Protein AF-0000000071882538 (afdb_homodimer)

Foldseek 3Di:
DWFWFWFDDPATEIDTDDDDDDDAAQQKWKWFWFKFWDDPQNLRRYPDHPVGPHTWAGATQQTWGFTCDGHNNYDPDDGGFTKTFLFWQDAPLPDPCLVVQNRLPGPPTDGERDTRDDFHHNRDGMGMRDSVCCVSRVVRMDTQDPPQDRHLRSPVQLLLQLCCLDVPFFPDAAPFAEEEEDQFSNRLSVQLNCVVRHHPAYEYEDAPLCVPQRVVLSVVSHHPYYHHPHPDDPLVVVCVVRPQARYQEYEYAAQDLVSVVSSLNNHAACHEYEDNHHYDDDRPDDNCSCVVRVYYYTYGDTHGPVSSVVSSVCVSVVSDDDVSQAQEEEESVVVVVSSVCVVSVVHRMYMYGHDDDD/DWFWFWFDDPATEIDTDDDDDDDAAQQKWKWFWFKFWDDPQNLRRYPDHPVGPHTWAGATQQTWGFTCDGHNNYDPDDGGFTKTFLFWQDAPLPDPCLVVQNRLPGPPTDGERDTRDDFHHNRDGMGMRDSVCCVSRVVRMDTQDPPQDGHLRSHVQLLLQLCCLDVPFFPDAAPFAEEEEDQFSNRLSVQLNCVVRHHPAYEYEDAPLCVPQRVVLSVVSHHPYYHHPHPDDPLVVVCVVRPQARYQEYEYAAQDLVSVVSSLNNHAACHEYEDNHHYDDDRPDDNCSCVVRVYYYTYGDTHGPVSSVVSSVCVSVVSDDDVSQAQEEEESVVVSVSSVCVVSVVHRMYMYGHDDDD

Nearest PDB structures (foldseek):
  5kia-assembly1_A-2  TM=8.851E-01  e=3.152E-30  Burkholderia thailandensis E264
  1e3j-assembly1_A  TM=8.874E-01  e=1.219E-28  Bemisia argentifolii
  4eez-assembly1_B  TM=8.722E-01  e=3.738E-26  Lactococcus lactis subsp. lactis KF147
  1p0c-assembly1_A  TM=7.952E-01  e=7.668E-22  Pelophylax perezi
  5h83-assembly1_B  TM=8.182E-01  e=3.349E-20  Catharanthus roseus

InterPro domains:
  IPR002328 Alcohol dehydrogenase, zinc-type, conserved site [PS00059] (60-74)
  IPR011032 GroES-like superfamily [SSF50129] (4-184)
  IPR013149 Alcohol dehydrogenase-like, C-terminal [PF00107] (185-316)
  IPR013154 Alcohol dehydrogenase-like, N-terminal [PF08240] (25-132)
  IPR036291 NAD(P)-binding domain superfamily [SSF51735] (147-321)
  IPR050129 Zinc-containing alcohol dehydrogenase [PTHR43401] (1-353)

Radius of gyration: 29.24 Å; Cα contacts (8 Å, |Δi|>4): 1899; chains: 2; bounding box: 49×92×68 Å

pLDDT: mean 94.95, std 4.76, range [67.62, 98.88]

Sequence (716 aa):
MKALARFGKAFGGYKMIHVPQPICGPEDVVTEIKAAAICGADMKHYNVDSGSDEFNSIRGHEFAGCIAQVGEKVKDWKVGQRVVSDNSGHVCGVCPACEQGDFLCCTEKVNLGLDNNTWGGGFSKYCLVPGEILKIHRHALWEIPDGVDYEDAAVLDPICNAYKSIAQQSKFLPGQDVVVIGTGPLGLFSVQMARIMGAVNIVVVGLQEDVAVRFPVAKELGATAVVNGSTEDVVARCQQICGKDNLGLVIECSGANIALKQAIEMLRPNGEVVRVGMGFKPLDFSINDITAWNKSIIGHMAYDSTSWRNAIRLLASGAIKVKPMITHRIGLSQWREGFDAMVDKTAIKVIMTYDFDEMKALARFGKAFGGYKMIHVPQPICGPEDVVTEIKAAAICGADMKHYNVDSGSDEFNSIRGHEFAGCIAQVGEKVKDWKVGQRVVSDNSGHVCGVCPACEQGDFLCCTEKVNLGLDNNTWGGGFSKYCLVPGEILKIHRHALWEIPDGVDYEDAAVLDPICNAYKSIAQQSKFLPGQDVVVIGTGPLGLFSVQMARIMGAVNIVVVGLQEDVAVRFPVAKELGATAVVNGSTEDVVARCQQICGKDNLGLVIECSGANIALKQAIEMLRPNGEVVRVGMGFKPLDFSINDITAWNKSIIGHMAYDSTSWRNAIRLLASGAIKVKPMITHRIGLSQWREGFDAMVDKTAIKVIMTYDFDE

Solvent-accessible surface area (backbone atoms only — not comparable to full-atom values): 35730 Å² total; per-residue (Å²): 79,60,30,38,26,37,20,29,87,90,57,17,24,73,45,81,41,80,44,80,74,80,79,69,44,52,50,16,37,27,29,34,42,58,16,14,32,67,49,78,80,59,53,76,27,58,92,30,83,52,86,45,83,44,81,38,21,32,27,29,48,25,23,10,24,30,28,67,42,58,13,84,69,43,78,91,63,54,65,67,44,44,33,27,48,76,24,63,40,38,58,77,69,72,47,66,35,34,72,68,46,29,42,80,43,28,93,63,44,29,33,33,9,36,73,73,21,90,46,27,17,26,39,20,51,54,27,45,48,49,30,70,27,45,71,73,37,67,68,35,52,39,77,55,55,84,92,52,50,45,67,57,47,9,48,42,62,48,43,14,27,19,42,27,48,47,75,66,64,44,88,78,53,63,71,36,29,38,36,29,34,26,67,47,61,51,22,46,37,31,37,32,45,40,47,76,52,37,39,66,39,32,35,36,32,35,40,68,79,32,52,83,58,43,48,59,45,36,43,73,51,48,30,71,43,77,44,46,54,72,83,44,62,55,42,63,52,50,29,67,73,52,32,53,77,42,25,42,38,28,42,34,39,57,26,46,65,68,55,53,54,41,48,61,67,40,38,26,57,66,11,39,34,36,34,58,23,70,33,79,61,52,35,85,48,52,66,36,57,25,17,73,28,25,17,26,45,36,31,31,54,62,44,37,64,67,28,45,60,51,40,54,51,36,42,60,71,56,76,47,81,51,67,88,45,52,63,43,78,46,41,50,89,46,46,64,60,51,53,49,32,47,73,71,55,75,36,68,28,36,39,31,28,68,66,75,84,132,79,59,30,39,26,37,20,30,86,89,58,17,25,72,44,82,40,78,42,80,74,80,80,70,46,52,50,15,36,28,29,33,41,58,17,14,31,66,50,77,80,59,54,75,26,57,92,31,82,51,85,44,83,45,81,39,21,33,27,30,46,24,21,9,26,30,27,68,42,60,13,85,69,43,80,91,64,54,66,67,42,46,32,28,47,76,25,64,41,36,58,77,69,72,48,67,34,34,72,68,46,30,44,80,44,28,93,64,43,30,32,34,10,36,72,72,21,91,45,28,16,28,39,23,50,53,28,44,46,50,29,70,27,45,71,72,37,66,69,35,52,39,75,56,56,83,92,52,49,46,67,57,49,10,50,42,62,48,43,15,28,18,42,28,47,47,75,65,64,45,90,78,52,62,71,34,30,38,38,30,34,26,67,46,63,49,23,47,37,31,36,32,45,40,46,75,52,37,38,68,40,30,33,37,34,37,39,70,81,33,54,83,58,41,46,59,45,37,43,74,52,50,32,70,42,77,44,46,54,74,81,43,62,56,43,62,52,51,29,66,72,53,33,53,76,42,24,41,37,28,43,36,39,59,25,45,65,67,56,53,53,40,47,63,67,39,38,25,58,66,10,38,33,34,34,58,23,70,34,77,61,55,34,83,48,51,66,36,56,25,19,72,27,24,18,27,44,36,30,31,54,63,47,37,64,67,29,44,60,51,42,54,50,36,44,61,72,56,76,46,80,52,66,86,45,53,64,43,78,46,41,50,88,46,46,63,58,52,54,48,32,48,73,71,55,75,37,67,27,36,40,31,27,69,66,75,84,133

Secondary structure (DSSP, 8-state):
-EEEEEESSSS-EEEEEE-PPPP--TT-EEEEEEEEE--HHHHTTTT-------EEEE---EEEEEEEEE-TT--S--TT-EEEE--EEE--SSSHHHHTT-GGG-TT-EETTSTT-SS--SSSSEEEE-HHHHHH-GGGEEEPPTT--HHHHHTHHHHHHHHIIIIITS---TT-EEEEE--SHHHHHHHHHHHHTT-S-EEEEE-GGGTTTHHHHHHHHT-SEEEETTTS-HHHHHHHHH-TTTEEEEEE-S--HHHHHHHHHHPPTT-EEEE-S---SPP-S--THHHHTT-EEEE--S--HHHHHHHHHHHHHTSS--GGGEEEEEEGGGHHHHHHHHHTT--SEEEEE-----/-EEEEEESSSS-EEEEEE-PPPP--TT-EEEEEEEEE--HHHHTTTT-------EEEE---EEEEEEEEE-TT--S--TT-EEEE--EEE--SSSHHHHTT-GGG-TT-EETTSTT-SS--SSSSEEEE-HHHHHH-GGGEEEPPTT--HHHHHTHHHHHHHHIIIIITS---TT-EEEEE--SHHHHHHHHHHHHTT-S-EEEEE-GGGTTTHHHHHHHHT-SEEEETTTS-HHHHHHHHH-TTTEEEEEE-S--HHHHHHHHHHPPTT-EEEE-S---SPP-S--THHHHTT-EEEE--S--HHHHHHHHHHHHHTSS--GGGEEEEEEGGGHHHHHHHHHTT--SEEEEE-----

Structure (mmCIF, N/CA/C/O backbone):
data_AF-0000000071882538-model_v1
#
loop_
_entity.id
_entity.type
_entity.pdbx_description
1 polymer Oxidoreductase
#
loop_
_atom_site.group_PDB
_atom_site.id
_atom_site.type_symbol
_atom_site.label_atom_id
_atom_site.label_alt_id
_atom_site.label_comp_id
_atom_site.label_asym_id
_atom_site.label_entity_id
_atom_site.label_seq_id
_atom_site.pdbx_PDB_ins_code
_atom_site.Cartn_x
_atom_site.Cartn_y
_atom_site.Cartn_z
_atom_site.occupancy
_atom_site.B_iso_or_equiv
_atom_site.auth_seq_id
_atom_site.auth_comp_id
_atom_site.auth_asym_id
_atom_site.auth_atom_id
_atom_site.pdbx_PDB_model_num
ATOM 1 N N . MET A 1 1 ? 11.531 37.625 23.969 1 95.19 1 MET A N 1
ATOM 2 C CA . MET A 1 1 ? 10.117 37.406 23.688 1 95.19 1 MET A CA 1
ATOM 3 C C . MET A 1 1 ? 9.633 36.125 24.391 1 95.19 1 MET A C 1
ATOM 5 O O . MET A 1 1 ? 10.43 35.25 24.734 1 95.19 1 MET A O 1
ATOM 9 N N . LYS A 1 2 ? 8.359 36.062 24.625 1 97.12 2 LYS A N 1
ATOM 10 C CA . LYS A 1 2 ? 7.773 34.844 25.219 1 97.12 2 LYS A CA 1
ATOM 11 C C . LYS A 1 2 ? 7.578 33.75 24.172 1 97.12 2 LYS A C 1
ATOM 13 O O . LYS A 1 2 ? 7.246 34.062 23.016 1 97.12 2 LYS A O 1
ATOM 18 N N . ALA A 1 3 ? 7.812 32.531 24.547 1 97.94 3 ALA A N 1
ATOM 19 C CA . ALA A 1 3 ? 7.621 31.375 23.672 1 97.94 3 ALA A CA 1
ATOM 20 C C . ALA A 1 3 ? 7.211 30.141 24.453 1 97.94 3 ALA A C 1
ATOM 22 O O . ALA A 1 3 ? 7.629 29.953 25.594 1 97.94 3 ALA A O 1
ATOM 23 N N . LEU A 1 4 ? 6.363 29.328 23.875 1 97.38 4 LEU A N 1
ATOM 24 C CA . LEU A 1 4 ? 6.043 28.016 24.438 1 97.38 4 LEU A CA 1
ATOM 25 C C . LEU A 1 4 ? 7.066 26.969 24 1 97.38 4 LEU A C 1
ATOM 27 O O . LEU A 1 4 ? 7.188 26.672 22.812 1 97.38 4 LEU A O 1
ATOM 31 N N . ALA A 1 5 ? 7.781 26.469 24.969 1 95 5 ALA A N 1
ATOM 32 C CA . ALA A 1 5 ? 8.891 25.562 24.672 1 95 5 ALA A CA 1
ATOM 33 C C . ALA A 1 5 ? 8.641 24.172 25.25 1 95 5 ALA A C 1
ATOM 35 O O . ALA A 1 5 ? 7.988 24.031 26.297 1 95 5 ALA A O 1
ATOM 36 N N . ARG A 1 6 ? 9.156 23.219 24.516 1 93.69 6 ARG A N 1
ATOM 37 C CA . ARG A 1 6 ? 9.18 21.828 24.969 1 93.69 6 ARG A CA 1
ATOM 38 C C . ARG A 1 6 ? 10.492 21.516 25.688 1 93.69 6 ARG A C 1
ATOM 40 O O . ARG A 1 6 ? 11.562 21.922 25.234 1 93.69 6 ARG A O 1
ATOM 47 N N . PHE A 1 7 ? 10.305 20.797 26.781 1 90.5 7 PHE A N 1
ATOM 48 C CA . PHE A 1 7 ? 11.469 20.359 27.547 1 90.5 7 PHE A CA 1
ATOM 49 C C . PHE A 1 7 ? 11.5 18.844 27.656 1 90.5 7 PHE A C 1
ATOM 51 O O . PHE A 1 7 ? 10.453 18.203 27.719 1 90.5 7 PHE A O 1
ATOM 58 N N . GLY A 1 8 ? 12.648 18.234 27.609 1 84.81 8 GLY A N 1
ATOM 59 C CA . GLY A 1 8 ? 12.844 16.781 27.688 1 84.81 8 GLY A CA 1
ATOM 60 C C . GLY A 1 8 ? 13.086 16.141 26.344 1 84.81 8 GLY A C 1
ATOM 61 O O . GLY A 1 8 ? 12.688 16.688 25.312 1 84.81 8 GLY A O 1
ATOM 62 N N . LYS A 1 9 ? 13.734 14.93 26.266 1 72.25 9 LYS A N 1
ATOM 63 C CA . LYS A 1 9 ? 14.141 14.281 25.031 1 72.25 9 LYS A CA 1
ATOM 64 C C . LYS A 1 9 ? 13.016 13.398 24.484 1 72.25 9 LYS A C 1
ATOM 66 O O . LYS A 1 9 ? 12.594 13.562 23.344 1 72.25 9 LYS A O 1
ATOM 71 N N . ALA A 1 10 ? 12.531 12.344 25.203 1 67.62 10 ALA A N 1
ATOM 72 C CA . ALA A 1 10 ? 11.562 11.406 24.641 1 67.62 10 ALA A CA 1
ATOM 73 C C . ALA A 1 10 ? 10.133 11.898 24.844 1 67.62 10 ALA A C 1
ATOM 75 O O . ALA A 1 10 ? 9.359 12.008 23.891 1 67.62 10 ALA A O 1
ATOM 76 N N . PHE A 1 11 ? 9.664 11.984 25.984 1 69.31 11 PHE A N 1
ATOM 77 C CA . PHE A 1 11 ? 8.383 12.57 26.359 1 69.31 11 PHE A CA 1
ATOM 78 C C . PHE A 1 11 ? 8.57 13.742 27.312 1 69.31 11 PHE A C 1
ATOM 80 O O . PHE A 1 11 ? 9.477 13.719 28.156 1 69.31 11 PHE A O 1
ATOM 87 N N . GLY A 1 12 ? 8.062 14.93 26.812 1 71.56 12 GLY A N 1
ATOM 88 C CA . GLY A 1 12 ? 8.359 16.047 27.688 1 71.56 12 GLY A CA 1
ATOM 89 C C . GLY A 1 12 ? 7.168 16.969 27.891 1 71.56 12 GLY A C 1
ATOM 90 O O . GLY A 1 12 ? 6.07 16.703 27.406 1 71.56 12 GLY A O 1
ATOM 91 N N . GLY A 1 13 ? 7.453 18.016 28.75 1 85.38 13 GLY A N 1
ATOM 92 C CA . GLY A 1 13 ? 6.434 18.969 29.141 1 85.38 13 GLY A CA 1
ATOM 93 C C . GLY A 1 13 ? 6.633 20.344 28.531 1 85.38 13 GLY A C 1
ATOM 94 O O . GLY A 1 13 ? 7.637 20.594 27.859 1 85.38 13 GLY A O 1
ATOM 95 N N . TYR A 1 14 ? 5.648 21.188 28.594 1 92.81 14 TYR A N 1
ATOM 96 C CA . TYR A 1 14 ? 5.652 22.531 28.031 1 92.81 14 TYR A CA 1
ATOM 97 C C . TYR A 1 14 ? 5.887 23.578 29.125 1 92.81 14 TYR A C 1
ATOM 99 O O . TYR A 1 14 ? 5.371 23.438 30.234 1 92.81 14 TYR A O 1
ATOM 107 N N . LYS A 1 15 ? 6.695 24.531 28.781 1 92.69 15 LYS A N 1
ATOM 108 C CA . LYS A 1 15 ? 6.883 25.719 29.625 1 92.69 15 LYS A CA 1
ATOM 109 C C . LYS A 1 15 ? 6.879 27 28.781 1 92.69 15 LYS A C 1
ATOM 111 O O . LYS A 1 15 ? 7.426 27.016 27.672 1 92.69 15 LYS A O 1
ATOM 116 N N . MET A 1 16 ? 6.16 28.016 29.297 1 95.12 16 MET A N 1
ATOM 117 C CA . MET A 1 16 ? 6.316 29.359 28.734 1 95.12 16 MET A CA 1
ATOM 118 C C . MET A 1 16 ? 7.621 30 29.188 1 95.12 16 MET A C 1
ATOM 120 O O . MET A 1 16 ? 7.855 30.141 30.391 1 95.12 16 MET A O 1
ATOM 124 N N . ILE A 1 17 ? 8.453 30.328 28.281 1 95.5 17 ILE A N 1
ATOM 125 C CA . ILE A 1 17 ? 9.758 30.859 28.672 1 95.5 17 ILE A CA 1
ATOM 126 C C . ILE A 1 17 ? 10.039 32.156 27.891 1 95.5 17 ILE A C 1
ATOM 128 O O . ILE A 1 17 ? 9.328 32.469 26.938 1 95.5 17 ILE A O 1
ATOM 132 N N . HIS A 1 18 ? 11.047 32.875 28.438 1 95.94 18 HIS A N 1
ATOM 133 C CA . HIS A 1 18 ? 11.594 34 27.688 1 95.94 18 HIS A CA 1
ATOM 134 C C . HIS A 1 18 ? 12.797 33.594 26.859 1 95.94 18 HIS A C 1
ATOM 136 O O . HIS A 1 18 ? 13.711 32.938 27.359 1 95.94 18 HIS A O 1
ATOM 142 N N . VAL A 1 19 ? 12.719 33.906 25.594 1 95.12 19 VAL A N 1
ATOM 143 C CA . VAL A 1 19 ? 13.82 33.562 24.688 1 95.12 19 VAL A CA 1
ATOM 144 C C . VAL A 1 19 ? 14.227 34.812 23.906 1 95.12 19 VAL A C 1
ATOM 146 O O . VAL A 1 19 ? 13.43 35.75 23.75 1 95.12 19 VAL A O 1
ATOM 149 N N . PRO A 1 20 ? 15.531 34.875 23.469 1 94.88 20 PRO A N 1
ATOM 150 C CA . PRO A 1 20 ? 15.922 36 22.609 1 94.88 20 PRO A CA 1
ATOM 151 C C . PRO A 1 20 ? 15.211 35.969 21.25 1 94.88 20 PRO A C 1
ATOM 153 O O . PRO A 1 20 ? 14.836 34.906 20.766 1 94.88 20 PRO A O 1
ATOM 156 N N . GLN A 1 21 ? 14.992 37.156 20.75 1 95.94 21 GLN A N 1
ATOM 157 C CA . GLN A 1 21 ? 14.539 37.219 19.359 1 95.94 21 GLN A CA 1
ATOM 158 C C . GLN A 1 21 ? 15.547 36.562 18.422 1 95.94 21 GLN A C 1
ATOM 160 O O . GLN A 1 21 ? 16.766 36.719 18.609 1 95.94 21 GLN A O 1
ATOM 165 N N . PRO A 1 22 ? 15.07 35.844 17.422 1 96.81 22 PRO A N 1
ATOM 166 C CA . PRO A 1 22 ? 16.016 35.25 16.484 1 96.81 22 PRO A CA 1
ATOM 167 C C . PRO A 1 22 ? 16.859 36.281 15.734 1 96.81 22 PRO A C 1
ATOM 169 O O . PRO A 1 22 ? 16.344 37.344 15.391 1 96.81 22 PRO A O 1
ATOM 172 N N . ILE A 1 23 ? 18.062 35.906 15.492 1 96.94 23 ILE A N 1
ATOM 173 C CA . ILE A 1 23 ? 18.969 36.75 14.711 1 96.94 23 ILE A CA 1
ATOM 174 C C . ILE A 1 23 ? 18.859 36.375 13.227 1 96.94 23 ILE A C 1
ATOM 176 O O . ILE A 1 23 ? 19.062 35.219 12.852 1 96.94 23 ILE A O 1
ATOM 180 N N . CYS A 1 24 ? 18.578 37.375 12.477 1 98.12 24 CYS A N 1
ATOM 181 C CA . CYS A 1 24 ? 18.422 37.188 11.039 1 98.12 24 CYS A CA 1
ATOM 182 C C . CYS A 1 24 ? 19.766 37.188 10.336 1 98.12 24 CYS A C 1
ATOM 184 O O . CYS A 1 24 ? 20.391 38.25 10.18 1 98.12 24 CYS A O 1
ATOM 186 N N . GLY A 1 25 ? 20.297 36 9.914 1 97.62 25 GLY A N 1
ATOM 187 C CA . GLY A 1 25 ? 21.531 35.938 9.148 1 97.62 25 GLY A CA 1
ATOM 188 C C . GLY A 1 25 ? 21.375 36.438 7.723 1 97.62 25 GLY A C 1
ATOM 189 O O . GLY A 1 25 ? 20.266 36.781 7.289 1 97.62 25 GLY A O 1
ATOM 190 N N . PRO A 1 26 ? 22.438 36.469 6.93 1 97.88 26 PRO A N 1
ATOM 191 C CA . PRO A 1 26 ? 22.453 37.094 5.602 1 97.88 26 PRO A CA 1
ATOM 192 C C . PRO A 1 26 ? 21.484 36.406 4.629 1 97.88 26 PRO A C 1
ATOM 194 O O . PRO A 1 26 ? 21.016 37.031 3.68 1 97.88 26 PRO A O 1
ATOM 197 N N . GLU A 1 27 ? 21.203 35.156 4.855 1 97.31 27 GLU A N 1
ATOM 198 C CA . GLU A 1 27 ? 20.359 34.406 3.916 1 97.31 27 GLU A CA 1
ATOM 199 C C . GLU A 1 27 ? 19.031 34.031 4.555 1 97.31 27 GLU A C 1
ATOM 201 O O . GLU A 1 27 ? 18.203 33.375 3.918 1 97.31 27 GLU A O 1
ATOM 206 N N . ASP A 1 28 ? 18.766 34.438 5.754 1 97.81 28 ASP A N 1
ATOM 207 C CA . ASP A 1 28 ? 17.625 34 6.547 1 97.81 28 ASP A CA 1
ATOM 208 C C . ASP A 1 28 ? 16.422 34.938 6.348 1 97.81 28 ASP A C 1
ATOM 210 O O . ASP A 1 28 ? 16.562 36.031 5.789 1 97.81 28 ASP A O 1
ATOM 214 N N . VAL A 1 29 ? 15.312 34.469 6.734 1 97.88 29 VAL A N 1
ATOM 215 C CA . VAL A 1 29 ? 14.07 35.25 6.793 1 97.88 29 VAL A CA 1
ATOM 216 C C . VAL A 1 29 ? 13.43 35.094 8.172 1 97.88 29 VAL A C 1
ATOM 218 O O . VAL A 1 29 ? 13.359 34 8.711 1 97.88 29 VAL A O 1
ATOM 221 N N . VAL A 1 30 ? 13.086 36.188 8.82 1 98.5 30 VAL A N 1
ATOM 222 C CA . VAL A 1 30 ? 12.367 36.156 10.086 1 98.5 30 VAL A CA 1
ATOM 223 C C . VAL A 1 30 ? 10.906 36.531 9.867 1 98.5 30 VAL A C 1
ATOM 225 O O . VAL A 1 30 ? 10.633 37.594 9.266 1 98.5 30 VAL A O 1
ATOM 228 N N . THR A 1 31 ? 10.062 35.719 10.297 1 98.12 31 THR A N 1
ATOM 229 C CA . THR A 1 31 ? 8.625 35.938 10.156 1 98.12 31 THR A CA 1
ATOM 230 C C . THR A 1 31 ? 8 36.312 11.508 1 98.12 31 THR A C 1
ATOM 232 O O . THR A 1 31 ? 8.305 35.688 12.523 1 98.12 31 THR A O 1
ATOM 235 N N . GLU A 1 32 ? 7.266 37.406 11.508 1 98.62 32 GLU A N 1
ATOM 236 C CA . GLU A 1 32 ? 6.414 37.688 12.656 1 98.62 32 GLU A CA 1
ATOM 237 C C . GLU A 1 32 ? 5.133 36.844 12.609 1 98.62 32 GLU A C 1
ATOM 239 O O . GLU A 1 32 ? 4.34 36.969 11.672 1 98.62 32 GLU A O 1
ATOM 244 N N . ILE A 1 33 ? 4.895 36.094 13.648 1 98.44 33 ILE A N 1
ATOM 245 C CA . ILE A 1 33 ? 3.768 35.156 13.664 1 98.44 33 ILE A CA 1
ATOM 246 C C . ILE A 1 33 ? 2.471 35.938 13.898 1 98.44 33 ILE A C 1
ATOM 248 O O . ILE A 1 33 ? 2.371 36.719 14.836 1 98.44 33 ILE A O 1
ATOM 252 N N . LYS A 1 34 ? 1.56 35.688 13.016 1 98.62 34 LYS A N 1
ATOM 253 C CA . LYS A 1 34 ? 0.256 36.344 13.141 1 98.62 34 LYS A CA 1
ATOM 254 C C . LYS A 1 34 ? -0.809 35.344 13.586 1 98.62 34 LYS A C 1
ATOM 256 O O . LYS A 1 34 ? -1.792 35.719 14.227 1 98.62 34 LYS A O 1
ATOM 261 N N . ALA A 1 35 ? -0.665 34.125 13.273 1 98.62 35 ALA A N 1
ATOM 262 C CA . ALA A 1 35 ? -1.55 33.031 13.695 1 98.62 35 ALA A CA 1
ATOM 263 C C . ALA A 1 35 ? -0.796 31.703 13.773 1 98.62 35 ALA A C 1
ATOM 265 O O . ALA A 1 35 ? 0.037 31.406 12.914 1 98.62 35 ALA A O 1
ATOM 266 N N . ALA A 1 36 ? -1.007 30.953 14.773 1 98.5 36 ALA A N 1
ATOM 267 C CA . ALA A 1 36 ? -0.514 29.594 14.938 1 98.5 36 ALA A CA 1
ATOM 268 C C . ALA A 1 36 ? -1.617 28.672 15.438 1 98.5 36 ALA A C 1
ATOM 270 O O . ALA A 1 36 ? -2.539 29.109 16.125 1 98.5 36 ALA A O 1
ATOM 271 N N . ALA A 1 37 ? -1.556 27.438 15.07 1 98.31 37 ALA A N 1
ATOM 272 C CA . ALA A 1 37 ? -2.594 26.5 15.469 1 98.31 37 ALA A CA 1
ATOM 273 C C . ALA A 1 37 ? -1.996 25.312 16.219 1 98.31 37 ALA A C 1
ATOM 275 O O . ALA A 1 37 ? -0.837 24.953 16 1 98.31 37 ALA A O 1
ATOM 276 N N . ILE A 1 38 ? -2.748 24.75 17.141 1 97.56 38 ILE A N 1
ATOM 277 C CA . ILE A 1 38 ? -2.355 23.531 17.828 1 97.56 38 ILE A CA 1
ATOM 278 C C . ILE A 1 38 ? -2.623 22.328 16.953 1 97.56 38 ILE A C 1
ATOM 280 O O . ILE A 1 38 ? -3.697 22.203 16.344 1 97.56 38 ILE A O 1
ATOM 284 N N . CYS A 1 39 ? -1.632 21.5 16.75 1 95.12 39 CYS A N 1
ATOM 285 C CA . CYS A 1 39 ? -1.741 20.25 16 1 95.12 39 CYS A CA 1
ATOM 286 C C . CYS A 1 39 ? -1.768 19.047 16.938 1 95.12 39 CYS A C 1
ATOM 288 O O . CYS A 1 39 ? -1.349 19.156 18.094 1 95.12 39 CYS A O 1
ATOM 290 N N . GLY A 1 40 ? -2.334 17.906 16.438 1 91.19 40 GLY A N 1
ATOM 291 C CA . GLY A 1 40 ? -2.281 16.672 17.203 1 91.19 40 GLY A CA 1
ATOM 292 C C . GLY A 1 40 ? -0.881 16.312 17.672 1 91.19 40 GLY A C 1
ATOM 293 O O . GLY A 1 40 ? -0.703 15.742 18.75 1 91.19 40 GLY A O 1
ATOM 294 N N . ALA A 1 41 ? 0.096 16.594 16.922 1 89.44 41 ALA A N 1
ATOM 295 C CA . ALA A 1 41 ? 1.487 16.297 17.266 1 89.44 41 ALA A CA 1
ATOM 296 C C . ALA A 1 41 ? 1.934 17.094 18.484 1 89.44 41 ALA A C 1
ATOM 298 O O . ALA A 1 41 ? 2.85 16.672 19.203 1 89.44 41 ALA A O 1
ATOM 299 N N . ASP A 1 42 ? 1.362 18.188 18.75 1 93 42 ASP A N 1
ATOM 300 C CA . ASP A 1 42 ? 1.678 18.984 19.938 1 93 42 ASP A CA 1
ATOM 301 C C . ASP A 1 42 ? 1.108 18.344 21.203 1 93 42 ASP A C 1
ATOM 303 O O . ASP A 1 42 ? 1.646 18.531 22.297 1 93 42 ASP A O 1
ATOM 307 N N . MET A 1 43 ? 0.096 17.609 21.016 1 91.25 43 MET A N 1
ATOM 308 C CA . MET A 1 43 ? -0.665 17.094 22.156 1 91.25 43 MET A CA 1
ATOM 309 C C . MET A 1 43 ? 0.091 15.953 22.844 1 91.25 43 MET A C 1
ATOM 311 O O . MET A 1 43 ? -0.145 15.672 24.016 1 91.25 43 MET A O 1
ATOM 315 N N . LYS A 1 44 ? 0.997 15.336 22.109 1 86.62 44 LYS A N 1
ATOM 316 C CA . LYS A 1 44 ? 1.721 14.18 22.641 1 86.62 44 LYS A CA 1
ATOM 317 C C . LYS A 1 44 ? 2.559 14.562 23.859 1 86.62 44 LYS A C 1
ATOM 319 O O . LYS A 1 44 ? 2.875 13.711 24.688 1 86.62 44 LYS A O 1
ATOM 324 N N . HIS A 1 45 ? 2.854 15.812 23.969 1 88.69 45 HIS A N 1
ATOM 325 C CA . HIS A 1 45 ? 3.754 16.281 25.016 1 88.69 45 HIS A CA 1
ATOM 326 C C . HIS A 1 45 ? 3.002 17.078 26.078 1 88.69 45 HIS A C 1
ATOM 328 O O . HIS A 1 45 ? 3.586 17.5 27.078 1 88.69 45 HIS A O 1
ATOM 334 N N . TYR A 1 46 ? 1.787 17.281 25.891 1 91.62 46 TYR A N 1
ATOM 335 C CA . TYR A 1 46 ? 1.005 18.094 26.812 1 91.62 46 TYR A CA 1
ATOM 336 C C . TYR A 1 46 ? 0.7 17.328 28.094 1 91.62 46 TYR A C 1
ATOM 338 O O . TYR A 1 46 ? 0.268 16.172 28.047 1 91.62 46 TYR A O 1
ATOM 346 N N . ASN A 1 47 ? 0.949 17.859 29.234 1 86.44 47 ASN A N 1
ATOM 347 C CA . ASN A 1 47 ? 0.72 17.328 30.578 1 86.44 47 ASN A CA 1
ATOM 348 C C . ASN A 1 47 ? 1.612 16.125 30.875 1 86.44 47 ASN A C 1
ATOM 350 O O . ASN A 1 47 ? 1.195 15.195 31.562 1 86.44 47 ASN A O 1
ATOM 354 N N . VAL A 1 48 ? 2.611 16.047 30.125 1 84.19 48 VAL A N 1
ATOM 355 C CA . VAL A 1 48 ? 3.633 15.039 30.406 1 84.19 48 VAL A CA 1
ATOM 356 C C . VAL A 1 48 ? 4.758 15.656 31.234 1 84.19 48 VAL A C 1
ATOM 358 O O . VAL A 1 48 ? 5.277 16.719 30.875 1 84.19 48 VAL A O 1
ATOM 361 N N . ASP A 1 49 ? 4.906 15.133 32.406 1 77.5 49 ASP A N 1
ATOM 362 C CA . ASP A 1 49 ? 6.012 15.602 33.25 1 77.5 49 ASP A CA 1
ATOM 363 C C . ASP A 1 49 ? 7.23 14.688 33.094 1 77.5 49 ASP A C 1
ATOM 365 O O . ASP A 1 49 ? 7.242 13.57 33.625 1 77.5 49 ASP A O 1
ATOM 369 N N . SER A 1 50 ? 8.117 15.109 32.312 1 72 50 SER A N 1
ATOM 370 C CA . SER A 1 50 ? 9.328 14.305 32.125 1 72 50 SER A CA 1
ATOM 371 C C . SER A 1 50 ? 10.344 14.578 33.219 1 72 50 SER A C 1
ATOM 373 O O . SER A 1 50 ? 11.297 13.812 33.406 1 72 50 SER A O 1
ATOM 375 N N . GLY A 1 51 ? 10.078 15.594 34 1 75.69 51 GLY A N 1
ATOM 376 C CA . GLY A 1 51 ? 11.039 15.984 35.031 1 75.69 51 GLY A CA 1
ATOM 377 C C . GLY A 1 51 ? 12.32 16.547 34.438 1 75.69 51 GLY A C 1
ATOM 378 O O . GLY A 1 51 ? 13.297 16.766 35.156 1 75.69 51 GLY A O 1
ATOM 379 N N . SER A 1 52 ? 12.328 16.656 33.188 1 81.81 52 SER A N 1
ATOM 380 C CA . SER A 1 52 ? 13.555 17.109 32.531 1 81.81 52 SER A CA 1
ATOM 381 C C . SER A 1 52 ? 13.57 18.625 32.375 1 81.81 52 SER A C 1
ATOM 383 O O . SER A 1 52 ? 12.547 19.234 32.062 1 81.81 52 SER A O 1
ATOM 385 N N . ASP A 1 53 ? 14.734 19.25 32.594 1 83.62 53 ASP A N 1
ATOM 386 C CA . ASP A 1 53 ? 14.914 20.688 32.375 1 83.62 53 ASP A CA 1
ATOM 387 C C . ASP A 1 53 ? 15.719 20.953 31.109 1 83.62 53 ASP A C 1
ATOM 389 O O . ASP A 1 53 ? 16.141 22.078 30.859 1 83.62 53 ASP A O 1
ATOM 393 N N . GLU A 1 54 ? 15.867 19.922 30.438 1 88.31 54 GLU A N 1
ATOM 394 C CA . GLU A 1 54 ? 16.609 20.094 29.188 1 88.31 54 GLU A CA 1
ATOM 395 C C . GLU A 1 54 ? 15.734 20.703 28.094 1 88.31 54 GLU A C 1
ATOM 397 O O . GLU A 1 54 ? 14.711 20.141 27.719 1 88.31 54 GLU A O 1
ATOM 402 N N . PHE A 1 55 ? 16.219 21.953 27.672 1 90.81 55 PHE A N 1
ATOM 403 C CA . PHE A 1 55 ? 15.508 22.641 26.594 1 90.81 55 PHE A CA 1
ATOM 404 C C . PHE A 1 55 ? 15.539 21.812 25.312 1 90.81 55 PHE A C 1
ATOM 406 O O . PHE A 1 55 ? 16.609 21.328 24.906 1 90.81 55 PHE A O 1
ATOM 413 N N . ASN A 1 56 ? 14.367 21.609 24.656 1 92.94 56 ASN A N 1
ATOM 414 C CA . ASN A 1 56 ? 14.312 20.906 23.375 1 92.94 56 ASN A CA 1
ATOM 415 C C . ASN A 1 56 ? 14.094 21.875 22.219 1 92.94 56 ASN A C 1
ATOM 417 O O . ASN A 1 56 ? 14.961 22.031 21.359 1 92.94 56 ASN A O 1
ATOM 421 N N . SER A 1 57 ? 12.953 22.578 22.266 1 94.69 57 SER A N 1
ATOM 422 C CA . SER A 1 57 ? 12.641 23.453 21.141 1 94.69 57 SER A CA 1
ATOM 423 C C . SER A 1 57 ? 11.438 24.328 21.438 1 94.69 57 SER A C 1
ATOM 425 O O . SER A 1 57 ? 10.656 24.047 22.344 1 94.69 57 SER A O 1
ATOM 427 N N . ILE A 1 58 ? 11.312 25.438 20.625 1 96.44 58 ILE A N 1
ATOM 428 C CA . ILE A 1 58 ? 10.078 26.203 20.594 1 96.44 58 ILE A CA 1
ATOM 429 C C . ILE A 1 58 ? 9.055 25.484 19.703 1 96.44 58 ILE A C 1
ATOM 431 O O . ILE A 1 58 ? 9.383 25.031 18.609 1 96.44 58 ILE A O 1
ATOM 435 N N . ARG A 1 59 ? 7.75 25.438 20.141 1 96.44 59 ARG A N 1
ATOM 436 C CA . ARG A 1 59 ? 6.746 24.609 19.484 1 96.44 59 ARG A CA 1
ATOM 437 C C . ARG A 1 59 ? 5.828 25.453 18.609 1 96.44 59 ARG A C 1
ATOM 439 O O . ARG A 1 59 ? 5.945 26.688 18.578 1 96.44 59 ARG A O 1
ATOM 446 N N . GLY A 1 60 ? 4.973 24.734 17.859 1 97.31 60 GLY A N 1
ATOM 447 C CA . GLY A 1 60 ? 4.039 25.359 16.938 1 97.31 60 GLY A CA 1
ATOM 448 C C . GLY A 1 60 ? 4.477 25.266 15.492 1 97.31 60 GLY A C 1
ATOM 449 O O . GLY A 1 60 ? 5.109 26.188 14.969 1 97.31 60 GLY A O 1
ATOM 450 N N . HIS A 1 61 ? 4.094 24.172 14.852 1 97.38 61 HIS A N 1
ATOM 451 C CA . HIS A 1 61 ? 4.559 24 13.477 1 97.38 61 HIS A CA 1
ATOM 452 C C . HIS A 1 61 ? 3.49 24.422 12.477 1 97.38 61 HIS A C 1
ATOM 454 O O . HIS A 1 61 ? 3.768 24.562 11.281 1 97.38 61 HIS A O 1
ATOM 460 N N . GLU A 1 62 ? 2.301 24.672 12.938 1 97.88 62 GLU A N 1
ATOM 461 C CA . GLU A 1 62 ? 1.256 25.281 12.117 1 97.88 62 GLU A CA 1
ATOM 462 C C . GLU A 1 62 ? 1.168 26.781 12.344 1 97.88 62 GLU A C 1
ATOM 464 O O . GLU A 1 62 ? 0.562 27.234 13.312 1 97.88 62 GLU A O 1
ATOM 469 N N . PHE A 1 63 ? 1.745 27.562 11.359 1 98 63 PHE A N 1
ATOM 470 C CA . PHE A 1 63 ? 1.72 29 11.602 1 98 63 PHE A CA 1
ATOM 471 C C . PHE A 1 63 ? 1.808 29.766 10.289 1 98 63 PHE A C 1
ATOM 473 O O . PHE A 1 63 ? 2.244 29.219 9.266 1 98 63 PHE A O 1
ATOM 480 N N . ALA A 1 64 ? 1.347 30.984 10.305 1 98.5 64 ALA A N 1
ATOM 481 C CA . ALA A 1 64 ? 1.438 31.969 9.234 1 98.5 64 ALA A CA 1
ATOM 482 C C . ALA A 1 64 ? 1.741 33.344 9.789 1 98.5 64 ALA A C 1
ATOM 484 O O . ALA A 1 64 ? 1.452 33.656 10.953 1 98.5 64 ALA A O 1
ATOM 485 N N . GLY A 1 65 ? 2.33 34.125 8.984 1 98.38 65 GLY A N 1
ATOM 486 C CA . GLY A 1 65 ? 2.67 35.469 9.453 1 98.38 65 GLY A CA 1
ATOM 487 C C . GLY A 1 65 ? 3.17 36.375 8.352 1 98.38 65 GLY A C 1
ATOM 488 O O . GLY A 1 65 ? 2.869 36.156 7.18 1 98.38 65 GLY A O 1
ATOM 489 N N . CYS A 1 66 ? 3.781 37.406 8.852 1 98.25 66 CYS A N 1
ATOM 490 C CA . CYS A 1 66 ? 4.34 38.438 7.973 1 98.25 66 CYS A CA 1
ATOM 491 C C . CYS A 1 66 ? 5.855 38.531 8.133 1 98.25 66 CYS A C 1
ATOM 493 O O . CYS A 1 66 ? 6.371 38.469 9.25 1 98.25 66 CYS A O 1
ATOM 495 N N . ILE A 1 67 ? 6.555 38.625 6.93 1 98.5 67 ILE A N 1
ATOM 496 C CA . ILE A 1 67 ? 8.008 38.719 7.004 1 98.5 67 ILE A CA 1
ATOM 497 C C . ILE A 1 67 ? 8.398 40 7.734 1 98.5 67 ILE A C 1
ATOM 499 O O . ILE A 1 67 ? 8 41.125 7.34 1 98.5 67 ILE A O 1
ATOM 503 N N . ALA A 1 68 ? 9.172 39.875 8.781 1 98.56 68 ALA A N 1
ATOM 504 C CA . ALA A 1 68 ? 9.617 41 9.602 1 98.56 68 ALA A CA 1
ATOM 505 C C . ALA A 1 68 ? 11.016 41.469 9.203 1 98.56 68 ALA A C 1
ATOM 507 O O . ALA A 1 68 ? 11.344 42.656 9.297 1 98.56 68 ALA A O 1
ATOM 508 N N . GLN A 1 69 ? 11.875 40.531 8.836 1 98.5 69 GLN A N 1
ATOM 509 C CA . GLN A 1 69 ? 13.25 40.781 8.438 1 98.5 69 GLN A CA 1
ATOM 510 C C . GLN A 1 69 ? 13.711 39.844 7.34 1 98.5 69 GLN A C 1
ATOM 512 O O . GLN A 1 69 ? 13.305 38.656 7.316 1 98.5 69 GLN A O 1
ATOM 517 N N . VAL A 1 70 ? 14.508 40.375 6.43 1 98.06 70 VAL A N 1
ATOM 518 C CA . VAL A 1 70 ? 15.148 39.562 5.406 1 98.06 70 VAL A CA 1
ATOM 519 C C . VAL A 1 70 ? 16.656 39.812 5.41 1 98.06 70 VAL A C 1
ATOM 521 O O . VAL A 1 70 ? 17.094 40.938 5.578 1 98.06 70 VAL A O 1
ATOM 524 N N . GLY A 1 71 ? 17.406 38.719 5.332 1 97.75 71 GLY A N 1
ATOM 525 C CA . GLY A 1 71 ? 18.844 38.875 5.211 1 97.75 71 GLY A CA 1
ATOM 526 C C . GLY A 1 71 ? 19.266 39.656 3.982 1 97.75 71 GLY A C 1
ATOM 527 O O . GLY A 1 71 ? 18.531 39.688 2.988 1 97.75 71 GLY A O 1
ATOM 528 N N . GLU A 1 72 ? 20.453 40.156 4.012 1 97.62 72 GLU A N 1
ATOM 529 C CA . GLU A 1 72 ? 20.938 41.031 2.965 1 97.62 72 GLU A CA 1
ATOM 530 C C . GLU A 1 72 ? 21.094 40.312 1.636 1 97.62 72 GLU A C 1
ATOM 532 O O . GLU A 1 72 ? 21.047 40.938 0.569 1 97.62 72 GLU A O 1
ATOM 537 N N . LYS A 1 73 ? 21.203 39 1.696 1 97.06 73 LYS A N 1
ATOM 538 C CA . LYS A 1 73 ? 21.438 38.219 0.475 1 97.06 73 LYS A CA 1
ATOM 539 C C . LYS A 1 73 ? 20.141 37.625 -0.053 1 97.06 73 LYS A C 1
ATOM 541 O O . LYS A 1 73 ? 20.125 36.969 -1.103 1 97.06 73 LYS A O 1
ATOM 546 N N . VAL A 1 74 ? 19.109 37.844 0.677 1 95.81 74 VAL A N 1
ATOM 547 C CA . VAL A 1 74 ? 17.812 37.312 0.265 1 95.81 74 VAL A CA 1
ATOM 548 C C . VAL A 1 74 ? 17.219 38.188 -0.843 1 95.81 74 VAL A C 1
ATOM 550 O O . VAL A 1 74 ? 17.156 39.406 -0.707 1 95.81 74 VAL A O 1
ATOM 553 N N . LYS A 1 75 ? 16.75 37.531 -1.966 1 93.06 75 LYS A N 1
ATOM 554 C CA . LYS A 1 75 ? 16.25 38.312 -3.105 1 93.06 75 LYS A CA 1
ATOM 555 C C . LYS A 1 75 ? 14.781 38 -3.363 1 93.06 75 LYS A C 1
ATOM 557 O O . LYS A 1 75 ? 14.055 38.844 -3.898 1 93.06 75 LYS A O 1
ATOM 562 N N . ASP A 1 76 ? 14.312 36.906 -3.002 1 93.44 76 ASP A N 1
ATOM 563 C CA . ASP A 1 76 ? 13.008 36.438 -3.439 1 93.44 76 ASP A CA 1
ATOM 564 C C . ASP A 1 76 ? 11.906 36.812 -2.457 1 93.44 76 ASP A C 1
ATOM 566 O O . ASP A 1 76 ? 10.727 36.625 -2.736 1 93.44 76 ASP A O 1
ATOM 570 N N . TRP A 1 77 ? 12.25 37.344 -1.264 1 96.12 77 TRP A N 1
ATOM 571 C CA . TRP A 1 77 ? 11.32 37.656 -0.191 1 96.12 77 TRP A CA 1
ATOM 572 C C . TRP A 1 77 ? 11.539 39.094 0.308 1 96.12 77 TRP A C 1
ATOM 574 O O . TRP A 1 77 ? 12.656 39.625 0.236 1 96.12 77 TRP A O 1
ATOM 584 N N . LYS A 1 78 ? 10.477 39.719 0.795 1 97.25 78 LYS A N 1
ATOM 585 C CA . LYS A 1 78 ? 10.578 41.094 1.274 1 97.25 78 LYS A CA 1
ATOM 586 C C . LYS A 1 78 ? 9.805 41.281 2.574 1 97.25 78 LYS A C 1
ATOM 588 O O . LYS A 1 78 ? 8.812 40.594 2.816 1 97.25 78 LYS A O 1
ATOM 593 N N . VAL A 1 79 ? 10.234 42.281 3.27 1 98.25 79 VAL A N 1
ATOM 594 C CA . VAL A 1 79 ? 9.57 42.656 4.512 1 98.25 79 VAL A CA 1
ATOM 595 C C . VAL A 1 79 ? 8.125 43.031 4.227 1 98.25 79 VAL A C 1
ATOM 597 O O . VAL A 1 79 ? 7.848 43.75 3.258 1 98.25 79 VAL A O 1
ATOM 600 N N . GLY A 1 80 ? 7.219 42.562 4.996 1 98.19 80 GLY A N 1
ATOM 601 C CA . GLY A 1 80 ? 5.812 42.875 4.844 1 98.19 80 GLY A CA 1
ATOM 602 C C . GLY A 1 80 ? 5.027 41.812 4.094 1 98.19 80 GLY A C 1
ATOM 603 O O . GLY A 1 80 ? 3.795 41.812 4.141 1 98.19 80 GLY A O 1
ATOM 604 N N . GLN A 1 81 ? 5.684 40.969 3.41 1 97.69 81 GLN A N 1
ATOM 605 C CA . GLN A 1 81 ? 5.023 39.906 2.662 1 97.69 81 GLN A CA 1
ATOM 606 C C . GLN A 1 81 ? 4.359 38.906 3.602 1 97.69 81 GLN A C 1
ATOM 608 O O . GLN A 1 81 ? 4.934 38.531 4.625 1 97.69 81 GLN A O 1
ATOM 613 N N . ARG A 1 82 ? 3.09 38.531 3.311 1 98.56 82 ARG A N 1
ATOM 614 C CA . ARG A 1 82 ? 2.369 37.531 4.078 1 98.56 82 ARG A CA 1
ATOM 615 C C . ARG A 1 82 ? 2.773 36.125 3.648 1 98.56 82 ARG A C 1
ATOM 617 O O . ARG A 1 82 ? 2.688 35.781 2.467 1 98.56 82 ARG A O 1
ATOM 624 N N . VAL A 1 83 ? 3.221 35.281 4.621 1 98.19 83 VAL A N 1
ATOM 625 C CA . VAL A 1 83 ? 3.801 34 4.219 1 98.19 83 VAL A CA 1
ATOM 626 C C . VAL A 1 83 ? 3.328 32.906 5.164 1 98.19 83 VAL A C 1
ATOM 628 O O . VAL A 1 83 ? 2.877 33.188 6.277 1 98.19 83 VAL A O 1
ATOM 631 N N . VAL A 1 84 ? 3.346 31.734 4.695 1 97.88 84 VAL A N 1
ATOM 632 C CA . VAL A 1 84 ? 3.172 30.5 5.449 1 97.88 84 VAL A CA 1
ATOM 633 C C . VAL A 1 84 ? 4.285 29.516 5.098 1 97.88 84 VAL A C 1
ATOM 635 O O . VAL A 1 84 ? 4.695 29.422 3.938 1 97.88 84 VAL A O 1
ATOM 638 N N . SER A 1 85 ? 4.867 28.875 6.078 1 93.12 85 SER A N 1
ATOM 639 C CA . SER A 1 85 ? 5.965 27.922 5.871 1 93.12 85 SER A CA 1
ATOM 640 C C . SER A 1 85 ? 5.461 26.484 5.855 1 93.12 85 SER A C 1
ATOM 642 O O . SER A 1 85 ? 4.543 26.141 6.602 1 93.12 85 SER A O 1
ATOM 644 N N . ASP A 1 86 ? 6.035 25.562 5.039 1 92.62 86 ASP A N 1
ATOM 645 C CA . ASP A 1 86 ? 5.746 24.125 5.102 1 92.62 86 ASP A CA 1
ATOM 646 C C . ASP A 1 86 ? 6.449 23.484 6.293 1 92.62 86 ASP A C 1
ATOM 648 O O . ASP A 1 86 ? 6.383 22.266 6.469 1 92.62 86 ASP A O 1
ATOM 652 N N . ASN A 1 87 ? 7.262 24.188 7.086 1 90.94 87 ASN A N 1
ATOM 653 C CA . ASN A 1 87 ? 7.852 23.875 8.383 1 90.94 87 ASN A CA 1
ATOM 654 C C . ASN A 1 87 ? 9.172 23.125 8.227 1 90.94 87 ASN A C 1
ATOM 656 O O . ASN A 1 87 ? 9.742 22.656 9.203 1 90.94 87 ASN A O 1
ATOM 660 N N . SER A 1 88 ? 9.625 22.938 6.941 1 94.69 88 SER A N 1
ATOM 661 C CA . SER A 1 88 ? 10.969 22.406 6.781 1 94.69 88 SER A CA 1
ATOM 662 C C . SER A 1 88 ? 12.023 23.391 7.281 1 94.69 88 SER A C 1
ATOM 664 O O . SER A 1 88 ? 12.008 24.562 6.91 1 94.69 88 SER A O 1
ATOM 666 N N . GLY A 1 89 ? 12.852 22.891 8.164 1 96.12 89 GLY A N 1
ATOM 667 C CA . GLY A 1 89 ? 13.961 23.703 8.648 1 96.12 89 GLY A CA 1
ATOM 668 C C . GLY A 1 89 ? 15.312 23.219 8.148 1 96.12 89 GLY A C 1
ATOM 669 O O . GLY A 1 89 ? 16.188 24.031 7.84 1 96.12 89 GLY A O 1
ATOM 670 N N . HIS A 1 90 ? 15.414 21.875 8.094 1 96.62 90 HIS A N 1
ATOM 671 C CA . HIS A 1 90 ? 16.625 21.234 7.598 1 96.62 90 HIS A CA 1
ATOM 672 C C . HIS A 1 90 ? 16.312 19.938 6.859 1 96.62 90 HIS A C 1
ATOM 674 O O . HIS A 1 90 ? 15.445 19.188 7.281 1 96.62 90 HIS A O 1
ATOM 680 N N . VAL A 1 91 ? 17.016 19.719 5.754 1 96.56 91 VAL A N 1
ATOM 681 C CA . VAL A 1 91 ? 17.031 18.469 5.027 1 96.56 91 VAL A CA 1
ATOM 682 C C . VAL A 1 91 ? 18.422 18.219 4.434 1 96.56 91 VAL A C 1
ATOM 684 O O . VAL A 1 91 ? 19.219 19.156 4.344 1 96.56 91 VAL A O 1
ATOM 687 N N . CYS A 1 92 ? 18.734 16.969 4 1 95.62 92 CYS A N 1
ATOM 688 C CA . CYS A 1 92 ? 20.078 16.672 3.518 1 95.62 92 CYS A CA 1
ATOM 689 C C . CYS A 1 92 ? 20.281 17.172 2.092 1 95.62 92 CYS A C 1
ATOM 691 O O . CYS A 1 92 ? 21.406 17.469 1.679 1 95.62 92 CYS A O 1
ATOM 693 N N . GLY A 1 93 ? 19.281 17.203 1.279 1 93.38 93 GLY A N 1
ATOM 694 C CA . GLY A 1 93 ? 19.312 17.734 -0.068 1 93.38 93 GLY A CA 1
ATOM 695 C C . GLY A 1 93 ? 19.797 16.75 -1.103 1 93.38 93 GLY A C 1
ATOM 696 O O . GLY A 1 93 ? 19.812 17.047 -2.299 1 93.38 93 GLY A O 1
ATOM 697 N N . VAL A 1 94 ? 20.156 15.477 -0.608 1 92.56 94 VAL A N 1
ATOM 698 C CA . VAL A 1 94 ? 20.812 14.594 -1.571 1 92.56 94 VAL A CA 1
ATOM 699 C C . VAL A 1 94 ? 20.156 13.219 -1.548 1 92.56 94 VAL A C 1
ATOM 701 O O . VAL A 1 94 ? 20.391 12.398 -2.436 1 92.56 94 VAL A O 1
ATOM 704 N N . CYS A 1 95 ? 19.344 12.93 -0.585 1 93 95 CYS A N 1
ATOM 705 C CA . CYS A 1 95 ? 18.719 11.609 -0.509 1 93 95 CYS A CA 1
ATOM 706 C C . CYS A 1 95 ? 17.594 11.477 -1.533 1 93 95 CYS A C 1
ATOM 708 O O . CYS A 1 95 ? 17.156 12.469 -2.107 1 93 95 CYS A O 1
ATOM 710 N N . PRO A 1 96 ? 17.062 10.234 -1.745 1 91.94 96 PRO A N 1
ATOM 711 C CA . PRO A 1 96 ? 16 10.039 -2.74 1 91.94 96 PRO A CA 1
ATOM 712 C C . PRO A 1 96 ? 14.742 10.828 -2.42 1 91.94 96 PRO A C 1
ATOM 714 O O . PRO A 1 96 ? 14.07 11.328 -3.328 1 91.94 96 PRO A O 1
ATOM 717 N N . ALA A 1 97 ? 14.383 10.969 -1.192 1 93.62 97 ALA A N 1
ATOM 718 C CA . ALA A 1 97 ? 13.219 11.766 -0.812 1 93.62 97 ALA A CA 1
ATOM 719 C C . ALA A 1 97 ? 13.398 13.227 -1.22 1 93.62 97 ALA A C 1
ATOM 721 O O . ALA A 1 97 ? 12.492 13.828 -1.792 1 93.62 97 ALA A O 1
ATOM 722 N N . CYS A 1 98 ? 14.562 13.805 -0.951 1 92.38 98 CYS A N 1
ATOM 723 C CA . CYS A 1 98 ? 14.852 15.188 -1.312 1 92.38 98 CYS A CA 1
ATOM 724 C C . CYS A 1 98 ? 14.844 15.367 -2.824 1 92.38 98 CYS A C 1
ATOM 726 O O . CYS A 1 98 ? 14.359 16.391 -3.33 1 92.38 98 CYS A O 1
ATOM 728 N N . GLU A 1 99 ? 15.367 14.336 -3.488 1 90 99 GLU A N 1
ATOM 729 C CA . GLU A 1 99 ? 15.406 14.398 -4.945 1 90 99 GLU A CA 1
ATOM 730 C C . GLU A 1 99 ? 14 14.492 -5.535 1 90 99 GLU A C 1
ATOM 732 O O . GLU A 1 99 ? 13.812 15.062 -6.613 1 90 99 GLU A O 1
ATOM 737 N N . GLN A 1 100 ? 13.062 14.023 -4.781 1 88.81 100 GLN A N 1
ATOM 738 C CA . GLN A 1 100 ? 11.695 13.977 -5.289 1 88.81 100 GLN A CA 1
ATOM 739 C C . GLN A 1 100 ? 10.859 15.117 -4.719 1 88.81 100 GLN A C 1
ATOM 741 O O . GLN A 1 100 ? 9.648 15.188 -4.961 1 88.81 100 GLN A O 1
ATOM 746 N N . GLY A 1 101 ? 11.461 15.961 -3.949 1 88.31 101 GLY A N 1
ATOM 747 C CA . GLY A 1 101 ? 10.727 17.062 -3.348 1 88.31 101 GLY A CA 1
ATOM 748 C C . GLY A 1 101 ? 9.93 16.656 -2.125 1 88.31 101 GLY A C 1
ATOM 749 O O . GLY A 1 101 ? 9.086 17.422 -1.647 1 88.31 101 GLY A O 1
ATOM 750 N N . ASP A 1 102 ? 10.086 15.406 -1.728 1 91.38 102 ASP A N 1
ATOM 751 C CA . ASP A 1 102 ? 9.445 14.914 -0.511 1 91.38 102 ASP A CA 1
ATOM 752 C C . ASP A 1 102 ? 10.32 15.18 0.713 1 91.38 102 ASP A C 1
ATOM 754 O O . ASP A 1 102 ? 10.688 14.242 1.432 1 91.38 102 ASP A O 1
ATOM 758 N N . PHE A 1 103 ? 10.523 16.391 1.015 1 93.94 103 PHE A N 1
ATOM 759 C CA . PHE A 1 103 ? 11.531 16.812 1.981 1 93.94 103 PHE A CA 1
ATOM 760 C C . PHE A 1 103 ? 11.188 16.312 3.379 1 93.94 103 PHE A C 1
ATOM 762 O O . PHE A 1 103 ? 12.078 16.016 4.176 1 93.94 103 PHE A O 1
ATOM 769 N N . LEU A 1 104 ? 9.938 16.203 3.674 1 94.19 104 LEU A N 1
ATOM 770 C CA . LEU A 1 104 ? 9.516 15.805 5.016 1 94.19 104 LEU A CA 1
ATOM 771 C C . LEU A 1 104 ? 9.688 14.305 5.227 1 94.19 104 LEU A C 1
ATOM 773 O O . LEU A 1 104 ? 9.469 13.797 6.328 1 94.19 104 LEU A O 1
ATOM 777 N N . CYS A 1 105 ? 10.18 13.609 4.203 1 94.12 105 CYS A N 1
ATOM 778 C CA . CYS A 1 105 ? 10.547 12.203 4.32 1 94.12 105 CYS A CA 1
ATOM 779 C C . CYS A 1 105 ? 12.062 12.039 4.348 1 94.12 105 CYS A C 1
ATOM 781 O O . CYS A 1 105 ? 12.57 10.914 4.301 1 94.12 105 CYS A O 1
ATOM 783 N N . CYS A 1 106 ? 12.812 13.141 4.406 1 95.25 106 CYS A N 1
ATOM 784 C CA . CYS A 1 106 ? 14.25 13.094 4.609 1 95.25 106 CYS A CA 1
ATOM 785 C C . CYS A 1 106 ? 14.586 12.625 6.023 1 95.25 106 CYS A C 1
ATOM 787 O O . CYS A 1 106 ? 14.055 13.156 7 1 95.25 106 CYS A O 1
ATOM 789 N N . THR A 1 107 ? 15.477 11.625 6.188 1 94.62 107 THR A N 1
ATOM 790 C CA . THR A 1 107 ? 15.812 11.078 7.496 1 94.62 107 THR A CA 1
ATOM 791 C C . THR A 1 107 ? 16.609 12.086 8.32 1 94.62 107 THR A C 1
ATOM 793 O O . THR A 1 107 ? 16.766 11.914 9.531 1 94.62 107 THR A O 1
ATOM 796 N N . GLU A 1 108 ? 17.078 13.164 7.734 1 95.5 108 GLU A N 1
ATOM 797 C CA . GLU A 1 108 ? 17.828 14.203 8.43 1 95.5 108 GLU A CA 1
ATOM 798 C C . GLU A 1 108 ? 16.969 15.438 8.664 1 95.5 108 GLU A C 1
ATOM 800 O O . GLU A 1 108 ? 17.453 16.469 9.117 1 95.5 108 GLU A O 1
ATOM 805 N N . LYS A 1 109 ? 15.727 15.344 8.359 1 95.94 109 LYS A N 1
ATOM 806 C CA . LYS A 1 109 ? 14.875 16.531 8.422 1 95.94 109 LYS A CA 1
ATOM 807 C C . LYS A 1 109 ? 14.781 17.062 9.844 1 95.94 109 LYS A C 1
ATOM 809 O O . LYS A 1 109 ? 14.805 16.297 10.805 1 95.94 109 LYS A O 1
ATOM 814 N N . VAL A 1 110 ? 14.75 18.344 10.047 1 96.56 110 VAL A N 1
ATOM 815 C CA . VAL A 1 110 ? 14.336 19.062 11.25 1 96.56 110 VAL A CA 1
ATOM 816 C C . VAL A 1 110 ? 13.234 20.062 10.898 1 96.56 110 VAL A C 1
ATOM 818 O O . VAL A 1 110 ? 13.367 20.828 9.938 1 96.56 110 VAL A O 1
ATOM 821 N N . ASN A 1 111 ? 12.172 20.016 11.602 1 96.81 111 ASN A N 1
ATOM 822 C CA . ASN A 1 111 ? 11.008 20.844 11.297 1 96.81 111 ASN A CA 1
ATOM 823 C C . ASN A 1 111 ? 10.93 22.062 12.211 1 96.81 111 ASN A C 1
ATOM 825 O O . ASN A 1 111 ? 11.234 21.969 13.406 1 96.81 111 ASN A O 1
ATOM 829 N N . LEU A 1 112 ? 10.57 23.156 11.617 1 97 112 LEU A N 1
ATOM 830 C CA . LEU A 1 112 ? 10.227 24.312 12.438 1 97 112 LEU A CA 1
ATOM 831 C C . LEU A 1 112 ? 9.062 24 13.367 1 97 112 LEU A C 1
ATOM 833 O O . LEU A 1 112 ? 8.094 23.359 12.953 1 97 112 LEU A O 1
ATOM 837 N N . GLY A 1 113 ? 9.219 24.406 14.594 1 96.81 113 GLY A N 1
ATOM 838 C CA . GLY A 1 113 ? 8.125 24.281 15.539 1 96.81 113 GLY A CA 1
ATOM 839 C C . GLY A 1 113 ? 7.922 22.875 16.047 1 96.81 113 GLY A C 1
ATOM 840 O O . GLY A 1 113 ? 6.945 22.594 16.75 1 96.81 113 GLY A O 1
ATOM 841 N N . LEU A 1 114 ? 8.805 21.953 15.703 1 95.62 114 LEU A N 1
ATOM 842 C CA . LEU A 1 114 ? 8.781 20.594 16.219 1 95.62 114 LEU A CA 1
ATOM 843 C C . LEU A 1 114 ? 10.086 20.25 16.938 1 95.62 114 LEU A C 1
ATOM 845 O O . LEU A 1 114 ? 10.805 21.156 17.375 1 95.62 114 LEU A O 1
ATOM 849 N N . ASP A 1 115 ? 10.352 18.984 17.109 1 92.56 115 ASP A N 1
ATOM 850 C CA . ASP A 1 115 ? 11.445 18.562 17.984 1 92.56 115 ASP A CA 1
ATOM 851 C C . ASP A 1 115 ? 12.797 18.953 17.391 1 92.56 115 ASP A C 1
ATOM 853 O O . ASP A 1 115 ? 12.992 18.875 16.172 1 92.56 115 ASP A O 1
ATOM 857 N N . ASN A 1 116 ? 13.688 19.312 18.281 1 92.81 116 ASN A N 1
ATOM 858 C CA . ASN A 1 116 ? 15.109 19.5 18.016 1 92.81 116 ASN A CA 1
ATOM 859 C C . ASN A 1 116 ? 15.352 20.656 17.047 1 92.81 116 ASN A C 1
ATOM 861 O O . ASN A 1 116 ? 16.359 20.688 16.344 1 92.81 116 ASN A O 1
ATOM 865 N N . ASN A 1 117 ? 14.414 21.531 16.969 1 93.25 117 ASN A N 1
ATOM 866 C CA . ASN A 1 117 ? 14.609 22.672 16.094 1 93.25 117 ASN A CA 1
ATOM 867 C C . ASN A 1 117 ? 15.289 23.828 16.828 1 93.25 117 ASN A C 1
ATOM 869 O O . ASN A 1 117 ? 15.047 24.047 18.016 1 93.25 117 ASN A O 1
ATOM 873 N N . THR A 1 118 ? 16.094 24.625 16.109 1 93.62 118 THR A N 1
ATOM 874 C CA . THR A 1 118 ? 16.828 25.719 16.719 1 93.62 118 THR A CA 1
ATOM 875 C C . THR A 1 118 ? 16.375 27.062 16.156 1 93.62 118 THR A C 1
ATOM 877 O O . THR A 1 118 ? 16.984 28.094 16.438 1 93.62 118 THR A O 1
ATOM 880 N N . TRP A 1 119 ? 15.359 27.078 15.398 1 95.88 119 TRP A N 1
ATOM 881 C CA . TRP A 1 119 ? 15 28.281 14.656 1 95.88 119 TRP A CA 1
ATOM 882 C C . TRP A 1 119 ? 13.68 28.859 15.172 1 95.88 119 TRP A C 1
ATOM 884 O O . TRP A 1 119 ? 13.344 30 14.867 1 95.88 119 TRP A O 1
ATOM 894 N N . GLY A 1 120 ? 12.961 28.078 15.93 1 96.38 120 GLY A N 1
ATOM 895 C CA . GLY A 1 120 ? 11.719 28.578 16.5 1 96.38 120 GLY A CA 1
ATOM 896 C C . GLY A 1 120 ? 10.492 27.875 15.961 1 96.38 120 GLY A C 1
ATOM 897 O O . GLY A 1 120 ? 10.586 26.797 15.383 1 96.38 120 GLY A O 1
ATOM 898 N N . GLY A 1 121 ? 9.312 28.484 16.281 1 97.25 121 GLY A N 1
ATOM 899 C CA . GLY A 1 121 ? 8 28 15.883 1 97.25 121 GLY A CA 1
ATOM 900 C C . GLY A 1 121 ? 6.898 29.016 16.062 1 97.25 121 GLY A C 1
ATOM 901 O O . GLY A 1 121 ? 7.164 30.172 16.406 1 97.25 121 GLY A O 1
ATOM 902 N N . GLY A 1 122 ? 5.77 28.547 15.789 1 97.75 122 GLY A N 1
ATOM 903 C CA . GLY A 1 122 ? 4.621 29.438 15.773 1 97.75 122 GLY A CA 1
ATOM 904 C C . GLY A 1 122 ? 4.164 29.844 17.156 1 97.75 122 GLY A C 1
ATOM 905 O O . GLY A 1 122 ? 3.41 30.812 17.312 1 97.75 122 GLY A O 1
ATOM 906 N N . PHE A 1 123 ? 4.52 29.109 18.203 1 98.25 123 PHE A N 1
ATOM 907 C CA . PHE A 1 123 ? 4.133 29.469 19.562 1 98.25 123 PHE A CA 1
ATOM 908 C C . PHE A 1 123 ? 5.133 30.453 20.156 1 98.25 123 PHE A C 1
ATOM 910 O O . PHE A 1 123 ? 5.715 30.172 21.219 1 98.25 123 PHE A O 1
ATOM 917 N N . SER A 1 124 ? 5.371 31.5 19.484 1 98.12 124 SER A N 1
ATOM 918 C CA . SER A 1 124 ? 6.25 32.625 19.812 1 98.12 124 SER A CA 1
ATOM 919 C C . SER A 1 124 ? 5.898 33.844 18.984 1 98.12 124 SER A C 1
ATOM 921 O O . SER A 1 124 ? 4.875 33.875 18.312 1 98.12 124 SER A O 1
ATOM 923 N N . LYS A 1 125 ? 6.711 34.906 19.141 1 98.19 125 LYS A N 1
ATOM 924 C CA . LYS A 1 125 ? 6.445 36.125 18.375 1 98.19 125 LYS A CA 1
ATOM 925 C C . LYS A 1 125 ? 7.066 36.062 16.984 1 98.19 125 LYS A C 1
ATOM 927 O O . LYS A 1 125 ? 6.473 36.531 16.016 1 98.19 125 LYS A O 1
ATOM 932 N N . TYR A 1 126 ? 8.266 35.5 16.906 1 98.12 126 TYR A N 1
ATOM 933 C CA . TYR A 1 126 ? 9.008 35.438 15.656 1 98.12 126 TYR A CA 1
ATOM 934 C C . TYR A 1 126 ? 9.523 34.031 15.414 1 98.12 126 TYR A C 1
ATOM 936 O O . TYR A 1 126 ? 9.828 33.281 16.359 1 98.12 126 TYR A O 1
ATOM 944 N N . CYS A 1 127 ? 9.625 33.625 14.203 1 98.06 127 CYS A N 1
ATOM 945 C CA . CYS A 1 127 ? 10.227 32.375 13.773 1 98.06 127 CYS A CA 1
ATOM 946 C C . CYS A 1 127 ? 11.219 32.594 12.641 1 98.06 127 CYS A C 1
ATOM 948 O O . CYS A 1 127 ? 10.938 33.344 11.703 1 98.06 127 CYS A O 1
ATOM 950 N N . LEU A 1 128 ? 12.367 32.031 12.781 1 98.06 128 LEU A N 1
ATOM 951 C CA . LEU A 1 128 ? 13.414 32.125 11.773 1 98.06 128 LEU A CA 1
ATOM 952 C C . LEU A 1 128 ? 13.305 31 10.75 1 98.06 128 LEU A C 1
ATOM 954 O O . LEU A 1 128 ? 13.219 29.828 11.117 1 98.06 128 LEU A O 1
ATOM 958 N N . VAL A 1 129 ? 13.203 31.297 9.484 1 97.06 129 VAL A N 1
ATOM 959 C CA . VAL A 1 129 ? 13.344 30.344 8.383 1 97.06 129 VAL A CA 1
ATOM 960 C C . VAL A 1 129 ? 14.773 30.391 7.848 1 97.06 129 VAL A C 1
ATOM 962 O O . VAL A 1 129 ? 15.188 31.375 7.234 1 97.06 129 VAL A O 1
ATOM 965 N N . PRO A 1 130 ? 15.477 29.328 8.078 1 96.94 130 PRO A N 1
ATOM 966 C CA . PRO A 1 130 ? 16.891 29.359 7.73 1 96.94 130 PRO A CA 1
ATOM 967 C C . PRO A 1 130 ? 17.125 29.422 6.223 1 96.94 130 PRO A C 1
ATOM 969 O O . PRO A 1 130 ? 16.453 28.734 5.461 1 96.94 130 PRO A O 1
ATOM 972 N N . GLY A 1 131 ? 18.125 30.203 5.828 1 96.31 131 GLY A N 1
ATOM 973 C CA . GLY A 1 131 ? 18.484 30.312 4.426 1 96.31 131 GLY A CA 1
ATOM 974 C C . GLY A 1 131 ? 18.922 29 3.812 1 96.31 131 GLY A C 1
ATOM 975 O O . GLY A 1 131 ? 18.688 28.766 2.623 1 96.31 131 GLY A O 1
ATOM 976 N N . GLU A 1 132 ? 19.453 28.156 4.59 1 94.62 132 GLU A N 1
ATOM 977 C CA . GLU A 1 132 ? 19.938 26.875 4.086 1 94.62 132 GLU A CA 1
ATOM 978 C C . GLU A 1 132 ? 18.797 26.062 3.473 1 94.62 132 GLU A C 1
ATOM 980 O O . GLU A 1 132 ? 18.984 25.422 2.426 1 94.62 132 GLU A O 1
ATOM 985 N N . ILE A 1 133 ? 17.656 26.109 4.148 1 95.75 133 ILE A N 1
ATOM 986 C CA . ILE A 1 133 ? 16.547 25.344 3.623 1 95.75 133 ILE A CA 1
ATOM 987 C C . ILE A 1 133 ? 16 26.016 2.367 1 95.75 133 ILE A C 1
ATOM 989 O O . ILE A 1 133 ? 15.609 25.328 1.413 1 95.75 133 ILE A O 1
ATOM 993 N N . LEU A 1 134 ? 15.977 27.328 2.346 1 93.88 134 LEU A N 1
ATOM 994 C CA . LEU A 1 134 ? 15.453 28.078 1.205 1 93.88 134 LEU A CA 1
ATOM 995 C C . LEU A 1 134 ? 16.312 27.844 -0.032 1 93.88 134 LEU A C 1
ATOM 997 O O . LEU A 1 134 ? 15.828 27.938 -1.16 1 93.88 134 LEU A O 1
ATOM 1001 N N . LYS A 1 135 ? 17.547 27.469 0.179 1 92.31 135 LYS A N 1
ATOM 1002 C CA . LYS A 1 135 ? 18.438 27.188 -0.934 1 92.31 135 LYS A CA 1
ATOM 1003 C C . LYS A 1 135 ? 18.156 25.812 -1.53 1 92.31 135 LYS A C 1
ATOM 1005 O O . LYS A 1 135 ? 18.312 25.609 -2.734 1 92.31 135 LYS A O 1
ATOM 1010 N N . ILE A 1 136 ? 17.781 24.953 -0.692 1 92.25 136 ILE A N 1
ATOM 1011 C CA . ILE A 1 136 ? 17.531 23.578 -1.12 1 92.25 136 ILE A CA 1
ATOM 1012 C C . ILE A 1 136 ? 16.078 23.422 -1.565 1 92.25 136 ILE A C 1
ATOM 1014 O O . ILE A 1 136 ? 15.805 22.766 -2.57 1 92.25 136 ILE A O 1
ATOM 1018 N N . HIS A 1 137 ? 15.18 24.031 -0.791 1 91.19 137 HIS A N 1
ATOM 1019 C CA . HIS A 1 137 ? 13.734 23.969 -0.955 1 91.19 137 HIS A CA 1
ATOM 1020 C C . HIS A 1 137 ? 13.125 25.359 -1.036 1 91.19 137 HIS A C 1
ATOM 1022 O O . HIS A 1 137 ? 12.617 25.875 -0.042 1 91.19 137 HIS A O 1
ATOM 1028 N N . ARG A 1 138 ? 13.055 25.875 -2.182 1 83.56 138 ARG A N 1
ATOM 1029 C CA . ARG A 1 138 ? 12.617 27.25 -2.373 1 83.56 138 ARG A CA 1
ATOM 1030 C C . ARG A 1 138 ? 11.188 27.438 -1.879 1 83.56 138 ARG A C 1
ATOM 1032 O O . ARG A 1 138 ? 10.812 28.547 -1.469 1 83.56 138 ARG A O 1
ATOM 1039 N N . HIS A 1 139 ? 10.469 26.359 -1.84 1 86.75 139 HIS A N 1
ATOM 1040 C CA . HIS A 1 139 ? 9.07 26.422 -1.433 1 86.75 139 HIS A CA 1
ATOM 1041 C C . HIS A 1 139 ? 8.914 26.062 0.042 1 86.75 139 HIS A C 1
ATOM 1043 O O . HIS A 1 139 ? 7.828 25.672 0.479 1 86.75 139 HIS A O 1
ATOM 1049 N N . ALA A 1 140 ? 10.008 26.172 0.724 1 92 140 ALA A N 1
ATOM 1050 C CA . ALA A 1 140 ? 9.875 26.047 2.172 1 92 140 ALA A CA 1
ATOM 1051 C C . ALA A 1 140 ? 9.031 27.172 2.754 1 92 140 ALA A C 1
ATOM 1053 O O . ALA A 1 140 ? 8.547 27.078 3.883 1 92 140 ALA A O 1
ATOM 1054 N N . LEU A 1 141 ? 8.836 28.234 1.989 1 94.44 141 LEU A N 1
ATOM 1055 C CA . LEU A 1 141 ? 7.988 29.375 2.297 1 94.44 141 LEU A CA 1
ATOM 1056 C C . LEU A 1 141 ? 7.043 29.688 1.138 1 94.44 141 LEU A C 1
ATOM 1058 O O . LEU A 1 141 ? 7.445 29.625 -0.027 1 94.44 141 LEU A O 1
ATOM 1062 N N . TRP A 1 142 ? 5.777 29.969 1.481 1 96.25 142 TRP A N 1
ATOM 1063 C CA . TRP A 1 142 ? 4.777 30.297 0.47 1 96.25 142 TRP A CA 1
ATOM 1064 C C . TRP A 1 142 ? 4.117 31.625 0.77 1 96.25 142 TRP A C 1
ATOM 1066 O O . TRP A 1 142 ? 3.824 31.938 1.927 1 96.25 142 TRP A O 1
ATOM 1076 N N . GLU A 1 143 ? 3.908 32.344 -0.29 1 96.56 143 GLU A N 1
ATOM 1077 C CA . GLU A 1 143 ? 3.123 33.562 -0.141 1 96.56 143 GLU A CA 1
ATOM 1078 C C . GLU A 1 143 ? 1.646 33.25 0.074 1 96.56 143 GLU A C 1
ATOM 1080 O O . GLU A 1 143 ? 1.094 32.375 -0.581 1 96.56 143 GLU A O 1
ATOM 1085 N N . ILE A 1 144 ? 1.021 33.938 1.013 1 97.75 144 ILE A N 1
ATOM 1086 C CA . ILE A 1 144 ? -0.411 33.781 1.257 1 97.75 144 ILE A CA 1
ATOM 1087 C C . ILE A 1 144 ? -1.192 34.625 0.239 1 97.75 144 ILE A C 1
ATOM 1089 O O . ILE A 1 144 ? -0.989 35.812 0.128 1 97.75 144 ILE A O 1
ATOM 1093 N N . PRO A 1 145 ? -2.057 34 -0.483 1 95.69 145 PRO A N 1
ATOM 1094 C CA . PRO A 1 145 ? -2.83 34.75 -1.477 1 95.69 145 PRO A CA 1
ATOM 1095 C C . PRO A 1 145 ? -3.697 35.844 -0.851 1 95.69 145 PRO A C 1
ATOM 1097 O O . PRO A 1 145 ? -4.07 35.75 0.321 1 95.69 145 PRO A O 1
ATOM 1100 N N . ASP A 1 146 ? -4.07 36.75 -1.752 1 94.06 146 ASP A N 1
ATOM 1101 C CA . ASP A 1 146 ? -5.008 37.781 -1.323 1 94.06 146 ASP A CA 1
ATOM 1102 C C . ASP A 1 146 ? -6.344 37.156 -0.91 1 94.06 146 ASP A C 1
ATOM 1104 O O . ASP A 1 146 ? -6.832 36.219 -1.548 1 94.06 146 ASP A O 1
ATOM 1108 N N . GLY A 1 147 ? -6.875 37.625 0.114 1 94.25 147 GLY A N 1
ATOM 1109 C CA . GLY A 1 147 ? -8.188 37.156 0.543 1 94.25 147 GLY A CA 1
ATOM 1110 C C . GLY A 1 147 ? -8.125 36.031 1.538 1 94.25 147 GLY A C 1
ATOM 1111 O O . GLY A 1 147 ? -9.133 35.656 2.154 1 94.25 147 GLY A O 1
ATOM 1112 N N . VAL A 1 148 ? -6.973 35.375 1.649 1 97.12 148 VAL A N 1
ATOM 1113 C CA . VAL A 1 148 ? -6.793 34.312 2.633 1 97.12 148 VAL A CA 1
ATOM 1114 C C . VAL A 1 148 ? -6.254 34.906 3.934 1 97.12 148 VAL A C 1
ATOM 1116 O O . VAL A 1 148 ? -5.195 35.531 3.945 1 97.12 148 VAL A O 1
ATOM 1119 N N . ASP A 1 149 ? -6.969 34.719 4.961 1 97.81 149 ASP A N 1
ATOM 1120 C CA . ASP A 1 149 ? -6.523 35.281 6.234 1 97.81 149 ASP A CA 1
ATOM 1121 C C . ASP A 1 149 ? -5.434 34.438 6.863 1 97.81 149 ASP A C 1
ATOM 1123 O O . ASP A 1 149 ? -5.219 33.281 6.445 1 97.81 149 ASP A O 1
ATOM 1127 N N . TYR A 1 150 ? -4.734 34.969 7.832 1 98.38 150 TYR A N 1
ATOM 1128 C CA . TYR A 1 150 ? -3.635 34.281 8.492 1 98.38 150 TYR A CA 1
ATOM 1129 C C . TYR A 1 150 ? -4.125 33 9.18 1 98.38 150 TYR A C 1
ATOM 1131 O O . TYR A 1 150 ? -3.43 31.984 9.18 1 98.38 150 TYR A O 1
ATOM 1139 N N . GLU A 1 151 ? -5.316 33.031 9.742 1 98.12 151 GLU A N 1
ATOM 1140 C CA . GLU A 1 151 ? -5.863 31.844 10.422 1 98.12 151 GLU A CA 1
ATOM 1141 C C . GLU A 1 151 ? -6.039 30.672 9.453 1 98.12 151 GLU A C 1
ATOM 1143 O O . GLU A 1 151 ? -5.676 29.547 9.773 1 98.12 151 GLU A O 1
ATOM 1148 N N . ASP A 1 152 ? -6.59 31 8.266 1 98.12 152 ASP A N 1
ATOM 1149 C CA . ASP A 1 152 ? -6.785 29.969 7.25 1 98.12 152 ASP A CA 1
ATOM 1150 C C . ASP A 1 152 ? -5.449 29.422 6.75 1 98.12 152 ASP A C 1
ATOM 1152 O O . ASP A 1 152 ? -5.281 28.219 6.598 1 98.12 152 ASP A O 1
ATOM 1156 N N . ALA A 1 153 ? -4.531 30.312 6.539 1 98.12 153 ALA A N 1
ATOM 1157 C CA . ALA A 1 153 ? -3.223 29.938 6.012 1 98.12 153 ALA A CA 1
ATOM 1158 C C . ALA A 1 153 ? -2.443 29.094 7.02 1 98.12 153 ALA A C 1
ATOM 1160 O O . ALA A 1 153 ? -1.705 28.188 6.641 1 98.12 153 ALA A O 1
ATOM 1161 N N . ALA A 1 154 ? -2.607 29.375 8.336 1 98 154 ALA A N 1
ATOM 1162 C CA . ALA A 1 154 ? -1.849 28.703 9.391 1 98 154 ALA A CA 1
ATOM 1163 C C . ALA A 1 154 ? -2.123 27.203 9.414 1 98 154 ALA A C 1
ATOM 1165 O O . ALA A 1 154 ? -1.327 26.438 9.945 1 98 154 ALA A O 1
ATOM 1166 N N . VAL A 1 155 ? -3.234 26.797 8.836 1 97.81 155 VAL A N 1
ATOM 1167 C CA . VAL A 1 155 ? -3.588 25.391 8.938 1 97.81 155 VAL A CA 1
ATOM 1168 C C . VAL A 1 155 ? -3.424 24.719 7.57 1 97.81 155 VAL A C 1
ATOM 1170 O O . VAL A 1 155 ? -4.051 23.703 7.293 1 97.81 155 VAL A O 1
ATOM 1173 N N . LEU A 1 156 ? -2.576 25.297 6.746 1 97.75 156 LEU A N 1
ATOM 1174 C CA . LEU A 1 156 ? -2.299 24.703 5.445 1 97.75 156 LEU A CA 1
ATOM 1175 C C . LEU A 1 156 ? -1.561 23.375 5.602 1 97.75 156 LEU A C 1
ATOM 1177 O O . LEU A 1 156 ? -1.655 22.5 4.738 1 97.75 156 LEU A O 1
ATOM 1181 N N . ASP A 1 157 ? -0.843 23.188 6.68 1 97.06 157 ASP A N 1
ATOM 1182 C CA . ASP A 1 157 ? -0.15 21.922 6.922 1 97.06 157 ASP A CA 1
ATOM 1183 C C . ASP A 1 157 ? -1.121 20.75 6.867 1 97.06 157 ASP A C 1
ATOM 1185 O O . ASP A 1 157 ? -1.042 19.906 5.961 1 97.06 157 ASP A O 1
ATOM 1189 N N . PRO A 1 158 ? -2.162 20.688 7.668 1 97.75 158 PRO A N 1
ATOM 1190 C CA . PRO A 1 158 ? -3.1 19.562 7.605 1 97.75 158 PRO A CA 1
ATOM 1191 C C . PRO A 1 158 ? -3.914 19.547 6.316 1 97.75 158 PRO A C 1
ATOM 1193 O O . PRO A 1 158 ? -4.32 18.484 5.855 1 97.75 158 PRO A O 1
ATOM 1196 N N . ILE A 1 159 ? -4.172 20.734 5.68 1 98.12 159 ILE A N 1
ATOM 1197 C CA . ILE A 1 159 ? -4.848 20.766 4.391 1 98.12 159 ILE A CA 1
ATOM 1198 C C . ILE A 1 159 ? -4.008 20.031 3.35 1 98.12 159 ILE A C 1
ATOM 1200 O O . ILE A 1 159 ? -4.523 19.203 2.6 1 98.12 159 ILE A O 1
ATOM 1204 N N . CYS A 1 160 ? -2.686 20.359 3.359 1 97.88 160 CYS A N 1
ATOM 1205 C CA . CYS A 1 160 ? -1.781 19.734 2.4 1 97.88 160 CYS A CA 1
ATOM 1206 C C . CYS A 1 160 ? -1.672 18.234 2.652 1 97.88 160 CYS A C 1
ATOM 1208 O O . CYS A 1 160 ? -1.562 17.453 1.708 1 97.88 160 CYS A O 1
ATOM 1210 N N . ASN A 1 161 ? -1.663 17.812 3.918 1 97.62 161 ASN A N 1
ATOM 1211 C CA . ASN A 1 161 ? -1.678 16.391 4.246 1 97.62 161 ASN A CA 1
ATOM 1212 C C . ASN A 1 161 ? -2.912 15.703 3.676 1 97.62 161 ASN A C 1
ATOM 1214 O O . ASN A 1 161 ? -2.805 14.633 3.072 1 97.62 161 ASN A O 1
ATOM 1218 N N . ALA A 1 162 ? -4.086 16.266 3.861 1 98.06 162 ALA A N 1
ATOM 1219 C CA . ALA A 1 162 ? -5.324 15.703 3.34 1 98.06 162 ALA A CA 1
ATOM 1220 C C . ALA A 1 162 ? -5.293 15.625 1.815 1 98.06 162 ALA A C 1
ATOM 1222 O O . ALA A 1 162 ? -5.699 14.617 1.233 1 98.06 162 ALA A O 1
ATOM 1223 N N . TYR A 1 163 ? -4.82 16.75 1.165 1 97.62 163 TYR A N 1
ATOM 1224 C CA . TYR A 1 163 ? -4.684 16.766 -0.287 1 97.62 163 TYR A CA 1
ATOM 1225 C C . TYR A 1 163 ? -3.844 15.586 -0.766 1 97.62 163 TYR A C 1
ATOM 1227 O O . TYR A 1 163 ? -4.277 14.812 -1.623 1 97.62 163 TYR A O 1
ATOM 1235 N N . LYS A 1 164 ? -2.672 15.406 -0.183 1 97.56 164 LYS A N 1
ATOM 1236 C CA . LYS A 1 164 ? -1.76 14.352 -0.62 1 97.56 164 LYS A CA 1
ATOM 1237 C C . LYS A 1 164 ? -2.361 12.969 -0.379 1 97.56 164 LYS A C 1
ATOM 1239 O O . LYS A 1 164 ? -2.225 12.078 -1.215 1 97.56 164 LYS A O 1
ATOM 1244 N N . SER A 1 165 ? -3.012 12.789 0.749 1 97.38 165 SER A N 1
ATOM 1245 C CA . SER A 1 165 ? -3.523 11.477 1.137 1 97.38 165 SER A CA 1
ATOM 1246 C C . SER A 1 165 ? -4.488 10.93 0.091 1 97.38 165 SER A C 1
ATOM 1248 O O . SER A 1 165 ? -4.438 9.75 -0.249 1 97.38 165 SER A O 1
ATOM 1250 N N . ILE A 1 166 ? -5.34 11.758 -0.455 1 96 166 ILE A N 1
ATOM 1251 C CA . ILE A 1 166 ? -6.34 11.266 -1.393 1 96 166 ILE A CA 1
ATOM 1252 C C . ILE A 1 166 ? -5.863 11.492 -2.826 1 96 166 ILE A C 1
ATOM 1254 O O . ILE A 1 166 ? -5.785 10.547 -3.617 1 96 166 ILE A O 1
ATOM 1258 N N . ALA A 1 167 ? -5.445 12.688 -3.174 1 93.69 167 ALA A N 1
ATOM 1259 C CA . ALA A 1 167 ? -5.207 13.078 -4.559 1 93.69 167 ALA A CA 1
ATOM 1260 C C . ALA A 1 167 ? -3.906 12.484 -5.086 1 93.69 167 ALA A C 1
ATOM 1262 O O . ALA A 1 167 ? -3.768 12.242 -6.285 1 93.69 167 ALA A O 1
ATOM 1263 N N . GLN A 1 168 ? -2.92 12.281 -4.16 1 93.38 168 GLN A N 1
ATOM 1264 C CA . GLN A 1 168 ? -1.614 11.852 -4.652 1 93.38 168 GLN A CA 1
ATOM 1265 C C . GLN A 1 168 ? -1.324 10.414 -4.25 1 93.38 168 GLN A C 1
ATOM 1267 O O . GLN A 1 168 ? -0.68 9.672 -4.996 1 93.38 168 GLN A O 1
ATOM 1272 N N . GLN A 1 169 ? -1.811 9.977 -3.1 1 95.38 169 GLN A N 1
ATOM 1273 C CA . GLN A 1 169 ? -1.442 8.664 -2.59 1 95.38 169 GLN A CA 1
ATOM 1274 C C . GLN A 1 169 ? -2.404 7.59 -3.094 1 95.38 169 GLN A C 1
ATOM 1276 O O . GLN A 1 169 ? -2.006 6.445 -3.314 1 95.38 169 GLN A O 1
ATOM 1281 N N . SER A 1 170 ? -3.689 7.965 -3.232 1 94.62 170 SER A N 1
ATOM 1282 C CA . SER A 1 170 ? -4.68 6.957 -3.596 1 94.62 170 SER A CA 1
ATOM 1283 C C . SER A 1 170 ? -4.941 6.953 -5.098 1 94.62 170 SER A C 1
ATOM 1285 O O . SER A 1 170 ? -4.418 7.801 -5.824 1 94.62 170 SER A O 1
ATOM 1287 N N . LYS A 1 171 ? -5.734 5.965 -5.605 1 90.94 171 LYS A N 1
ATOM 1288 C CA . LYS A 1 171 ? -6.18 5.875 -6.992 1 90.94 171 LYS A CA 1
ATOM 1289 C C . LYS A 1 171 ? -7.652 6.25 -7.125 1 90.94 171 LYS A C 1
ATOM 1291 O O . LYS A 1 171 ? -8.359 5.727 -7.988 1 90.94 171 LYS A O 1
ATOM 1296 N N . PHE A 1 172 ? -8.102 7.129 -6.27 1 93.69 172 PHE A N 1
ATOM 1297 C CA . PHE A 1 172 ? -9.508 7.512 -6.184 1 93.69 172 PHE A CA 1
ATOM 1298 C C . PHE A 1 172 ? -9.961 8.188 -7.473 1 93.69 172 PHE A C 1
ATOM 1300 O O . PHE A 1 172 ? -9.234 9.016 -8.039 1 93.69 172 PHE A O 1
ATOM 1307 N N . LEU A 1 173 ? -11.164 7.824 -7.969 1 86.88 173 LEU A N 1
ATOM 1308 C CA . LEU A 1 173 ? -11.781 8.422 -9.148 1 86.88 173 LEU A CA 1
ATOM 1309 C C . LEU A 1 173 ? -13.133 9.039 -8.789 1 86.88 173 LEU A C 1
ATOM 1311 O O . LEU A 1 173 ? -13.852 8.523 -7.93 1 86.88 173 LEU A O 1
ATOM 1315 N N . PRO A 1 174 ? -13.414 10.188 -9.469 1 89.12 174 PRO A N 1
ATOM 1316 C CA . PRO A 1 174 ? -14.766 10.719 -9.281 1 89.12 174 PRO A CA 1
ATOM 1317 C C . PRO A 1 174 ? -15.852 9.664 -9.508 1 89.12 174 PRO A C 1
ATOM 1319 O O . PRO A 1 174 ? -15.727 8.82 -10.391 1 89.12 174 PRO A O 1
ATOM 1322 N N . GLY A 1 175 ? -16.922 9.758 -8.734 1 90.25 175 GLY A N 1
ATOM 1323 C CA . GLY A 1 175 ? -18 8.797 -8.836 1 90.25 175 GLY A CA 1
ATOM 1324 C C . GLY A 1 175 ? -17.891 7.648 -7.855 1 90.25 175 GLY A C 1
ATOM 1325 O O . GLY A 1 175 ? -18.828 6.867 -7.684 1 90.25 175 GLY A O 1
ATOM 1326 N N . GLN A 1 176 ? -16.719 7.473 -7.172 1 93 176 GLN A N 1
ATOM 1327 C CA . GLN A 1 176 ? -16.5 6.426 -6.184 1 93 176 GLN A CA 1
ATOM 1328 C C . GLN A 1 176 ? -16.875 6.906 -4.781 1 93 176 GLN A C 1
ATOM 1330 O O . GLN A 1 176 ? -17.266 8.055 -4.602 1 93 176 GLN A O 1
ATOM 1335 N N . ASP A 1 177 ? -16.875 5.98 -3.824 1 96.5 177 ASP A N 1
ATOM 1336 C CA . ASP A 1 177 ? -17.172 6.266 -2.426 1 96.5 177 ASP A CA 1
ATOM 1337 C C . ASP A 1 177 ? -15.906 6.223 -1.572 1 96.5 177 ASP A C 1
ATOM 1339 O O . ASP A 1 177 ? -14.922 5.59 -1.951 1 96.5 177 ASP A O 1
ATOM 1343 N N . VAL A 1 178 ? -15.961 6.93 -0.458 1 98.25 178 VAL A N 1
ATOM 1344 C CA . VAL A 1 178 ? -14.82 6.938 0.448 1 98.25 178 VAL A CA 1
ATOM 1345 C C . VAL A 1 178 ? -15.305 6.93 1.896 1 98.25 178 VAL A C 1
ATOM 1347 O O . VAL A 1 178 ? -16.328 7.531 2.213 1 98.25 178 VAL A O 1
ATOM 1350 N N . VAL A 1 179 ? -14.625 6.172 2.736 1 98.81 179 VAL A N 1
ATOM 1351 C CA . VAL A 1 179 ? -14.805 6.242 4.184 1 98.81 179 VAL A CA 1
ATOM 1352 C C . VAL A 1 179 ? -13.602 6.941 4.816 1 98.81 179 VAL A C 1
ATOM 1354 O O . VAL A 1 179 ? -12.453 6.637 4.488 1 98.81 179 VAL A O 1
ATOM 1357 N N . VAL A 1 180 ? -13.852 7.91 5.613 1 98.88 180 VAL A N 1
ATOM 1358 C CA . VAL A 1 180 ? -12.844 8.594 6.41 1 98.88 180 VAL A CA 1
ATOM 1359 C C . VAL A 1 180 ? -13 8.219 7.883 1 98.88 180 VAL A C 1
ATOM 1361 O O . VAL A 1 180 ? -14.039 8.5 8.492 1 98.88 180 VAL A O 1
ATOM 1364 N N . ILE A 1 181 ? -11.914 7.598 8.453 1 98.75 181 ILE A N 1
ATOM 1365 C CA . ILE A 1 181 ? -11.984 7.242 9.867 1 98.75 181 ILE A CA 1
ATOM 1366 C C . ILE A 1 181 ? -11.172 8.242 10.688 1 98.75 181 ILE A C 1
ATOM 1368 O O . ILE A 1 181 ? -9.953 8.328 10.539 1 98.75 181 ILE A O 1
ATOM 1372 N N . GLY A 1 182 ? -11.859 8.883 11.625 1 97.94 182 GLY A N 1
ATOM 1373 C CA . GLY A 1 182 ? -11.281 9.969 12.406 1 97.94 182 GLY A CA 1
ATOM 1374 C C . GLY A 1 182 ? -11.906 11.32 12.102 1 97.94 182 GLY A C 1
ATOM 1375 O O . GLY A 1 182 ? -12.078 11.68 10.938 1 97.94 182 GLY A O 1
ATOM 1376 N N . THR A 1 183 ? -12.211 12.047 13.164 1 96.94 183 THR A N 1
ATOM 1377 C CA . THR A 1 183 ? -12.938 13.305 13 1 96.94 183 THR A CA 1
ATOM 1378 C C . THR A 1 183 ? -12.07 14.484 13.414 1 96.94 183 THR A C 1
ATOM 1380 O O . THR A 1 183 ? -12.586 15.555 13.75 1 96.94 183 THR A O 1
ATOM 1383 N N . GLY A 1 184 ? -10.812 14.297 13.461 1 96.38 184 GLY A N 1
ATOM 1384 C CA . GLY A 1 184 ? -9.883 15.398 13.648 1 96.38 184 GLY A CA 1
ATOM 1385 C C . GLY A 1 184 ? -9.648 16.203 12.383 1 96.38 184 GLY A C 1
ATOM 1386 O O . GLY A 1 184 ? -10.289 15.961 11.359 1 96.38 184 GLY A O 1
ATOM 1387 N N . PRO A 1 185 ? -8.734 17.141 12.469 1 97.12 185 PRO A N 1
ATOM 1388 C CA . PRO A 1 185 ? -8.484 18.016 11.312 1 97.12 185 PRO A CA 1
ATOM 1389 C C . PRO A 1 185 ? -8.086 17.234 10.062 1 97.12 185 PRO A C 1
ATOM 1391 O O . PRO A 1 185 ? -8.578 17.516 8.969 1 97.12 185 PRO A O 1
ATOM 1394 N N . LEU A 1 186 ? -7.254 16.25 10.203 1 97.75 186 LEU A N 1
ATOM 1395 C CA . LEU A 1 186 ? -6.859 15.453 9.047 1 97.75 186 LEU A CA 1
ATOM 1396 C C . LEU A 1 186 ? -8.07 14.789 8.398 1 97.75 186 LEU A C 1
ATOM 1398 O O . LEU A 1 186 ? -8.203 14.805 7.176 1 97.75 186 LEU A O 1
ATOM 1402 N N . GLY A 1 187 ? -8.914 14.25 9.219 1 98.5 187 GLY A N 1
ATOM 1403 C CA . GLY A 1 187 ? -10.125 13.633 8.695 1 98.5 187 GLY A CA 1
ATOM 1404 C C . GLY A 1 187 ? -11.07 14.625 8.047 1 98.5 187 GLY A C 1
ATOM 1405 O O . GLY A 1 187 ? -11.562 14.391 6.941 1 98.5 187 GLY A O 1
ATOM 1406 N N . LEU A 1 188 ? -11.289 15.711 8.672 1 98.62 188 LEU A N 1
ATOM 1407 C CA . LEU A 1 188 ? -12.266 16.688 8.203 1 98.62 188 LEU A CA 1
ATOM 1408 C C . LEU A 1 188 ? -11.781 17.359 6.922 1 98.62 188 LEU A C 1
ATOM 1410 O O . LEU A 1 188 ? -12.586 17.672 6.039 1 98.62 188 LEU A O 1
ATOM 1414 N N . PHE A 1 189 ? -10.5 17.609 6.805 1 98.69 189 PHE A N 1
ATOM 1415 C CA . PHE A 1 189 ? -9.992 18.109 5.539 1 98.69 189 PHE A CA 1
ATOM 1416 C C . PHE A 1 189 ? -10.039 17.047 4.461 1 98.69 189 PHE A C 1
ATOM 1418 O O . PHE A 1 189 ? -10.25 17.344 3.285 1 98.69 189 PHE A O 1
ATOM 1425 N N . SER A 1 190 ? -9.875 15.781 4.828 1 98.69 190 SER A N 1
ATOM 1426 C CA . SER A 1 190 ? -10.023 14.688 3.865 1 98.69 190 SER A CA 1
ATOM 1427 C C . SER A 1 190 ? -11.453 14.609 3.336 1 98.69 190 SER A C 1
ATOM 1429 O O . SER A 1 190 ? -11.664 14.297 2.162 1 98.69 190 SER A O 1
ATOM 1431 N N . VAL A 1 191 ? -12.422 14.883 4.199 1 98.62 191 VAL A N 1
ATOM 1432 C CA . VAL A 1 191 ? -13.82 14.969 3.771 1 98.62 191 VAL A CA 1
ATOM 1433 C C . VAL A 1 191 ? -13.961 16 2.654 1 98.62 191 VAL A C 1
ATOM 1435 O O . VAL A 1 191 ? -14.562 15.719 1.615 1 98.62 191 VAL A O 1
ATOM 1438 N N . GLN A 1 192 ? -13.383 17.094 2.834 1 98.56 192 GLN A N 1
ATOM 1439 C CA . GLN A 1 192 ? -13.484 18.172 1.846 1 98.56 192 GLN A CA 1
ATOM 1440 C C . GLN A 1 192 ? -12.766 17.797 0.553 1 98.56 192 GLN A C 1
ATOM 1442 O O . GLN A 1 192 ? -13.266 18.062 -0.542 1 98.56 192 GLN A O 1
ATOM 1447 N N . MET A 1 193 ? -11.578 17.188 0.67 1 98.19 193 MET A N 1
ATOM 1448 C CA . MET A 1 193 ? -10.852 16.75 -0.521 1 98.19 193 MET A CA 1
ATOM 1449 C C . MET A 1 193 ? -11.648 15.711 -1.3 1 98.19 193 MET A C 1
ATOM 1451 O O . MET A 1 193 ? -11.688 15.742 -2.531 1 98.19 193 MET A O 1
ATOM 1455 N N . ALA A 1 194 ? -12.266 14.789 -0.562 1 97.81 194 ALA A N 1
ATOM 1456 C CA . ALA A 1 194 ? -13.102 13.781 -1.208 1 97.81 194 ALA A CA 1
ATOM 1457 C C . ALA A 1 194 ? -14.25 14.43 -1.979 1 97.81 194 ALA A C 1
ATOM 1459 O O . ALA A 1 194 ? -14.547 14.039 -3.109 1 97.81 194 ALA A O 1
ATOM 1460 N N . ARG A 1 195 ? -14.891 15.414 -1.392 1 96.88 195 ARG A N 1
ATOM 1461 C CA . ARG A 1 195 ? -15.961 16.156 -2.051 1 96.88 195 ARG A CA 1
ATOM 1462 C C . ARG A 1 195 ? -15.461 16.828 -3.32 1 96.88 195 ARG A C 1
ATOM 1464 O O . ARG A 1 195 ? -16.078 16.719 -4.379 1 96.88 195 ARG A O 1
ATOM 1471 N N . ILE A 1 196 ? -14.398 17.5 -3.229 1 94.88 196 ILE A N 1
ATOM 1472 C CA . ILE A 1 196 ? -13.805 18.234 -4.348 1 94.88 196 ILE A CA 1
ATOM 1473 C C . ILE A 1 196 ? -13.492 17.266 -5.484 1 94.88 196 ILE A C 1
ATOM 1475 O O . ILE A 1 196 ? -13.641 17.609 -6.656 1 94.88 196 ILE A O 1
ATOM 1479 N N . MET A 1 197 ? -13.125 16 -5.109 1 95.19 197 MET A N 1
ATOM 1480 C CA . MET A 1 197 ? -12.688 15.039 -6.113 1 95.19 197 MET A CA 1
ATOM 1481 C C . MET A 1 197 ? -13.875 14.242 -6.645 1 95.19 197 MET A C 1
ATOM 1483 O O . MET A 1 197 ? -13.695 13.32 -7.449 1 95.19 197 MET A O 1
ATOM 1487 N N . GLY A 1 198 ? -15.086 14.523 -6.172 1 93.06 198 GLY A N 1
ATOM 1488 C CA . GLY A 1 198 ? -16.266 13.977 -6.824 1 93.06 198 GLY A CA 1
ATOM 1489 C C . GLY A 1 198 ? -16.766 12.695 -6.184 1 93.06 198 GLY A C 1
ATOM 1490 O O . GLY A 1 198 ? -17.422 11.883 -6.84 1 93.06 198 GLY A O 1
ATOM 1491 N N . ALA A 1 199 ? -16.438 12.477 -4.883 1 94.94 199 ALA A N 1
ATOM 1492 C CA . ALA A 1 199 ? -16.984 11.32 -4.176 1 94.94 199 ALA A CA 1
ATOM 1493 C C . ALA A 1 199 ? -18.516 11.391 -4.098 1 94.94 199 ALA A C 1
ATOM 1495 O O . ALA A 1 199 ? -19.078 12.461 -3.871 1 94.94 199 ALA A O 1
ATOM 1496 N N . VAL A 1 200 ? -19.172 10.25 -4.293 1 94.5 200 VAL A N 1
ATOM 1497 C CA . VAL A 1 200 ? -20.625 10.203 -4.172 1 94.5 200 VAL A CA 1
ATOM 1498 C C . VAL A 1 200 ? -21.016 10.078 -2.703 1 94.5 200 VAL A C 1
ATOM 1500 O O . VAL A 1 200 ? -21.75 10.914 -2.178 1 94.5 200 VAL A O 1
ATOM 1503 N N . ASN A 1 201 ? -20.5 8.992 -2.064 1 97.31 201 ASN A N 1
ATOM 1504 C CA . ASN A 1 201 ? -20.641 8.883 -0.616 1 97.31 201 ASN A CA 1
ATOM 1505 C C . ASN A 1 201 ? -19.328 9.195 0.103 1 97.31 201 ASN A C 1
ATOM 1507 O O . ASN A 1 201 ? -18.266 8.719 -0.302 1 97.31 201 ASN A O 1
ATOM 1511 N N . ILE A 1 202 ? -19.453 10.047 1.059 1 98.69 202 ILE A N 1
ATOM 1512 C CA . ILE A 1 202 ? -18.375 10.359 1.993 1 98.69 202 ILE A CA 1
ATOM 1513 C C . ILE A 1 202 ? -18.812 10.031 3.418 1 98.69 202 ILE A C 1
ATOM 1515 O O . ILE A 1 202 ? -19.516 10.82 4.051 1 98.69 202 ILE A O 1
ATOM 1519 N N . VAL A 1 203 ? -18.406 8.875 3.922 1 98.88 203 VAL A N 1
ATOM 1520 C CA . VAL A 1 203 ? -18.828 8.422 5.246 1 98.88 203 VAL A CA 1
ATOM 1521 C C . VAL A 1 203 ? -17.734 8.727 6.266 1 98.88 203 VAL A C 1
ATOM 1523 O O . VAL A 1 203 ? -16.578 8.336 6.082 1 98.88 203 VAL A O 1
ATOM 1526 N N . VAL A 1 204 ? -18.109 9.438 7.312 1 98.88 204 VAL A N 1
ATOM 1527 C CA . VAL A 1 204 ? -17.156 9.758 8.375 1 98.88 204 VAL A CA 1
ATOM 1528 C C . VAL A 1 204 ? -17.438 8.898 9.602 1 98.88 204 VAL A C 1
ATOM 1530 O O . VAL A 1 204 ? -18.578 8.82 10.062 1 98.88 204 VAL A O 1
ATOM 1533 N N . VAL A 1 205 ? -16.406 8.227 10.078 1 98.81 205 VAL A N 1
ATOM 1534 C CA . VAL A 1 205 ? -16.531 7.383 11.266 1 98.81 205 VAL A CA 1
ATOM 1535 C C . VAL A 1 205 ? -15.883 8.086 12.461 1 98.81 205 VAL A C 1
ATOM 1537 O O . VAL A 1 205 ? -14.734 8.523 12.391 1 98.81 205 VAL A O 1
ATOM 1540 N N . GLY A 1 206 ? -16.578 8.297 13.516 1 98.06 206 GLY A N 1
ATOM 1541 C CA . GLY A 1 206 ? -16.109 8.812 14.797 1 98.06 206 GLY A CA 1
ATOM 1542 C C . GLY A 1 206 ? -16.641 8.031 15.984 1 98.06 206 GLY A C 1
ATOM 1543 O O . GLY A 1 206 ? -17.062 6.887 15.844 1 98.06 206 GLY A O 1
ATOM 1544 N N . LEU A 1 207 ? -16.438 8.531 17.125 1 97.38 207 LEU A N 1
ATOM 1545 C CA . LEU A 1 207 ? -16.891 7.918 18.375 1 97.38 207 LEU A CA 1
ATOM 1546 C C . LEU A 1 207 ? -17.953 8.781 19.047 1 97.38 207 LEU A C 1
ATOM 1548 O O . LEU A 1 207 ? -18.344 9.828 18.516 1 97.38 207 LEU A O 1
ATOM 1552 N N . GLN A 1 208 ? -18.422 8.266 20.172 1 96.69 208 GLN A N 1
ATOM 1553 C CA . GLN A 1 208 ? -19.516 8.93 20.844 1 96.69 208 GLN A CA 1
ATOM 1554 C C . GLN A 1 208 ? -19.172 10.367 21.203 1 96.69 208 GLN A C 1
ATOM 1556 O O . GLN A 1 208 ? -20 11.266 21.078 1 96.69 208 GLN A O 1
ATOM 1561 N N . GLU A 1 209 ? -18 10.633 21.609 1 94.5 209 GLU A N 1
ATOM 1562 C CA . GLU A 1 209 ? -17.562 11.961 22.031 1 94.5 209 GLU A CA 1
ATOM 1563 C C . GLU A 1 209 ? -17.516 12.93 20.844 1 94.5 209 GLU A C 1
ATOM 1565 O O . GLU A 1 209 ? -17.438 14.141 21.031 1 94.5 209 GLU A O 1
ATOM 1570 N N . ASP A 1 210 ? -17.547 12.391 19.625 1 95.12 210 ASP A N 1
ATOM 1571 C CA . ASP A 1 210 ? -17.453 13.219 18.438 1 95.12 210 ASP A CA 1
ATOM 1572 C C . ASP A 1 210 ? -18.844 13.688 17.984 1 95.12 210 ASP A C 1
ATOM 1574 O O . ASP A 1 210 ? -18.953 14.602 17.172 1 95.12 210 ASP A O 1
ATOM 1578 N N . VAL A 1 211 ? -19.844 13.125 18.484 1 95.56 211 VAL A N 1
ATOM 1579 C CA . VAL A 1 211 ? -21.203 13.289 17.969 1 95.56 211 VAL A CA 1
ATOM 1580 C C . VAL A 1 211 ? -21.656 14.734 18.172 1 95.56 211 VAL A C 1
ATOM 1582 O O . VAL A 1 211 ? -22.266 15.328 17.266 1 95.56 211 VAL A O 1
ATOM 1585 N N . ALA A 1 212 ? -21.297 15.328 19.266 1 93.75 212 ALA A N 1
ATOM 1586 C CA . ALA A 1 212 ? -21.859 16.625 19.641 1 93.75 212 ALA A CA 1
ATOM 1587 C C . ALA A 1 212 ? -21.25 17.75 18.797 1 93.75 212 ALA A C 1
ATOM 1589 O O . ALA A 1 212 ? -21.953 18.672 18.406 1 93.75 212 ALA A O 1
ATOM 1590 N N . VAL A 1 213 ? -20.047 17.641 18.484 1 92.62 213 VAL A N 1
ATOM 1591 C CA . VAL A 1 213 ? -19.359 18.781 17.875 1 92.62 213 VAL A CA 1
ATOM 1592 C C . VAL A 1 213 ? -18.844 18.391 16.5 1 92.62 213 VAL A C 1
ATOM 1594 O O . VAL A 1 213 ? -19.188 19.016 15.492 1 92.62 213 VAL A O 1
ATOM 1597 N N . ARG A 1 214 ? -18.219 17.297 16.312 1 95.69 214 ARG A N 1
ATOM 1598 C CA . ARG A 1 214 ? -17.422 17.016 15.133 1 95.69 214 ARG A CA 1
ATOM 1599 C C . ARG A 1 214 ? -18.297 16.438 14.016 1 95.69 214 ARG A C 1
ATOM 1601 O O . ARG A 1 214 ? -18.047 16.688 12.836 1 95.69 214 ARG A O 1
ATOM 1608 N N . PHE A 1 215 ? -19.328 15.703 14.367 1 97.38 215 PHE A N 1
ATOM 1609 C CA . PHE A 1 215 ? -20.203 15.141 13.344 1 97.38 215 PHE A CA 1
ATOM 1610 C C . PHE A 1 215 ? -20.922 16.25 12.586 1 97.38 215 PHE A C 1
ATOM 1612 O O . PHE A 1 215 ? -20.953 16.25 11.352 1 97.38 215 PHE A O 1
ATOM 1619 N N . PRO A 1 216 ? -21.531 17.234 13.328 1 97.81 216 PRO A N 1
ATOM 1620 C CA . PRO A 1 216 ? -22.172 18.328 12.602 1 97.81 216 PRO A CA 1
ATOM 1621 C C . PRO A 1 216 ? -21.188 19.094 11.703 1 97.81 216 PRO A C 1
ATOM 1623 O O . PRO A 1 216 ? -21.547 19.453 10.57 1 97.81 216 PRO A O 1
ATOM 1626 N N . VAL A 1 217 ? -19.984 19.266 12.156 1 97.88 217 VAL A N 1
ATOM 1627 C CA . VAL A 1 217 ? -18.984 19.969 11.352 1 97.88 217 VAL A CA 1
ATOM 1628 C C . VAL A 1 217 ? -18.641 19.141 10.125 1 97.88 217 VAL A C 1
ATOM 1630 O O . VAL A 1 217 ? -18.5 19.672 9.023 1 97.88 217 VAL A O 1
ATOM 1633 N N . ALA A 1 218 ? -18.5 17.828 10.297 1 98.44 218 ALA A N 1
ATOM 1634 C CA . ALA A 1 218 ? -18.219 16.938 9.172 1 98.44 218 ALA A CA 1
ATOM 1635 C C . ALA A 1 218 ? -19.297 17.062 8.102 1 98.44 218 ALA A C 1
ATOM 1637 O O . ALA A 1 218 ? -19 17.156 6.91 1 98.44 218 ALA A O 1
ATOM 1638 N N . LYS A 1 219 ? -20.531 17.078 8.508 1 98.31 219 LYS A N 1
ATOM 1639 C CA . LYS A 1 219 ? -21.641 17.203 7.578 1 98.31 219 LYS A CA 1
ATOM 1640 C C . LYS A 1 219 ? -21.609 18.547 6.859 1 98.31 219 LYS A C 1
ATOM 1642 O O . LYS A 1 219 ? -21.812 18.609 5.645 1 98.31 219 LYS A O 1
ATOM 1647 N N . GLU A 1 220 ? -21.328 19.531 7.605 1 98.12 220 GLU A N 1
ATOM 1648 C CA . GLU A 1 220 ? -21.219 20.859 7.02 1 98.12 220 GLU A CA 1
ATOM 1649 C C . GLU A 1 220 ? -20.125 20.906 5.949 1 98.12 220 GLU A C 1
ATOM 1651 O O . GLU A 1 220 ? -20.281 21.594 4.941 1 98.12 220 GLU A O 1
ATOM 1656 N N . LEU A 1 221 ? -19.141 20.109 6.156 1 98.25 221 LEU A N 1
ATOM 1657 C CA . LEU A 1 221 ? -17.969 20.188 5.293 1 98.25 221 LEU A CA 1
ATOM 1658 C C . LEU A 1 221 ? -18.094 19.234 4.113 1 98.25 221 LEU A C 1
ATOM 1660 O O . LEU A 1 221 ? -17.25 19.219 3.221 1 98.25 221 LEU A O 1
ATOM 1664 N N . GLY A 1 222 ? -19.125 18.344 4.117 1 97.81 222 GLY A N 1
ATOM 1665 C CA . GLY A 1 222 ? -19.359 17.578 2.902 1 97.81 222 GLY A CA 1
ATOM 1666 C C . GLY A 1 222 ? -19.594 16.109 3.166 1 97.81 222 GLY A C 1
ATOM 1667 O O . GLY A 1 222 ? -19.906 15.344 2.244 1 97.81 222 GLY A O 1
ATOM 1668 N N . ALA A 1 223 ? -19.5 15.68 4.43 1 98.69 223 ALA A N 1
ATOM 1669 C CA . ALA A 1 223 ? -19.828 14.289 4.727 1 98.69 223 ALA A CA 1
ATOM 1670 C C . ALA A 1 223 ? -21.281 13.977 4.379 1 98.69 223 ALA A C 1
ATOM 1672 O O . ALA A 1 223 ? -22.188 14.727 4.734 1 98.69 223 ALA A O 1
ATOM 1673 N N . THR A 1 224 ? -21.516 12.875 3.662 1 98.56 224 THR A N 1
ATOM 1674 C CA . THR A 1 224 ? -22.875 12.492 3.287 1 98.56 224 THR A CA 1
ATOM 1675 C C . THR A 1 224 ? -23.5 11.617 4.363 1 98.56 224 THR A C 1
ATOM 1677 O O . THR A 1 224 ? -24.734 11.477 4.422 1 98.56 224 THR A O 1
ATOM 1680 N N . ALA A 1 225 ? -22.656 10.984 5.168 1 98.62 225 ALA A N 1
ATOM 1681 C CA . ALA A 1 225 ? -23.109 10.156 6.281 1 98.62 225 ALA A CA 1
ATOM 1682 C C . ALA A 1 225 ? -22.078 10.117 7.398 1 98.62 225 ALA A C 1
ATOM 1684 O O . ALA A 1 225 ? -20.891 10.367 7.16 1 98.62 225 ALA A O 1
ATOM 1685 N N . VAL A 1 226 ? -22.562 9.891 8.633 1 98.62 226 VAL A N 1
ATOM 1686 C CA . VAL A 1 226 ? -21.703 9.688 9.781 1 98.62 226 VAL A CA 1
ATOM 1687 C C . VAL A 1 226 ? -22.031 8.359 10.453 1 98.62 226 VAL A C 1
ATOM 1689 O O . VAL A 1 226 ? -23.188 7.93 10.461 1 98.62 226 VAL A O 1
ATOM 1692 N N . VAL A 1 227 ? -21 7.66 10.93 1 98.69 227 VAL A N 1
ATOM 1693 C CA . VAL A 1 227 ? -21.141 6.402 11.656 1 98.69 227 VAL A CA 1
ATOM 1694 C C . VAL A 1 227 ? -20.469 6.52 13.023 1 98.69 227 VAL A C 1
ATOM 1696 O O . VAL A 1 227 ? -19.312 6.934 13.125 1 98.69 227 VAL A O 1
ATOM 1699 N N . ASN A 1 228 ? -21.219 6.246 14.094 1 98.62 228 ASN A N 1
ATOM 1700 C CA . ASN A 1 228 ? -20.688 6.227 15.453 1 98.62 228 ASN A CA 1
ATOM 1701 C C . ASN A 1 228 ? -20.125 4.855 15.82 1 98.62 228 ASN A C 1
ATOM 1703 O O . ASN A 1 228 ? -20.891 3.939 16.156 1 98.62 228 ASN A O 1
ATOM 1707 N N . GLY A 1 229 ? -18.812 4.77 15.852 1 97.88 229 GLY A N 1
ATOM 1708 C CA . GLY A 1 229 ? -18.141 3.498 16.078 1 97.88 229 GLY A CA 1
ATOM 1709 C C . GLY A 1 229 ? -18.297 2.992 17.5 1 97.88 229 GLY A C 1
ATOM 1710 O O . GLY A 1 229 ? -17.953 1.844 17.797 1 97.88 229 GLY A O 1
ATOM 1711 N N . SER A 1 230 ? -18.812 3.805 18.391 1 97.62 230 SER A N 1
ATOM 1712 C CA . SER A 1 230 ? -19.062 3.383 19.766 1 97.62 230 SER A CA 1
ATOM 1713 C C . SER A 1 230 ? -20.344 2.566 19.875 1 97.62 230 SER A C 1
ATOM 1715 O O . SER A 1 230 ? -20.531 1.798 20.828 1 97.62 230 SER A O 1
ATOM 1717 N N . THR A 1 231 ? -21.25 2.713 18.922 1 97.56 231 THR A N 1
ATOM 1718 C CA . THR A 1 231 ? -22.578 2.113 19.094 1 97.56 231 THR A CA 1
ATOM 1719 C C . THR A 1 231 ? -22.953 1.294 17.859 1 97.56 231 THR A C 1
ATOM 1721 O O . THR A 1 231 ? -23.906 0.521 17.891 1 97.56 231 THR A O 1
ATOM 1724 N N . GLU A 1 232 ? -22.219 1.462 16.75 1 97.5 232 GLU A N 1
ATOM 1725 C CA . GLU A 1 232 ? -22.578 0.799 15.5 1 97.5 232 GLU A CA 1
ATOM 1726 C C . GLU A 1 232 ? -21.469 -0.139 15.039 1 97.5 232 GLU A C 1
ATOM 1728 O O . GLU A 1 232 ? -20.312 0.026 15.43 1 97.5 232 GLU A O 1
ATOM 1733 N N . ASP A 1 233 ? -21.875 -1.179 14.289 1 98.31 233 ASP A N 1
ATOM 1734 C CA . ASP A 1 233 ? -20.891 -1.972 13.547 1 98.31 233 ASP A CA 1
ATOM 1735 C C . ASP A 1 233 ? -20.344 -1.194 12.352 1 98.31 233 ASP A C 1
ATOM 1737 O O . ASP A 1 233 ? -21 -1.129 11.297 1 98.31 233 ASP A O 1
ATOM 1741 N N . VAL A 1 234 ? -19.203 -0.656 12.516 1 98.56 234 VAL A N 1
ATOM 1742 C CA . VAL A 1 234 ? -18.625 0.289 11.57 1 98.56 234 VAL A CA 1
ATOM 1743 C C . VAL A 1 234 ? -18.547 -0.353 10.188 1 98.56 234 VAL A C 1
ATOM 1745 O O . VAL A 1 234 ? -18.953 0.248 9.188 1 98.56 234 VAL A O 1
ATOM 1748 N N . VAL A 1 235 ? -18.016 -1.585 10.07 1 98.69 235 VAL A N 1
ATOM 1749 C CA . VAL A 1 235 ? -17.828 -2.271 8.797 1 98.69 235 VAL A CA 1
ATOM 1750 C C . VAL A 1 235 ? -19.188 -2.471 8.117 1 98.69 235 VAL A C 1
ATOM 1752 O O . VAL A 1 235 ? -19.375 -2.072 6.961 1 98.69 235 VAL A O 1
ATOM 1755 N N . ALA A 1 236 ? -20.109 -3.068 8.781 1 98.38 236 ALA A N 1
ATOM 1756 C CA . ALA A 1 236 ? -21.438 -3.354 8.234 1 98.38 236 ALA A CA 1
ATOM 1757 C C . ALA A 1 236 ? -22.141 -2.068 7.801 1 98.38 236 ALA A C 1
ATOM 1759 O O . ALA A 1 236 ? -22.734 -2.008 6.723 1 98.38 236 ALA A O 1
ATOM 1760 N N . ARG A 1 237 ? -22.109 -1.007 8.641 1 98.44 237 ARG A N 1
ATOM 1761 C CA . ARG A 1 237 ? -22.781 0.25 8.352 1 98.44 237 ARG A CA 1
ATOM 1762 C C . ARG A 1 237 ? -22.188 0.936 7.133 1 98.44 237 ARG A C 1
ATOM 1764 O O . ARG A 1 237 ? -22.906 1.429 6.266 1 98.44 237 ARG A O 1
ATOM 1771 N N . CYS A 1 238 ? -20.891 1.011 7.039 1 98.56 238 CYS A N 1
ATOM 1772 C CA . CYS A 1 238 ? -20.234 1.638 5.895 1 98.56 238 CYS A CA 1
ATOM 1773 C C . CYS A 1 238 ? -20.547 0.886 4.609 1 98.56 238 CYS A C 1
ATOM 1775 O O . CYS A 1 238 ? -20.797 1.501 3.572 1 98.56 238 CYS A O 1
ATOM 1777 N N . GLN A 1 239 ? -20.5 -0.428 4.652 1 97.81 239 GLN A N 1
ATOM 1778 C CA . GLN A 1 239 ? -20.828 -1.223 3.473 1 97.81 239 GLN A CA 1
ATOM 1779 C C . GLN A 1 239 ? -22.281 -1.043 3.074 1 97.81 239 GLN A C 1
ATOM 1781 O O . GLN A 1 239 ? -22.625 -1.053 1.887 1 97.81 239 GLN A O 1
ATOM 1786 N N . GLN A 1 240 ? -23.156 -0.951 4.074 1 97.69 240 GLN A N 1
ATOM 1787 C CA . GLN A 1 240 ? -24.578 -0.708 3.803 1 97.69 240 GLN A CA 1
ATOM 1788 C C . GLN A 1 240 ? -24.781 0.622 3.08 1 97.69 240 GLN A C 1
ATOM 1790 O O . GLN A 1 240 ? -25.562 0.708 2.131 1 97.69 240 GLN A O 1
ATOM 1795 N N . ILE A 1 241 ? -24.078 1.644 3.449 1 97.5 241 ILE A N 1
ATOM 1796 C CA . ILE A 1 241 ? -24.234 2.984 2.898 1 97.5 241 ILE A CA 1
ATOM 1797 C C . ILE A 1 241 ? -23.609 3.051 1.508 1 97.5 241 ILE A C 1
ATOM 1799 O O . ILE A 1 241 ? -24.219 3.555 0.565 1 97.5 241 ILE A O 1
ATOM 1803 N N . CYS A 1 242 ? -22.422 2.572 1.312 1 96.44 242 CYS A N 1
ATOM 1804 C CA . CYS A 1 242 ? -21.641 2.744 0.088 1 96.44 242 CYS A CA 1
ATOM 1805 C C . CYS A 1 242 ? -21.922 1.619 -0.9 1 96.44 242 CYS A C 1
ATOM 1807 O O . CYS A 1 242 ? -21.781 1.799 -2.111 1 96.44 242 CY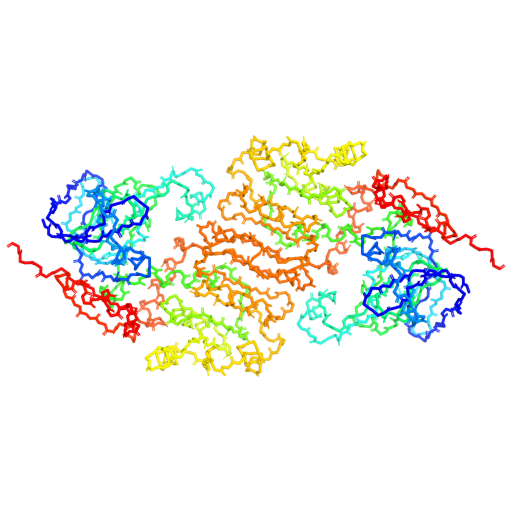S A O 1
ATOM 1809 N N . GLY A 1 243 ? -22.328 0.472 -0.403 1 93 243 GLY A N 1
ATOM 1810 C CA . GLY A 1 243 ? -22.312 -0.748 -1.194 1 93 243 GLY A CA 1
ATOM 1811 C C . GLY A 1 243 ? -20.969 -1.453 -1.173 1 93 243 GLY A C 1
ATOM 1812 O O . GLY A 1 243 ? -19.922 -0.812 -1.281 1 93 243 GLY A O 1
ATOM 1813 N N . LYS A 1 244 ? -20.984 -2.717 -1.073 1 90.38 244 LYS A N 1
ATOM 1814 C CA . LYS A 1 244 ? -19.781 -3.521 -0.922 1 90.38 244 LYS A CA 1
ATOM 1815 C C . LYS A 1 244 ? -18.859 -3.35 -2.121 1 90.38 244 LYS A C 1
ATOM 1817 O O . LYS A 1 244 ? -17.641 -3.262 -1.961 1 90.38 244 LYS A O 1
ATOM 1822 N N . ASP A 1 245 ? -19.391 -3.182 -3.287 1 90 245 ASP A N 1
ATOM 1823 C CA . ASP A 1 245 ? -18.609 -3.119 -4.508 1 90 245 ASP A CA 1
ATOM 1824 C C . ASP A 1 245 ? -18.062 -1.71 -4.746 1 90 245 ASP A C 1
ATOM 1826 O O . ASP A 1 245 ? -17.078 -1.526 -5.469 1 90 245 ASP A O 1
ATOM 1830 N N . ASN A 1 246 ? -18.641 -0.763 -4.094 1 89.12 246 ASN A N 1
ATOM 1831 C CA . ASN A 1 246 ? -18.281 0.625 -4.379 1 89.12 246 ASN A CA 1
ATOM 1832 C C . ASN A 1 246 ? -17.188 1.13 -3.438 1 89.12 246 ASN A C 1
ATOM 1834 O O . ASN A 1 246 ? -16.594 2.176 -3.684 1 89.12 246 ASN A O 1
ATOM 1838 N N . LEU A 1 247 ? -16.969 0.372 -2.371 1 94.56 247 LEU A N 1
ATOM 1839 C CA . LEU A 1 247 ? -16.062 0.872 -1.342 1 94.56 247 LEU A CA 1
ATOM 1840 C C . LEU A 1 247 ? -14.625 0.443 -1.628 1 94.56 247 LEU A C 1
ATOM 1842 O O . LEU A 1 247 ? -14.172 -0.587 -1.126 1 94.56 247 LEU A O 1
ATOM 1846 N N . GLY A 1 248 ? -13.914 1.369 -2.322 1 95.69 248 GLY A N 1
ATOM 1847 C CA . GLY A 1 248 ? -12.562 1.05 -2.756 1 95.69 248 GLY A CA 1
ATOM 1848 C C . GLY A 1 248 ? -11.5 1.846 -2.025 1 95.69 248 GLY A C 1
ATOM 1849 O O . GLY A 1 248 ? -10.305 1.629 -2.232 1 95.69 248 GLY A O 1
ATOM 1850 N N . LEU A 1 249 ? -11.938 2.779 -1.114 1 98.31 249 LEU A N 1
ATOM 1851 C CA . LEU A 1 249 ? -10.945 3.623 -0.459 1 98.31 249 LEU A CA 1
ATOM 1852 C C . LEU A 1 249 ? -11.375 3.961 0.965 1 98.31 249 LEU A C 1
ATOM 1854 O O . LEU A 1 249 ? -12.531 4.32 1.202 1 98.31 249 LEU A O 1
ATOM 1858 N N . VAL A 1 250 ? -10.484 3.723 1.896 1 98.75 250 VAL A N 1
ATOM 1859 C CA . VAL A 1 250 ? -10.609 4.23 3.258 1 98.75 250 VAL A CA 1
ATOM 1860 C C . VAL A 1 250 ? -9.422 5.133 3.582 1 98.75 250 VAL A C 1
ATOM 1862 O O . VAL A 1 250 ? -8.266 4.758 3.344 1 98.75 250 VAL A O 1
ATOM 1865 N N . ILE A 1 251 ? -9.664 6.336 3.986 1 98.75 251 ILE A N 1
ATOM 1866 C CA . ILE A 1 251 ? -8.648 7.207 4.574 1 98.75 251 ILE A CA 1
ATOM 1867 C C . ILE A 1 251 ? -8.656 7.047 6.094 1 98.75 251 ILE A C 1
ATOM 1869 O O . ILE A 1 251 ? -9.586 7.484 6.766 1 98.75 251 ILE A O 1
ATOM 1873 N N . GLU A 1 252 ? -7.629 6.434 6.629 1 98.56 252 GLU A N 1
ATOM 1874 C CA . GLU A 1 252 ? -7.57 6.152 8.062 1 98.56 252 GLU A CA 1
ATOM 1875 C C . GLU A 1 252 ? -6.77 7.223 8.805 1 98.56 252 GLU A C 1
ATOM 1877 O O . GLU A 1 252 ? -5.543 7.254 8.719 1 98.56 252 GLU A O 1
ATOM 1882 N N . CYS A 1 253 ? -7.449 8.07 9.531 1 97.75 253 CYS A N 1
ATOM 1883 C CA . CYS A 1 253 ? -6.82 9.234 10.141 1 97.75 253 CYS A CA 1
ATOM 1884 C C . CYS A 1 253 ? -6.73 9.078 11.656 1 97.75 253 CYS A C 1
ATOM 1886 O O . CYS A 1 253 ? -6.211 9.961 12.344 1 97.75 253 CYS A O 1
ATOM 1888 N N . SER A 1 254 ? -7.227 8.078 12.234 1 95.5 254 SER A N 1
ATOM 1889 C CA . SER A 1 254 ? -7.27 7.953 13.688 1 95.5 254 SER A CA 1
ATOM 1890 C C . SER A 1 254 ? -5.977 7.348 14.227 1 95.5 254 SER A C 1
ATOM 1892 O O . SER A 1 254 ? -5.562 7.652 15.344 1 95.5 254 SER A O 1
ATOM 1894 N N . GLY A 1 255 ? -5.398 6.406 13.492 1 94.06 255 GLY A N 1
ATOM 1895 C CA . GLY A 1 255 ? -4.215 5.695 13.945 1 94.06 255 GLY A CA 1
ATOM 1896 C C . GLY A 1 255 ? -4.531 4.504 14.836 1 94.06 255 GLY A C 1
ATOM 1897 O O . GLY A 1 255 ? -3.631 3.771 15.242 1 94.06 255 GLY A O 1
ATOM 1898 N N . ALA A 1 256 ? -5.766 4.273 15.125 1 94.69 256 ALA A N 1
ATOM 1899 C CA . ALA A 1 256 ? -6.152 3.164 15.992 1 94.69 256 ALA A CA 1
ATOM 1900 C C . ALA A 1 256 ? -6.074 1.833 15.25 1 94.69 256 ALA A C 1
ATOM 1902 O O . ALA A 1 256 ? -6.441 1.749 14.078 1 94.69 256 ALA A O 1
ATOM 1903 N N . ASN A 1 257 ? -5.648 0.799 16 1 95.25 257 ASN A N 1
ATOM 1904 C CA . ASN A 1 257 ? -5.547 -0.523 15.391 1 95.25 257 ASN A CA 1
ATOM 1905 C C . ASN A 1 257 ? -6.906 -1.028 14.914 1 95.25 257 ASN A C 1
ATOM 1907 O O . ASN A 1 257 ? -7.02 -1.583 13.82 1 95.25 257 ASN A O 1
ATOM 1911 N N . ILE A 1 258 ? -7.906 -0.815 15.719 1 96.25 258 ILE A N 1
ATOM 1912 C CA . ILE A 1 258 ? -9.242 -1.296 15.375 1 96.25 258 ILE A CA 1
ATOM 1913 C C . ILE A 1 258 ? -9.719 -0.617 14.094 1 96.25 258 ILE A C 1
ATOM 1915 O O . ILE A 1 258 ? -10.406 -1.233 13.273 1 96.25 258 ILE A O 1
ATOM 1919 N N . ALA A 1 259 ? -9.383 0.61 13.93 1 96.88 259 ALA A N 1
ATOM 1920 C CA . ALA A 1 259 ? -9.766 1.348 12.727 1 96.88 259 ALA A CA 1
ATOM 1921 C C . ALA A 1 259 ? -9.109 0.758 11.484 1 96.88 259 ALA A C 1
ATOM 1923 O O . ALA A 1 259 ? -9.742 0.632 10.438 1 96.88 259 ALA A O 1
ATOM 1924 N N . LEU A 1 260 ? -7.832 0.443 11.602 1 96.81 260 LEU A N 1
ATOM 1925 C CA . LEU A 1 260 ? -7.145 -0.184 10.477 1 96.81 260 LEU A CA 1
ATOM 1926 C C . LEU A 1 260 ? -7.762 -1.538 10.148 1 96.81 260 LEU A C 1
ATOM 1928 O O . LEU A 1 260 ? -7.969 -1.861 8.977 1 96.81 260 LEU A O 1
ATOM 1932 N N . LYS A 1 261 ? -7.992 -2.322 11.141 1 97.19 261 LYS A N 1
ATOM 1933 C CA . LYS A 1 261 ? -8.641 -3.615 10.945 1 97.19 261 LYS A CA 1
ATOM 1934 C C . LYS A 1 261 ? -9.969 -3.457 10.211 1 97.19 261 LYS A C 1
ATOM 1936 O O . LYS A 1 261 ? -10.219 -4.145 9.219 1 97.19 261 LYS A O 1
ATOM 1941 N N . GLN A 1 262 ? -10.836 -2.561 10.672 1 98 262 GLN A N 1
ATOM 1942 C CA . GLN A 1 262 ? -12.133 -2.295 10.078 1 98 262 GLN A CA 1
ATOM 1943 C C . GLN A 1 262 ? -11.992 -1.805 8.641 1 98 262 GLN A C 1
ATOM 1945 O O . GLN A 1 262 ? -12.773 -2.188 7.766 1 98 262 GLN A O 1
ATOM 1950 N N . ALA A 1 263 ? -10.992 -0.926 8.43 1 98.25 263 ALA A N 1
ATOM 1951 C CA . ALA A 1 263 ? -10.742 -0.402 7.09 1 98.25 263 ALA A CA 1
ATOM 1952 C C . ALA A 1 263 ? -10.469 -1.531 6.102 1 98.25 263 ALA A C 1
ATOM 1954 O O . ALA A 1 263 ? -11.055 -1.58 5.02 1 98.25 263 ALA A O 1
ATOM 1955 N N . ILE A 1 264 ? -9.609 -2.434 6.449 1 97.25 264 ILE A N 1
ATOM 1956 C CA . ILE A 1 264 ? -9.25 -3.555 5.59 1 97.25 264 ILE A CA 1
ATOM 1957 C C . ILE A 1 264 ? -10.477 -4.434 5.352 1 97.25 264 ILE A C 1
ATOM 1959 O O . ILE A 1 264 ? -10.734 -4.855 4.219 1 97.25 264 ILE A O 1
ATOM 1963 N N . GLU A 1 265 ? -11.234 -4.656 6.355 1 97.44 265 GLU A N 1
ATOM 1964 C CA . GLU A 1 265 ? -12.367 -5.57 6.301 1 97.44 265 GLU A CA 1
ATOM 1965 C C . GLU A 1 265 ? -13.477 -5.02 5.406 1 97.44 265 GLU A C 1
ATOM 1967 O O . GLU A 1 265 ? -14.188 -5.781 4.75 1 97.44 265 GLU A O 1
ATOM 1972 N N . MET A 1 266 ? -13.633 -3.748 5.355 1 97.94 266 MET A N 1
ATOM 1973 C CA . MET A 1 266 ? -14.797 -3.191 4.668 1 97.94 266 MET A CA 1
ATOM 1974 C C . MET A 1 266 ? -14.516 -3.014 3.18 1 97.94 266 MET A C 1
ATOM 1976 O O . MET A 1 266 ? -15.438 -2.922 2.375 1 97.94 266 MET A O 1
ATOM 1980 N N . LEU A 1 267 ? -13.297 -3.01 2.752 1 97.62 267 LEU A N 1
ATOM 1981 C CA . LEU A 1 267 ? -12.922 -2.709 1.375 1 97.62 267 LEU A CA 1
ATOM 1982 C C . LEU A 1 267 ? -13.297 -3.857 0.445 1 97.62 267 LEU A C 1
ATOM 1984 O O . LEU A 1 267 ? -13.156 -5.027 0.81 1 97.62 267 LEU A O 1
ATOM 1988 N N . ARG A 1 268 ? -13.711 -3.48 -0.79 1 95.38 268 ARG A N 1
ATOM 1989 C CA . ARG A 1 268 ? -13.789 -4.465 -1.865 1 95.38 268 ARG A CA 1
ATOM 1990 C C . ARG A 1 268 ? -12.398 -4.938 -2.279 1 95.38 268 ARG A C 1
ATOM 1992 O O . ARG A 1 268 ? -11.398 -4.312 -1.935 1 95.38 268 ARG A O 1
ATOM 1999 N N . PRO A 1 269 ? -12.305 -6.039 -3.041 1 95 269 PRO A N 1
ATOM 2000 C CA . PRO A 1 269 ? -11.008 -6.402 -3.613 1 95 269 PRO A CA 1
ATOM 2001 C C . PRO A 1 269 ? -10.375 -5.262 -4.402 1 95 269 PRO A C 1
ATOM 2003 O O . PRO A 1 269 ? -11.086 -4.426 -4.969 1 95 269 PRO A O 1
ATOM 2006 N N . ASN A 1 270 ? -9.031 -5.211 -4.418 1 94.62 270 ASN A N 1
ATOM 2007 C CA . ASN A 1 270 ? -8.258 -4.184 -5.102 1 94.62 270 ASN A CA 1
ATOM 2008 C C . ASN A 1 270 ? -8.422 -2.82 -4.434 1 94.62 270 ASN A C 1
ATOM 2010 O O . ASN A 1 270 ? -8.047 -1.795 -5.004 1 94.62 270 ASN A O 1
ATOM 2014 N N . GLY A 1 271 ? -9.07 -2.795 -3.25 1 95.75 271 GLY A N 1
ATOM 2015 C CA . GLY A 1 271 ? -9.227 -1.538 -2.535 1 95.75 271 GLY A CA 1
ATOM 2016 C C . GLY A 1 271 ? -7.961 -1.09 -1.832 1 95.75 271 GLY A C 1
ATOM 2017 O O . GLY A 1 271 ? -6.992 -1.848 -1.742 1 95.75 271 GLY A O 1
ATOM 2018 N N . GLU A 1 272 ? -7.977 0.165 -1.298 1 97.44 272 GLU A N 1
ATOM 2019 C CA . GLU A 1 272 ? -6.812 0.754 -0.638 1 97.44 272 GLU A CA 1
ATOM 2020 C C . GLU A 1 272 ? -7.207 1.43 0.672 1 97.44 272 GLU A C 1
ATOM 2022 O O . GLU A 1 272 ? -8.258 2.066 0.757 1 97.44 272 GLU A O 1
ATOM 2027 N N . VAL A 1 273 ? -6.375 1.247 1.683 1 98 273 VAL A N 1
ATOM 2028 C CA . VAL A 1 273 ? -6.371 2.102 2.865 1 98 273 VAL A CA 1
ATOM 2029 C C . VAL A 1 273 ? -5.184 3.061 2.807 1 98 273 VAL A C 1
ATOM 2031 O O . VAL A 1 273 ? -4.035 2.629 2.686 1 98 273 VAL A O 1
ATOM 2034 N N . VAL A 1 274 ? -5.418 4.316 2.768 1 98.31 274 VAL A N 1
ATOM 2035 C CA . VAL A 1 274 ? -4.344 5.27 3.02 1 98.31 274 VAL A CA 1
ATOM 2036 C C . VAL A 1 274 ? -4.234 5.543 4.516 1 98.31 274 VAL A C 1
ATOM 2038 O O . VAL A 1 274 ? -5.164 6.086 5.121 1 98.31 274 VAL A O 1
ATOM 2041 N N . ARG A 1 275 ? -3.111 5.121 5.074 1 97.88 275 ARG A N 1
ATOM 2042 C CA . ARG A 1 275 ? -2.92 5.27 6.512 1 97.88 275 ARG A CA 1
ATOM 2043 C C . ARG A 1 275 ? -2.27 6.609 6.84 1 97.88 275 ARG A C 1
ATOM 2045 O O . ARG A 1 275 ? -1.048 6.75 6.754 1 97.88 275 ARG A O 1
ATOM 2052 N N . VAL A 1 276 ? -3.1 7.531 7.344 1 96.31 276 VAL A N 1
ATOM 2053 C CA . VAL A 1 276 ? -2.662 8.891 7.648 1 96.31 276 VAL A CA 1
ATOM 2054 C C . VAL A 1 276 ? -2.34 9.008 9.141 1 96.31 276 VAL A C 1
ATOM 2056 O O . VAL A 1 276 ? -1.347 9.633 9.516 1 96.31 276 VAL A O 1
ATOM 2059 N N . GLY A 1 277 ? -3.203 8.43 9.938 1 94.56 277 GLY A N 1
ATOM 2060 C CA . GLY A 1 277 ? -2.984 8.469 11.375 1 94.56 277 GLY A CA 1
ATOM 2061 C C . GLY A 1 277 ? -1.82 7.605 11.82 1 94.56 277 GLY A C 1
ATOM 2062 O O . GLY A 1 277 ? -1.537 6.57 11.211 1 94.56 277 GLY A O 1
ATOM 2063 N N . MET A 1 278 ? -1.188 7.953 12.945 1 90.56 278 MET A N 1
ATOM 2064 C CA . MET A 1 278 ? -0.064 7.195 13.484 1 90.56 278 MET A CA 1
ATOM 2065 C C . MET A 1 278 ? -0.491 6.395 14.711 1 90.56 278 MET A C 1
ATOM 2067 O O . MET A 1 278 ? -1.275 6.875 15.531 1 90.56 278 MET A O 1
ATOM 2071 N N . GLY A 1 279 ? -0.088 5.176 14.742 1 87.81 279 GLY A N 1
ATOM 2072 C CA . GLY A 1 279 ? -0.264 4.27 15.867 1 87.81 279 GLY A CA 1
ATOM 2073 C C . GLY A 1 279 ? 0.95 3.396 16.125 1 87.81 279 GLY A C 1
ATOM 2074 O O . GLY A 1 279 ? 1.448 2.73 15.219 1 87.81 279 GLY A O 1
ATOM 2075 N N . PHE A 1 280 ? 1.354 3.365 17.375 1 86.88 280 PHE A N 1
ATOM 2076 C CA . PHE A 1 280 ? 2.645 2.758 17.672 1 86.88 280 PHE A CA 1
ATOM 2077 C C . PHE A 1 280 ? 2.465 1.381 18.312 1 86.88 280 PHE A C 1
ATOM 2079 O O . PHE A 1 280 ? 3.434 0.634 18.469 1 86.88 280 PHE A O 1
ATOM 2086 N N . LYS A 1 281 ? 1.29 0.989 18.562 1 90.56 281 LYS A N 1
ATOM 2087 C CA . LYS A 1 281 ? 1.024 -0.306 19.188 1 90.56 281 LYS A CA 1
ATOM 2088 C C . LYS A 1 281 ? 1.126 -1.436 18.172 1 90.56 281 LYS A C 1
ATOM 2090 O O . LYS A 1 281 ? 0.82 -1.244 16.984 1 90.56 281 LYS A O 1
ATOM 2095 N N . PRO A 1 282 ? 1.616 -2.598 18.609 1 92.44 282 PRO A N 1
ATOM 2096 C CA . PRO A 1 282 ? 1.565 -3.758 17.719 1 92.44 282 PRO A CA 1
ATOM 2097 C C . PRO A 1 282 ? 0.156 -4.047 17.219 1 92.44 282 PRO A C 1
ATOM 2099 O O . PRO A 1 282 ? -0.823 -3.818 17.922 1 92.44 282 PRO A O 1
ATOM 2102 N N . LEU A 1 283 ? 0.305 -4.582 15.977 1 90.5 283 LEU A N 1
ATOM 2103 C CA . LEU A 1 283 ? -0.978 -5.02 15.438 1 90.5 283 LEU A CA 1
ATOM 2104 C C . LEU A 1 283 ? -1.393 -6.359 16.031 1 90.5 283 LEU A C 1
ATOM 2106 O O . LEU A 1 283 ? -0.552 -7.234 16.25 1 90.5 283 LEU A O 1
ATOM 2110 N N . ASP A 1 284 ? -2.529 -6.656 16.453 1 89.81 284 ASP A N 1
ATOM 2111 C CA . ASP A 1 284 ? -2.988 -7.895 17.078 1 89.81 284 ASP A CA 1
ATOM 2112 C C . ASP A 1 284 ? -4.039 -8.586 16.219 1 89.81 284 ASP A C 1
ATOM 2114 O O . ASP A 1 284 ? -4.977 -9.195 16.734 1 89.81 284 ASP A O 1
ATOM 2118 N N . PHE A 1 285 ? -3.916 -8.383 14.891 1 92.19 285 PHE A N 1
ATOM 2119 C CA . PHE A 1 285 ? -4.777 -9.07 13.938 1 92.19 285 PHE A CA 1
ATOM 2120 C C . PHE A 1 285 ? -4.023 -9.383 12.648 1 92.19 285 PHE A C 1
ATOM 2122 O O . PHE A 1 285 ? -2.941 -8.836 12.414 1 92.19 285 PHE A O 1
ATOM 2129 N N . SER A 1 286 ? -4.598 -10.297 11.898 1 93 286 SER A N 1
ATOM 2130 C CA . SER A 1 286 ? -4.004 -10.656 10.617 1 93 286 SER A CA 1
ATOM 2131 C C . SER A 1 286 ? -4.359 -9.641 9.539 1 93 286 SER A C 1
ATOM 2133 O O . SER A 1 286 ? -5.477 -9.117 9.516 1 93 286 SER A O 1
ATOM 2135 N N . ILE A 1 287 ? -3.348 -9.422 8.609 1 91.44 287 ILE A N 1
ATOM 2136 C CA . ILE A 1 287 ? -3.625 -8.547 7.473 1 91.44 287 ILE A CA 1
ATOM 2137 C C . ILE A 1 287 ? -3.652 -9.367 6.184 1 91.44 287 ILE A C 1
ATOM 2139 O O . ILE A 1 287 ? -3.314 -8.859 5.113 1 91.44 287 ILE A O 1
ATOM 2143 N N . ASN A 1 288 ? -3.99 -10.617 6.219 1 92.81 288 ASN A N 1
ATOM 2144 C CA . ASN A 1 288 ? -3.92 -11.516 5.07 1 92.81 288 ASN A CA 1
ATOM 2145 C C . ASN A 1 288 ? -4.824 -11.039 3.936 1 92.81 288 ASN A C 1
ATOM 2147 O O . ASN A 1 288 ? -4.59 -11.367 2.77 1 92.81 288 ASN A O 1
ATOM 2151 N N . ASP A 1 289 ? -5.84 -10.297 4.223 1 90.44 289 ASP A N 1
ATOM 2152 C CA . ASP A 1 289 ? -6.754 -9.805 3.197 1 90.44 289 ASP A CA 1
ATOM 2153 C C . ASP A 1 289 ? -6.02 -8.922 2.188 1 90.44 289 ASP A C 1
ATOM 2155 O O . ASP A 1 289 ? -6.477 -8.758 1.055 1 90.44 289 ASP A O 1
ATOM 2159 N N . ILE A 1 290 ? -4.895 -8.375 2.613 1 91.19 290 ILE A N 1
ATOM 2160 C CA . ILE A 1 290 ? -4.074 -7.555 1.724 1 91.19 290 ILE A CA 1
ATOM 2161 C C . ILE A 1 290 ? -3.588 -8.398 0.548 1 91.19 290 ILE A C 1
ATOM 2163 O O . ILE A 1 290 ? -3.615 -7.949 -0.6 1 91.19 290 ILE A O 1
ATOM 2167 N N . THR A 1 291 ? -3.266 -9.578 0.82 1 89.81 291 THR A N 1
ATOM 2168 C CA . THR A 1 291 ? -2.811 -10.484 -0.227 1 89.81 291 THR A CA 1
ATOM 2169 C C . THR A 1 291 ? -3.992 -11.219 -0.859 1 89.81 291 THR A C 1
ATOM 2171 O O . THR A 1 291 ? -4.133 -11.234 -2.084 1 89.81 291 THR A O 1
ATOM 2174 N N . ALA A 1 292 ? -4.934 -11.719 -0.072 1 92 292 ALA A N 1
ATOM 2175 C CA . ALA A 1 292 ? -6.02 -12.586 -0.541 1 92 292 ALA A CA 1
ATOM 2176 C C . ALA A 1 292 ? -6.949 -11.828 -1.483 1 92 292 ALA A C 1
ATOM 2178 O O . ALA A 1 292 ? -7.551 -12.422 -2.381 1 92 292 ALA A O 1
ATOM 2179 N N . TRP A 1 293 ? -7.023 -10.484 -1.255 1 93.62 293 TRP A N 1
ATOM 2180 C CA . TRP A 1 293 ? -7.992 -9.711 -2.018 1 93.62 293 TRP A CA 1
ATOM 2181 C C . TRP A 1 293 ? -7.328 -8.5 -2.676 1 93.62 293 TRP A C 1
ATOM 2183 O O . TRP A 1 293 ? -8.008 -7.559 -3.082 1 93.62 293 TRP A O 1
ATOM 2193 N N . ASN A 1 294 ? -5.992 -8.617 -2.752 1 95.69 294 ASN A N 1
ATOM 2194 C CA . ASN A 1 294 ? -5.219 -7.574 -3.412 1 95.69 294 ASN A CA 1
ATOM 2195 C C . ASN A 1 294 ? -5.574 -6.188 -2.883 1 95.69 294 ASN A C 1
ATOM 2197 O O . ASN A 1 294 ? -5.812 -5.262 -3.66 1 95.69 294 ASN A O 1
ATOM 2201 N N . LYS A 1 295 ? -5.777 -6.082 -1.616 1 96.12 295 LYS A N 1
ATOM 2202 C CA . LYS A 1 295 ? -5.957 -4.797 -0.947 1 96.12 295 LYS A CA 1
ATOM 2203 C C . LYS A 1 295 ? -4.613 -4.195 -0.542 1 96.12 295 LYS A C 1
ATOM 2205 O O . LYS A 1 295 ? -3.633 -4.922 -0.354 1 96.12 295 LYS A O 1
ATOM 2210 N N . SER A 1 296 ? -4.477 -2.91 -0.421 1 97.5 296 SER A N 1
ATOM 2211 C CA . SER A 1 296 ? -3.199 -2.277 -0.103 1 97.5 296 SER A CA 1
ATOM 2212 C C . SER A 1 296 ? -3.334 -1.33 1.085 1 97.5 296 SER A C 1
ATOM 2214 O O . SER A 1 296 ? -4.379 -0.704 1.271 1 97.5 296 SER A O 1
ATOM 2216 N N . ILE A 1 297 ? -2.277 -1.293 1.901 1 97.62 297 ILE A N 1
ATOM 2217 C CA . ILE A 1 297 ? -2.074 -0.247 2.898 1 97.62 297 ILE A CA 1
ATOM 2218 C C . ILE A 1 297 ? -1.034 0.75 2.395 1 97.62 297 ILE A C 1
ATOM 2220 O O . ILE A 1 297 ? 0.16 0.445 2.354 1 97.62 297 ILE A O 1
ATOM 2224 N N . ILE A 1 298 ? -1.526 1.907 2.027 1 96.94 298 ILE A N 1
ATOM 2225 C CA . ILE A 1 298 ? -0.691 2.951 1.445 1 96.94 298 ILE A CA 1
ATOM 2226 C C . ILE A 1 298 ? -0.224 3.908 2.539 1 96.94 298 ILE A C 1
ATOM 2228 O O . ILE A 1 298 ? -1.036 4.422 3.312 1 96.94 298 ILE A O 1
ATOM 2232 N N . GLY A 1 299 ? 1.08 4.086 2.592 1 96 299 GLY A N 1
ATOM 2233 C CA . GLY A 1 299 ? 1.629 5.02 3.561 1 96 299 GLY A CA 1
ATOM 2234 C C . GLY A 1 299 ? 1.4 6.473 3.186 1 96 299 GLY A C 1
ATOM 2235 O O . GLY A 1 299 ? 1.256 6.801 2.006 1 96 299 GLY A O 1
ATOM 2236 N N . HIS A 1 300 ? 1.46 7.277 4.242 1 95.75 300 HIS A N 1
ATOM 2237 C CA . HIS A 1 300 ? 1.307 8.719 4.035 1 95.75 300 HIS A CA 1
ATOM 2238 C C . HIS A 1 300 ? 2.088 9.508 5.078 1 95.75 300 HIS A C 1
ATOM 2240 O O . HIS A 1 300 ? 1.936 9.281 6.281 1 95.75 300 HIS A O 1
ATOM 2246 N N . MET A 1 301 ? 2.881 10.367 4.539 1 94.75 301 MET A N 1
ATOM 2247 C CA . MET A 1 301 ? 3.602 11.289 5.41 1 94.75 301 MET A CA 1
ATOM 2248 C C . MET A 1 301 ? 3.619 12.695 4.82 1 94.75 301 MET A C 1
ATOM 2250 O O . MET A 1 301 ? 4.164 12.914 3.736 1 94.75 301 MET A O 1
ATOM 2254 N N . ALA A 1 302 ? 3.014 13.555 5.496 1 94.81 302 ALA A N 1
ATOM 2255 C CA . ALA A 1 302 ? 3.141 14.992 5.262 1 94.81 302 ALA A CA 1
ATOM 2256 C C . ALA A 1 302 ? 2.686 15.359 3.852 1 94.81 302 ALA A C 1
ATOM 2258 O O . ALA A 1 302 ? 1.54 15.094 3.475 1 94.81 302 ALA A O 1
ATOM 2259 N N . TYR A 1 303 ? 3.494 16.141 3.15 1 95.25 303 TYR A N 1
ATOM 2260 C CA . TYR A 1 303 ? 3.166 16.75 1.869 1 95.25 303 TYR A CA 1
ATOM 2261 C C . TYR A 1 303 ? 4.43 17.109 1.094 1 95.25 303 TYR A C 1
ATOM 2263 O O . TYR A 1 303 ? 5.543 16.969 1.61 1 95.25 303 TYR A O 1
ATOM 2271 N N . ASP A 1 304 ? 4.25 17.406 -0.211 1 92.88 304 ASP A N 1
ATOM 2272 C CA . ASP A 1 304 ? 5.328 17.922 -1.048 1 92.88 304 ASP A CA 1
ATOM 2273 C C . ASP A 1 304 ? 4.938 19.25 -1.689 1 92.88 304 ASP A C 1
ATOM 2275 O O . ASP A 1 304 ? 3.93 19.844 -1.318 1 92.88 304 ASP A O 1
ATOM 2279 N N . SER A 1 305 ? 5.805 19.766 -2.596 1 90.44 305 SER A N 1
ATOM 2280 C CA . SER A 1 305 ? 5.566 21.078 -3.191 1 90.44 305 SER A CA 1
ATOM 2281 C C . SER A 1 305 ? 4.316 21.062 -4.062 1 90.44 305 SER A C 1
ATOM 2283 O O . SER A 1 305 ? 3.613 22.078 -4.152 1 90.44 305 SER A O 1
ATOM 2285 N N . THR A 1 306 ? 4.023 19.969 -4.645 1 90.44 306 THR A N 1
ATOM 2286 C CA . THR A 1 306 ? 2.816 19.859 -5.453 1 90.44 306 THR A CA 1
ATOM 2287 C C . THR A 1 306 ? 1.569 19.969 -4.582 1 90.44 306 THR A C 1
ATOM 2289 O O . THR A 1 306 ? 0.629 20.688 -4.926 1 90.44 306 THR A O 1
ATOM 2292 N N . SER A 1 307 ? 1.603 19.266 -3.457 1 94.94 307 SER A N 1
ATOM 2293 C CA . SER A 1 307 ? 0.487 19.375 -2.52 1 94.94 307 SER A CA 1
ATOM 2294 C C . SER A 1 307 ? 0.241 20.812 -2.104 1 94.94 307 SER A C 1
ATOM 2296 O O . SER A 1 307 ? -0.898 21.281 -2.119 1 94.94 307 SER A O 1
ATOM 2298 N N . TRP A 1 308 ? 1.301 21.516 -1.808 1 94.56 308 TRP A N 1
ATOM 2299 C CA . TRP A 1 308 ? 1.204 22.891 -1.338 1 94.56 308 TRP A CA 1
ATOM 2300 C C . TRP A 1 308 ? 0.654 23.797 -2.432 1 94.56 308 TRP A C 1
ATOM 2302 O O . TRP A 1 308 ? -0.271 24.578 -2.189 1 94.56 308 TRP A O 1
ATOM 2312 N N . ARG A 1 309 ? 1.248 23.672 -3.6 1 92.19 309 ARG A N 1
ATOM 2313 C CA . ARG A 1 309 ? 0.859 24.516 -4.723 1 92.19 309 ARG A CA 1
ATOM 2314 C C . ARG A 1 309 ? -0.638 24.406 -4.996 1 92.19 309 ARG A C 1
ATOM 2316 O O . ARG A 1 309 ? -1.322 25.422 -5.133 1 92.19 309 ARG A O 1
ATOM 2323 N N . ASN A 1 310 ? -1.124 23.219 -4.965 1 93.88 310 ASN A N 1
ATOM 2324 C CA . ASN A 1 310 ? -2.531 23 -5.285 1 93.88 310 ASN A CA 1
ATOM 2325 C C . ASN A 1 310 ? -3.434 23.328 -4.102 1 93.88 310 ASN A C 1
ATOM 2327 O O . ASN A 1 310 ? -4.504 23.906 -4.273 1 93.88 310 ASN A O 1
ATOM 2331 N N . ALA A 1 311 ? -3.002 22.984 -2.891 1 96.62 311 ALA A N 1
ATOM 2332 C CA . ALA A 1 311 ? -3.811 23.234 -1.7 1 96.62 311 ALA A CA 1
ATOM 2333 C C . ALA A 1 311 ? -4.02 24.734 -1.479 1 96.62 311 ALA A C 1
ATOM 2335 O O . ALA A 1 311 ? -5.113 25.172 -1.118 1 96.62 311 ALA A O 1
ATOM 2336 N N . ILE A 1 312 ? -3.004 25.516 -1.719 1 95.81 312 ILE A N 1
ATOM 2337 C CA . ILE A 1 312 ? -3.107 26.953 -1.526 1 95.81 312 ILE A CA 1
ATOM 2338 C C . ILE A 1 312 ? -4.121 27.547 -2.512 1 95.81 312 ILE A C 1
ATOM 2340 O O . ILE A 1 312 ? -4.887 28.438 -2.164 1 95.81 312 ILE A O 1
ATOM 2344 N N . ARG A 1 313 ? -4.16 27.016 -3.721 1 94.5 313 ARG A N 1
ATOM 2345 C CA . ARG A 1 313 ? -5.121 27.469 -4.723 1 94.5 313 ARG A CA 1
ATOM 2346 C C . ARG A 1 313 ? -6.547 27.094 -4.324 1 94.5 313 ARG A C 1
ATOM 2348 O O . ARG A 1 313 ? -7.473 27.875 -4.488 1 94.5 313 ARG A O 1
ATOM 2355 N N . LEU A 1 314 ? -6.684 25.875 -3.818 1 95.94 314 LEU A N 1
ATOM 2356 C CA . LEU A 1 314 ? -8 25.422 -3.379 1 95.94 314 LEU A CA 1
ATOM 2357 C C . LEU A 1 314 ? -8.5 26.25 -2.201 1 95.94 314 LEU A C 1
ATOM 2359 O O . LEU A 1 314 ? -9.68 26.578 -2.133 1 95.94 314 LEU A O 1
ATOM 2363 N N . LEU A 1 315 ? -7.605 26.578 -1.3 1 97.31 315 LEU A N 1
ATOM 2364 C CA . LEU A 1 315 ? -7.965 27.422 -0.17 1 97.31 315 LEU A CA 1
ATOM 2365 C C . LEU A 1 315 ? -8.359 28.812 -0.643 1 97.31 315 LEU A C 1
ATOM 2367 O O . LEU A 1 315 ? -9.398 29.344 -0.236 1 97.31 315 LEU A O 1
ATOM 2371 N N . ALA A 1 316 ? -7.594 29.375 -1.539 1 96.69 316 ALA A N 1
ATOM 2372 C CA . ALA A 1 316 ? -7.828 30.719 -2.053 1 96.69 316 ALA A CA 1
ATOM 2373 C C . ALA A 1 316 ? -9.148 30.797 -2.814 1 96.69 316 ALA A C 1
ATOM 2375 O O . ALA A 1 316 ? -9.844 31.812 -2.768 1 96.69 316 ALA A O 1
ATOM 2376 N N . SER A 1 317 ? -9.547 29.719 -3.475 1 94.88 317 SER A N 1
ATOM 2377 C CA . SER A 1 317 ? -10.758 29.688 -4.281 1 94.88 317 SER A CA 1
ATOM 2378 C C . SER A 1 317 ? -12 29.562 -3.404 1 94.88 317 SER A C 1
ATOM 2380 O O . SER A 1 317 ? -13.125 29.766 -3.871 1 94.88 317 SER A O 1
ATOM 2382 N N . GLY A 1 318 ? -11.766 29.109 -2.17 1 95.56 318 GLY A N 1
ATOM 2383 C CA . GLY A 1 318 ? -12.883 28.875 -1.267 1 95.56 318 GLY A CA 1
ATOM 2384 C C . GLY A 1 318 ? -13.406 27.453 -1.323 1 95.56 318 GLY A C 1
ATOM 2385 O O . GLY A 1 318 ? -14.352 27.109 -0.612 1 95.56 318 GLY A O 1
ATOM 2386 N N . ALA A 1 319 ? -12.75 26.625 -2.146 1 95.31 319 ALA A N 1
ATOM 2387 C CA . ALA A 1 319 ? -13.172 25.219 -2.248 1 95.31 319 ALA A CA 1
ATOM 2388 C C . ALA A 1 319 ? -12.914 24.484 -0.942 1 95.31 319 ALA A C 1
ATOM 2390 O O . ALA A 1 319 ? -13.617 23.516 -0.625 1 95.31 319 ALA A O 1
ATOM 2391 N N . ILE A 1 320 ? -11.906 24.891 -0.205 1 97.5 320 ILE A N 1
ATOM 2392 C CA . ILE A 1 320 ? -11.633 24.375 1.132 1 97.5 320 ILE A CA 1
ATOM 2393 C C . ILE A 1 320 ? -12 25.422 2.176 1 97.5 320 ILE A C 1
ATOM 2395 O O . ILE A 1 320 ? -11.625 26.594 2.049 1 97.5 320 ILE A O 1
ATOM 2399 N N . LYS A 1 321 ? -12.727 25 3.098 1 97.69 321 LYS A N 1
ATOM 2400 C CA . LYS A 1 321 ? -13.156 25.859 4.195 1 97.69 321 LYS A CA 1
ATOM 2401 C C . LYS A 1 321 ? -12.445 25.484 5.496 1 97.69 321 LYS A C 1
ATOM 2403 O O . LYS A 1 321 ? -12.367 24.312 5.852 1 97.69 321 LYS A O 1
ATOM 2408 N N . VAL A 1 322 ? -11.984 26.484 6.211 1 98.25 322 VAL A N 1
ATOM 2409 C CA . VAL A 1 322 ? -11.25 26.281 7.457 1 98.25 322 VAL A CA 1
ATOM 2410 C C . VAL A 1 322 ? -12.094 26.766 8.641 1 98.25 322 VAL A C 1
ATOM 2412 O O . VAL A 1 322 ? -12.133 26.109 9.688 1 98.25 322 VAL A O 1
ATOM 2415 N N . LYS A 1 323 ? -12.859 27.766 8.445 1 97.31 323 LYS A N 1
ATOM 2416 C CA . LYS A 1 323 ? -13.5 28.516 9.516 1 97.31 323 LYS A CA 1
ATOM 2417 C C . LYS A 1 323 ? -14.438 27.625 10.328 1 97.31 323 LYS A C 1
ATOM 2419 O O . LYS A 1 323 ? -14.461 27.703 11.562 1 97.31 323 LYS A O 1
ATOM 2424 N N . PRO A 1 324 ? -15.227 26.734 9.664 1 96.94 324 PRO A N 1
ATOM 2425 C CA . PRO A 1 324 ? -16.109 25.875 10.453 1 96.94 324 PRO A CA 1
ATOM 2426 C C . PRO A 1 324 ? -15.352 25 11.445 1 96.94 324 PRO A C 1
ATOM 2428 O O . PRO A 1 324 ? -15.938 24.469 12.391 1 96.94 324 PRO A O 1
ATOM 2431 N N . MET A 1 325 ? -14.039 24.828 11.273 1 97.25 325 MET A N 1
ATOM 2432 C CA . MET A 1 325 ? -13.242 23.953 12.117 1 97.25 325 MET A CA 1
ATOM 2433 C C . MET A 1 325 ? -12.562 24.734 13.234 1 97.25 325 MET A C 1
ATOM 2435 O O . MET A 1 325 ? -12.023 24.141 14.172 1 97.25 325 MET A O 1
ATOM 2439 N N . ILE A 1 326 ? -12.492 26.078 13.086 1 97.75 326 ILE A N 1
ATOM 2440 C CA . ILE A 1 326 ? -11.883 26.891 14.133 1 97.75 326 ILE A CA 1
ATOM 2441 C C . ILE A 1 326 ? -12.859 27.062 15.297 1 97.75 326 ILE A C 1
ATOM 2443 O O . ILE A 1 326 ? -13.812 27.828 15.203 1 97.75 326 ILE A O 1
ATOM 2447 N N . THR A 1 327 ? -12.547 26.391 16.359 1 96.56 327 THR A N 1
ATOM 2448 C CA . THR A 1 327 ? -13.461 26.391 17.5 1 96.56 327 THR A CA 1
ATOM 2449 C C . THR A 1 327 ? -13.023 27.406 18.547 1 96.56 327 THR A C 1
ATOM 2451 O O . THR A 1 327 ? -13.836 27.875 19.344 1 96.56 327 THR A O 1
ATOM 2454 N N . HIS A 1 328 ? -11.75 27.703 18.609 1 97.56 328 HIS A N 1
ATOM 2455 C CA . HIS A 1 328 ? -11.211 28.625 19.609 1 97.56 328 HIS A CA 1
ATOM 2456 C C . HIS A 1 328 ? -10.203 29.594 19 1 97.56 328 HIS A C 1
ATOM 2458 O O . HIS A 1 328 ? -9.445 29.219 18.094 1 97.56 328 HIS A O 1
ATOM 2464 N N . ARG A 1 329 ? -10.203 30.797 19.406 1 98.25 329 ARG A N 1
ATOM 2465 C CA . ARG A 1 329 ? -9.195 31.828 19.203 1 98.25 329 ARG A CA 1
ATOM 2466 C C . ARG A 1 329 ? -8.719 32.375 20.547 1 98.25 329 ARG A C 1
ATOM 2468 O O . ARG A 1 329 ? -9.508 32.969 21.297 1 98.25 329 ARG A O 1
ATOM 2475 N N . ILE A 1 330 ? -7.504 32.188 20.828 1 98.38 330 ILE A N 1
ATOM 2476 C CA . ILE A 1 330 ? -6.996 32.594 22.125 1 98.38 330 ILE A CA 1
ATOM 2477 C C . ILE A 1 330 ? -5.621 33.25 21.953 1 98.38 330 ILE A C 1
ATOM 2479 O O . ILE A 1 330 ? -4.992 33.125 20.906 1 98.38 330 ILE A O 1
ATOM 2483 N N . GLY A 1 331 ? -5.176 33.938 23.031 1 98.31 331 GLY A N 1
ATOM 2484 C CA . GLY A 1 331 ? -3.793 34.375 23.078 1 98.31 331 GLY A CA 1
ATOM 2485 C C . GLY A 1 331 ? -2.832 33.281 23.516 1 98.31 331 GLY A C 1
ATOM 2486 O O . GLY A 1 331 ? -3.217 32.375 24.219 1 98.31 331 GLY A O 1
ATOM 2487 N N . LEU A 1 332 ? -1.572 33.406 23.047 1 98.25 332 LEU A N 1
ATOM 2488 C CA . LEU A 1 332 ? -0.541 32.469 23.422 1 98.25 332 LEU A CA 1
ATOM 2489 C C . LEU A 1 332 ? -0.406 32.375 24.938 1 98.25 332 LEU A C 1
ATOM 2491 O O . LEU A 1 332 ? -0.07 31.344 25.484 1 98.25 332 LEU A O 1
ATOM 2495 N N . SER A 1 333 ? -0.726 33.469 25.656 1 97.75 333 SER A N 1
ATOM 2496 C CA . SER A 1 333 ? -0.663 33.5 27.125 1 97.75 333 SER A CA 1
ATOM 2497 C C . SER A 1 333 ? -1.662 32.531 27.734 1 97.75 333 SER A C 1
ATOM 2499 O O . SER A 1 333 ? -1.525 32.125 28.906 1 97.75 333 SER A O 1
ATOM 2501 N N . GLN A 1 334 ? -2.627 32.156 26.984 1 97.62 334 GLN A N 1
ATOM 2502 C CA . GLN A 1 334 ? -3.676 31.25 27.453 1 97.62 334 GLN A CA 1
ATOM 2503 C C . GLN A 1 334 ? -3.52 29.859 26.844 1 97.62 334 GLN A C 1
ATOM 2505 O O . GLN A 1 334 ? -4.504 29.141 26.656 1 97.62 334 GLN A O 1
ATOM 2510 N N . TRP A 1 335 ? -2.297 29.516 26.484 1 97.12 335 TRP A N 1
ATOM 2511 C CA . TRP A 1 335 ? -2.031 28.297 25.719 1 97.12 335 TRP A CA 1
ATOM 2512 C C . TRP A 1 335 ? -2.613 27.078 26.422 1 97.12 335 TRP A C 1
ATOM 2514 O O . TRP A 1 335 ? -3.096 26.141 25.781 1 97.12 335 TRP A O 1
ATOM 2524 N N . ARG A 1 336 ? -2.66 27.016 27.75 1 97 336 ARG A N 1
ATOM 2525 C CA . ARG A 1 336 ? -3.16 25.859 28.469 1 97 336 ARG A CA 1
ATOM 2526 C C . ARG A 1 336 ? -4.637 25.625 28.188 1 97 336 ARG A C 1
ATOM 2528 O O . ARG A 1 336 ? -5.074 24.469 28.062 1 97 336 ARG A O 1
ATOM 2535 N N . GLU A 1 337 ? -5.344 26.719 28.078 1 97.06 337 GLU A N 1
ATOM 2536 C CA . GLU A 1 337 ? -6.762 26.609 27.75 1 97.06 337 GLU A CA 1
ATOM 2537 C C . GLU A 1 337 ? -6.969 25.922 26.406 1 97.06 337 GLU A C 1
ATOM 2539 O O . GLU A 1 337 ? -7.875 25.094 26.25 1 97.06 337 GLU A O 1
ATOM 2544 N N . GLY A 1 338 ? -6.203 26.328 25.438 1 97.31 338 GLY A N 1
ATOM 2545 C CA . GLY A 1 338 ? -6.289 25.703 24.125 1 97.31 338 GLY A CA 1
ATOM 2546 C C . GLY A 1 338 ? -5.98 24.219 24.156 1 97.31 338 GLY A C 1
ATOM 2547 O O . GLY A 1 338 ? -6.703 23.422 23.562 1 97.31 338 GLY A O 1
ATOM 2548 N N . PHE A 1 339 ? -4.914 23.828 24.859 1 96.94 339 PHE A N 1
ATOM 2549 C CA . PHE A 1 339 ? -4.523 22.438 24.953 1 96.94 339 PHE A CA 1
ATOM 2550 C C . PHE A 1 339 ? -5.566 21.625 25.734 1 96.94 339 PHE A C 1
ATOM 2552 O O . PHE A 1 339 ? -5.875 20.484 25.375 1 96.94 339 PHE A O 1
ATOM 2559 N N . ASP A 1 340 ? -6.141 22.234 26.766 1 96.62 340 ASP A N 1
ATOM 2560 C CA . ASP A 1 340 ? -7.195 21.578 27.531 1 96.62 340 ASP A CA 1
ATOM 2561 C C . ASP A 1 340 ? -8.422 21.312 26.656 1 96.62 340 ASP A C 1
ATOM 2563 O O . ASP A 1 340 ? -9.023 20.234 26.734 1 96.62 340 ASP A O 1
ATOM 2567 N N . ALA A 1 341 ? -8.758 22.266 25.875 1 95.19 341 ALA A N 1
ATOM 2568 C CA 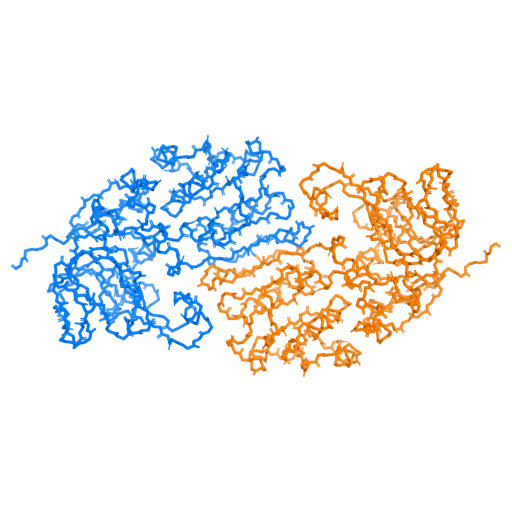. ALA A 1 341 ? -9.906 22.125 24.984 1 95.19 341 ALA A CA 1
ATOM 2569 C C . ALA A 1 341 ? -9.688 21.016 23.984 1 95.19 341 ALA A C 1
ATOM 2571 O O . ALA A 1 341 ? -10.633 20.328 23.578 1 95.19 341 ALA A O 1
ATOM 2572 N N . MET A 1 342 ? -8.461 20.891 23.516 1 93.94 342 MET A N 1
ATOM 2573 C CA . MET A 1 342 ? -8.117 19.781 22.625 1 93.94 342 MET A CA 1
ATOM 2574 C C . MET A 1 342 ? -8.258 18.438 23.328 1 93.94 342 MET A C 1
ATOM 2576 O O . MET A 1 342 ? -8.781 17.484 22.75 1 93.94 342 MET A O 1
ATOM 2580 N N . VAL A 1 343 ? -7.816 18.328 24.547 1 91.5 343 VAL A N 1
ATOM 2581 C CA . VAL A 1 343 ? -7.875 17.094 25.328 1 91.5 343 VAL A CA 1
ATOM 2582 C C . VAL A 1 343 ? -9.336 16.688 25.531 1 91.5 343 VAL A C 1
ATOM 2584 O O . VAL A 1 343 ? -9.672 15.508 25.391 1 91.5 343 VAL A O 1
ATOM 2587 N N . ASP A 1 344 ? -10.172 17.656 25.844 1 89.38 344 ASP A N 1
ATOM 2588 C CA . ASP A 1 344 ? -11.555 17.328 26.172 1 89.38 344 ASP A CA 1
ATOM 2589 C C . ASP A 1 344 ? -12.414 17.219 24.922 1 89.38 344 ASP A C 1
ATOM 2591 O O . ASP A 1 344 ? -13.633 17.078 25.016 1 89.38 344 ASP A O 1
ATOM 2595 N N . LYS A 1 345 ? -11.82 17.391 23.75 1 88.31 345 LYS A N 1
ATOM 2596 C CA . LYS A 1 345 ? -12.422 17.172 22.438 1 88.31 345 LYS A CA 1
ATOM 2597 C C . LYS A 1 345 ? -13.516 18.203 22.156 1 88.31 345 LYS A C 1
ATOM 2599 O O . LYS A 1 345 ? -14.414 17.938 21.344 1 88.31 345 LYS A O 1
ATOM 2604 N N . THR A 1 346 ? -13.438 19.297 22.891 1 91.56 346 THR A N 1
ATOM 2605 C CA . THR A 1 346 ? -14.352 20.391 22.578 1 91.56 346 THR A CA 1
ATOM 2606 C C . THR A 1 346 ? -13.781 21.266 21.469 1 91.56 346 THR A C 1
ATOM 2608 O O . THR A 1 346 ? -14.5 22.078 20.875 1 91.56 346 THR A O 1
ATOM 2611 N N . ALA A 1 347 ? -12.531 21.094 21.234 1 95.25 347 ALA A N 1
ATOM 2612 C CA . ALA A 1 347 ? -11.891 21.859 20.156 1 95.25 347 ALA A CA 1
ATOM 2613 C C . ALA A 1 347 ? -11.594 20.969 18.953 1 95.25 347 ALA A C 1
ATOM 2615 O O . ALA A 1 347 ? -11.359 19.766 19.094 1 95.25 347 ALA A O 1
ATOM 2616 N N . ILE A 1 348 ? -11.688 21.578 17.781 1 96.56 348 ILE A N 1
ATOM 2617 C CA . ILE A 1 348 ? -11.172 20.984 16.547 1 96.56 348 ILE A CA 1
ATOM 2618 C C . ILE A 1 348 ? -9.875 21.688 16.156 1 96.56 348 ILE A C 1
ATOM 2620 O O . ILE A 1 348 ? -8.797 21.078 16.219 1 96.56 348 ILE A O 1
ATOM 2624 N N . LYS A 1 349 ? -9.906 22.922 15.883 1 97.5 349 LYS A N 1
ATOM 2625 C CA . LYS A 1 349 ? -8.727 23.75 15.664 1 97.5 349 LYS A CA 1
ATOM 2626 C C . LYS A 1 349 ? -8.703 24.938 16.609 1 97.5 349 LYS A C 1
ATOM 2628 O O . LYS A 1 349 ? -9.688 25.672 16.734 1 97.5 349 LYS A O 1
ATOM 2633 N N . VAL A 1 350 ? -7.605 25.094 17.328 1 98.31 350 VAL A N 1
ATOM 2634 C CA . VAL A 1 350 ? -7.359 26.234 18.203 1 98.31 350 VAL A CA 1
ATOM 2635 C C . VAL A 1 350 ? -6.328 27.172 17.562 1 98.31 350 VAL A C 1
ATOM 2637 O O . VAL A 1 350 ? -5.191 26.766 17.312 1 98.31 350 VAL A O 1
ATOM 2640 N N . ILE A 1 351 ? -6.73 28.391 17.312 1 98.69 351 ILE A N 1
ATOM 2641 C CA . ILE A 1 351 ? -5.824 29.406 16.797 1 98.69 351 ILE A CA 1
ATOM 2642 C C . ILE A 1 351 ? -5.246 30.219 17.953 1 98.69 351 ILE A C 1
ATOM 2644 O O . ILE A 1 351 ? -5.988 30.656 18.844 1 98.69 351 ILE A O 1
ATOM 2648 N N . MET A 1 352 ? -3.959 30.375 17.953 1 98.31 352 MET A N 1
ATOM 2649 C CA . MET A 1 352 ? -3.277 31.172 18.953 1 98.31 352 MET A CA 1
ATOM 2650 C C . MET A 1 352 ? -2.568 32.375 18.312 1 98.31 352 MET A C 1
ATOM 2652 O O . MET A 1 352 ? -1.978 32.25 17.25 1 98.31 352 MET A O 1
ATOM 2656 N N . THR A 1 353 ? -2.676 33.5 18.969 1 98.12 353 THR A N 1
ATOM 2657 C CA . THR A 1 353 ? -1.977 34.688 18.562 1 98.12 353 THR A CA 1
ATOM 2658 C C . THR A 1 353 ? -1.077 35.219 19.672 1 98.12 353 THR A C 1
ATOM 2660 O O . THR A 1 353 ? -1.374 35.031 20.859 1 98.12 353 THR A O 1
ATOM 2663 N N . TYR A 1 354 ? 0.069 35.812 19.312 1 97.88 354 TYR A N 1
ATOM 2664 C CA . TYR A 1 354 ? 0.975 36.406 20.297 1 97.88 354 TYR A CA 1
ATOM 2665 C C . TYR A 1 354 ? 0.337 37.625 20.969 1 97.88 354 TYR A C 1
ATOM 2667 O O . TYR A 1 354 ? -0.023 38.594 20.312 1 97.88 354 TYR A O 1
ATOM 2675 N N . ASP A 1 355 ? 0.185 37.594 22.281 1 97.69 355 ASP A N 1
ATOM 2676 C CA . ASP A 1 355 ? -0.564 38.656 22.938 1 97.69 355 ASP A CA 1
ATOM 2677 C C . ASP A 1 355 ? 0.236 39.25 24.109 1 97.69 355 ASP A C 1
ATOM 2679 O O . ASP A 1 355 ? -0.33 39.906 25 1 97.69 355 ASP A O 1
ATOM 2683 N N . PHE A 1 356 ? 1.463 38.969 24.141 1 96.12 356 PHE A N 1
ATOM 2684 C CA . PHE A 1 356 ? 2.303 39.531 25.203 1 96.12 356 PHE A CA 1
ATOM 2685 C C . PHE A 1 356 ? 2.75 40.969 24.828 1 96.12 356 PHE A C 1
ATOM 2687 O O . PHE A 1 356 ? 2.973 41.25 23.656 1 96.12 356 PHE A O 1
ATOM 2694 N N . ASP A 1 357 ? 2.754 41.781 25.844 1 85.38 357 ASP A N 1
ATOM 2695 C CA . ASP A 1 357 ? 3.195 43.188 25.656 1 85.38 357 ASP A CA 1
ATOM 2696 C C . ASP A 1 357 ? 4.695 43.25 25.375 1 85.38 357 ASP A C 1
ATOM 2698 O O . ASP A 1 357 ? 5.461 42.406 25.875 1 85.38 357 ASP A O 1
ATOM 2702 N N . GLU A 1 358 ? 5.094 44.188 24.344 1 68.38 358 GLU A N 1
ATOM 2703 C CA . GLU A 1 358 ? 6.5 44.438 24.031 1 68.38 358 GLU A CA 1
ATOM 2704 C C . GLU A 1 358 ? 7.219 45.125 25.188 1 68.38 358 GLU A C 1
ATOM 2706 O O . GLU A 1 358 ? 6.605 45.844 25.953 1 68.38 358 GLU A O 1
ATOM 2711 N N . MET B 1 1 ? -11.344 -42.344 -15.055 1 95.19 1 MET B N 1
ATOM 2712 C CA . MET B 1 1 ? -9.922 -42 -15 1 95.19 1 MET B CA 1
ATOM 2713 C C . MET B 1 1 ? -9.477 -41.75 -13.562 1 95.19 1 MET B C 1
ATOM 2715 O O . MET B 1 1 ? -10.297 -41.469 -12.695 1 95.19 1 MET B O 1
ATOM 2719 N N . LYS B 1 2 ? -8.211 -41.906 -13.32 1 97.12 2 LYS B N 1
ATOM 2720 C CA . LYS B 1 2 ? -7.664 -41.625 -12 1 97.12 2 LYS B CA 1
ATOM 2721 C C . LYS B 1 2 ? -7.457 -40.125 -11.789 1 97.12 2 LYS B C 1
ATOM 2723 O O . LYS B 1 2 ? -7.082 -39.438 -12.719 1 97.12 2 LYS B O 1
ATOM 2728 N N . ALA B 1 3 ? -7.723 -39.656 -10.586 1 97.94 3 ALA B N 1
ATOM 2729 C CA . ALA B 1 3 ? -7.523 -38.25 -10.242 1 97.94 3 ALA B CA 1
ATOM 2730 C C . ALA B 1 3 ? -7.16 -38.125 -8.766 1 97.94 3 ALA B C 1
ATOM 2732 O O . ALA B 1 3 ? -7.617 -38.875 -7.922 1 97.94 3 ALA B O 1
ATOM 2733 N N . LEU B 1 4 ? -6.301 -37.188 -8.453 1 97.31 4 LEU B N 1
ATOM 2734 C CA . LEU B 1 4 ? -6.023 -36.812 -7.07 1 97.31 4 LEU B CA 1
ATOM 2735 C C . LEU B 1 4 ? -7.043 -35.812 -6.555 1 97.31 4 LEU B C 1
ATOM 2737 O O . LEU B 1 4 ? -7.129 -34.688 -7.066 1 97.31 4 LEU B O 1
ATOM 2741 N N . ALA B 1 5 ? -7.797 -36.25 -5.586 1 95 5 ALA B N 1
ATOM 2742 C CA . ALA B 1 5 ? -8.906 -35.438 -5.102 1 95 5 ALA B CA 1
ATOM 2743 C C . ALA B 1 5 ? -8.695 -35.031 -3.646 1 95 5 ALA B C 1
ATOM 2745 O O . ALA B 1 5 ? -8.078 -35.75 -2.873 1 95 5 ALA B O 1
ATOM 2746 N N . ARG B 1 6 ? -9.211 -33.844 -3.354 1 93.69 6 ARG B N 1
ATOM 2747 C CA . ARG B 1 6 ? -9.273 -33.344 -1.984 1 93.69 6 ARG B CA 1
ATOM 2748 C C . ARG B 1 6 ? -10.617 -33.656 -1.339 1 93.69 6 ARG B C 1
ATOM 2750 O O . ARG B 1 6 ? -11.664 -33.531 -1.974 1 93.69 6 ARG B O 1
ATOM 2757 N N . PHE B 1 7 ? -10.492 -34.094 -0.092 1 90.44 7 PHE B N 1
ATOM 2758 C CA . PHE B 1 7 ? -11.68 -34.406 0.686 1 90.44 7 PHE B CA 1
ATOM 2759 C C . PHE B 1 7 ? -11.742 -33.562 1.948 1 90.44 7 PHE B C 1
ATOM 2761 O O . PHE B 1 7 ? -10.703 -33.25 2.537 1 90.44 7 PHE B O 1
ATOM 2768 N N . GLY B 1 8 ? -12.898 -33.156 2.354 1 84.62 8 GLY B N 1
ATOM 2769 C CA . GLY B 1 8 ? -13.117 -32.312 3.535 1 84.62 8 GLY B CA 1
ATOM 2770 C C . GLY B 1 8 ? -13.359 -30.859 3.213 1 84.62 8 GLY B C 1
ATOM 2771 O O . GLY B 1 8 ? -13.008 -30.391 2.125 1 84.62 8 GLY B O 1
ATOM 2772 N N . LYS B 1 9 ? -13.969 -30.031 4.148 1 72.19 9 LYS B N 1
ATOM 2773 C CA . LYS B 1 9 ? -14.367 -28.656 3.895 1 72.19 9 LYS B CA 1
ATOM 2774 C C . LYS B 1 9 ? -13.242 -27.688 4.254 1 72.19 9 LYS B C 1
ATOM 2776 O O . LYS B 1 9 ? -12.828 -26.875 3.43 1 72.19 9 LYS B O 1
ATOM 2781 N N . ALA B 1 10 ? -12.734 -27.609 5.535 1 68.75 10 ALA B N 1
ATOM 2782 C CA . ALA B 1 10 ? -11.766 -26.578 5.934 1 68.75 10 ALA B CA 1
ATOM 2783 C C . ALA B 1 10 ? -10.336 -27.047 5.652 1 68.75 10 ALA B C 1
ATOM 2785 O O . ALA B 1 10 ? -9.586 -26.359 4.941 1 68.75 10 ALA B O 1
ATOM 2786 N N . PHE B 1 11 ? -9.859 -27.938 6.293 1 70.75 11 PHE B N 1
ATOM 2787 C CA . PHE B 1 11 ? -8.57 -28.594 6.09 1 70.75 11 PHE B CA 1
ATOM 2788 C C . PHE B 1 11 ? -8.766 -30.078 5.844 1 70.75 11 PHE B C 1
ATOM 2790 O O . PHE B 1 11 ? -9.648 -30.703 6.438 1 70.75 11 PHE B O 1
ATOM 2797 N N . GLY B 1 12 ? -8.266 -30.469 4.523 1 72.25 12 GLY B N 1
ATOM 2798 C CA . GLY B 1 12 ? -8.562 -31.859 4.277 1 72.25 12 GLY B CA 1
ATOM 2799 C C . GLY B 1 12 ? -7.395 -32.625 3.662 1 72.25 12 GLY B C 1
ATOM 2800 O O . GLY B 1 12 ? -6.297 -32.062 3.525 1 72.25 12 GLY B O 1
ATOM 2801 N N . GLY B 1 13 ? -7.688 -33.938 3.383 1 85.44 13 GLY B N 1
ATOM 2802 C CA . GLY B 1 13 ? -6.684 -34.875 2.906 1 85.44 13 GLY B CA 1
ATOM 2803 C C . GLY B 1 13 ? -6.855 -35.25 1.443 1 85.44 13 GLY B C 1
ATOM 2804 O O . GLY B 1 13 ? -7.844 -34.844 0.814 1 85.44 13 GLY B O 1
ATOM 2805 N N . TYR B 1 14 ? -5.863 -35.812 0.854 1 92.75 14 TYR B N 1
ATOM 2806 C CA . TYR B 1 14 ? -5.84 -36.219 -0.548 1 92.75 14 TYR B CA 1
ATOM 2807 C C . TYR B 1 14 ? -6.094 -37.719 -0.695 1 92.75 14 TYR B C 1
ATOM 2809 O O . TYR B 1 14 ? -5.625 -38.5 0.119 1 92.75 14 TYR B O 1
ATOM 2817 N N . LYS B 1 15 ? -6.879 -38.031 -1.678 1 92.62 15 LYS B N 1
ATOM 2818 C CA . LYS B 1 15 ? -7.074 -39.406 -2.092 1 92.62 15 LYS B CA 1
ATOM 2819 C C . LYS B 1 15 ? -7.023 -39.531 -3.611 1 92.62 15 LYS B C 1
ATOM 2821 O O . LYS B 1 15 ? -7.531 -38.688 -4.332 1 92.62 15 LYS B O 1
ATOM 2826 N N . MET B 1 16 ? -6.309 -40.594 -4.059 1 95.12 16 MET B N 1
ATOM 2827 C CA . MET B 1 16 ? -6.418 -41 -5.461 1 95.12 16 MET B CA 1
ATOM 2828 C C . MET B 1 16 ? -7.727 -41.719 -5.723 1 95.12 16 MET B C 1
ATOM 2830 O O . MET B 1 16 ? -7.996 -42.75 -5.098 1 95.12 16 MET B O 1
ATOM 2834 N N . ILE B 1 17 ? -8.523 -41.219 -6.586 1 95.44 17 ILE B N 1
ATOM 2835 C CA . ILE B 1 17 ? -9.828 -41.812 -6.805 1 95.44 17 ILE B CA 1
ATOM 2836 C C . ILE B 1 17 ? -10.062 -42.031 -8.305 1 95.44 17 ILE B C 1
ATOM 2838 O O . ILE B 1 17 ? -9.328 -41.469 -9.125 1 95.44 17 ILE B O 1
ATOM 2842 N N . HIS B 1 18 ? -11.078 -42.875 -8.562 1 95.88 18 HIS B N 1
ATOM 2843 C CA . HIS B 1 18 ? -11.578 -43 -9.93 1 95.88 18 HIS B CA 1
ATOM 2844 C C . HIS B 1 18 ? -12.766 -42.062 -10.164 1 95.88 18 HIS B C 1
ATOM 2846 O O . HIS B 1 18 ? -13.711 -42.031 -9.367 1 95.88 18 HIS B O 1
ATOM 2852 N N . VAL B 1 19 ? -12.648 -41.25 -11.18 1 95.12 19 VAL B N 1
ATOM 2853 C CA . VAL B 1 19 ? -13.727 -40.344 -11.523 1 95.12 19 VAL B CA 1
ATOM 2854 C C . VAL B 1 19 ? -14.086 -40.5 -13 1 95.12 19 VAL B C 1
ATOM 2856 O O . VAL B 1 19 ? -13.266 -40.969 -13.805 1 95.12 19 VAL B O 1
ATOM 2859 N N . PRO B 1 20 ? -15.367 -40.156 -13.352 1 94.81 20 PRO B N 1
ATOM 2860 C CA . PRO B 1 20 ? -15.711 -40.188 -14.773 1 94.81 20 PRO B CA 1
ATOM 2861 C C . PRO B 1 20 ? -14.961 -39.125 -15.57 1 94.81 20 PRO B C 1
ATOM 2863 O O . PRO B 1 20 ? -14.594 -38.062 -15.031 1 94.81 20 PRO B O 1
ATOM 2866 N N . GLN B 1 21 ? -14.711 -39.469 -16.812 1 95.88 21 GLN B N 1
ATOM 2867 C CA . GLN B 1 21 ? -14.211 -38.438 -17.703 1 95.88 21 GLN B CA 1
ATOM 2868 C C . GLN B 1 21 ? -15.211 -37.281 -17.812 1 95.88 21 GLN B C 1
ATOM 2870 O O . GLN B 1 21 ? -16.422 -37.5 -17.859 1 95.88 21 GLN B O 1
ATOM 2875 N N . PRO B 1 22 ? -14.711 -36.031 -17.859 1 96.75 22 PRO B N 1
ATOM 2876 C CA . PRO B 1 22 ? -15.641 -34.906 -17.984 1 96.75 22 PRO B CA 1
ATOM 2877 C C . PRO B 1 22 ? -16.438 -34.969 -19.297 1 96.75 22 PRO B C 1
ATOM 2879 O O . PRO B 1 22 ? -15.906 -35.375 -20.328 1 96.75 22 PRO B O 1
ATOM 2882 N N . ILE B 1 23 ? -17.641 -34.531 -19.203 1 96.88 23 ILE B N 1
ATOM 2883 C CA . ILE B 1 23 ? -18.516 -34.406 -20.359 1 96.88 23 ILE B CA 1
ATOM 2884 C C . ILE B 1 23 ? -18.359 -33.031 -21 1 96.88 23 ILE B C 1
ATOM 2886 O O . ILE B 1 23 ? -18.547 -32 -20.328 1 96.88 23 ILE B O 1
ATOM 2890 N N . CYS B 1 24 ? -18.031 -33.094 -22.25 1 98.06 24 CYS B N 1
ATOM 2891 C CA . CYS B 1 24 ? -17.828 -31.828 -22.969 1 98.06 24 CYS B CA 1
ATOM 2892 C C . CYS B 1 24 ? -19.156 -31.266 -23.469 1 98.06 24 CYS B C 1
ATOM 2894 O O . CYS B 1 24 ? -19.75 -31.797 -24.406 1 98.06 24 CYS B O 1
ATOM 2896 N N . GLY B 1 25 ? -19.672 -30.203 -22.812 1 97.56 25 GLY B N 1
ATOM 2897 C CA . GLY B 1 25 ? -20.891 -29.531 -23.281 1 97.56 25 GLY B CA 1
ATOM 2898 C C . GLY B 1 25 ? -20.688 -28.734 -24.547 1 97.56 25 GLY B C 1
ATOM 2899 O O . GLY B 1 25 ? -19.562 -28.609 -25.047 1 97.56 25 GLY B O 1
ATOM 2900 N N . PRO B 1 26 ? -21.734 -28.109 -25.094 1 97.88 26 PRO B N 1
ATOM 2901 C CA . PRO B 1 26 ? -21.688 -27.453 -26.406 1 97.88 26 PRO B CA 1
ATOM 2902 C C . PRO B 1 26 ? -20.719 -26.281 -26.453 1 97.88 26 PRO B C 1
ATOM 2904 O O . PRO B 1 26 ? -20.203 -25.938 -27.516 1 97.88 26 PRO B O 1
ATOM 2907 N N . GLU B 1 27 ? -20.453 -25.688 -25.312 1 97.19 27 GLU B N 1
ATOM 2908 C CA . GLU B 1 27 ? -19.594 -24.5 -25.297 1 97.19 27 GLU B CA 1
ATOM 2909 C C . GLU B 1 27 ? -18.297 -24.781 -24.547 1 97.19 27 GLU B C 1
ATOM 2911 O O . GLU B 1 27 ? -17.453 -23.891 -24.406 1 97.19 27 GLU B O 1
ATOM 2916 N N . ASP B 1 28 ? -18.062 -25.984 -24.109 1 97.75 28 ASP B N 1
ATOM 2917 C CA . ASP B 1 28 ? -16.953 -26.344 -23.25 1 97.75 28 ASP B CA 1
ATOM 2918 C C . ASP B 1 28 ? -15.734 -26.781 -24.062 1 97.75 28 ASP B C 1
ATOM 2920 O O . ASP B 1 28 ? -15.844 -27.016 -25.266 1 97.75 28 ASP B O 1
ATOM 2924 N N . VAL B 1 29 ? -14.625 -26.828 -23.422 1 97.88 29 VAL B N 1
ATOM 2925 C CA . VAL B 1 29 ? -13.383 -27.359 -23.953 1 97.88 29 VAL B CA 1
ATOM 2926 C C . VAL B 1 29 ? -12.789 -28.359 -22.969 1 97.88 29 VAL B C 1
ATOM 2928 O O . VAL B 1 29 ? -12.75 -28.094 -21.75 1 97.88 29 VAL B O 1
ATOM 2931 N N . VAL B 1 30 ? -12.453 -29.547 -23.406 1 98.5 30 VAL B N 1
ATOM 2932 C CA . VAL B 1 30 ? -11.773 -30.531 -22.562 1 98.5 30 VAL B CA 1
ATOM 2933 C C . VAL B 1 30 ? -10.305 -30.625 -22.969 1 98.5 30 VAL B C 1
ATOM 2935 O O . VAL B 1 30 ? -9.984 -30.812 -24.156 1 98.5 30 VAL B O 1
ATOM 2938 N N . THR B 1 31 ? -9.477 -30.469 -22.031 1 98.12 31 THR B N 1
ATOM 2939 C CA . THR B 1 31 ? -8.031 -30.531 -22.25 1 98.12 31 THR B CA 1
ATOM 2940 C C . THR B 1 31 ? -7.449 -31.812 -21.672 1 98.12 31 THR B C 1
ATOM 2942 O O . THR B 1 31 ? -7.793 -32.219 -20.562 1 98.12 31 THR B O 1
ATOM 2945 N N . GLU B 1 32 ? -6.695 -32.5 -22.484 1 98.62 32 GLU B N 1
ATOM 2946 C CA . GLU B 1 32 ? -5.875 -33.594 -21.969 1 98.62 32 GLU B CA 1
ATOM 2947 C C . GLU B 1 32 ? -4.605 -33.062 -21.312 1 98.62 32 GLU B C 1
ATOM 2949 O O . GLU B 1 32 ? -3.783 -32.406 -21.969 1 98.62 32 GLU B O 1
ATOM 2954 N N . ILE B 1 33 ? -4.418 -33.406 -20.062 1 98.44 33 ILE B N 1
ATOM 2955 C CA . ILE B 1 33 ? -3.307 -32.844 -19.297 1 98.44 33 ILE B CA 1
ATOM 2956 C C . ILE B 1 33 ? -2.004 -33.531 -19.719 1 98.44 33 ILE B C 1
ATOM 2958 O O . ILE B 1 33 ? -1.922 -34.75 -19.75 1 98.44 33 ILE B O 1
ATOM 2962 N N . LYS B 1 34 ? -1.071 -32.688 -20.047 1 98.56 34 LYS B N 1
ATOM 2963 C CA . LYS B 1 34 ? 0.238 -33.219 -20.438 1 98.56 34 LYS B CA 1
ATOM 2964 C C . LYS B 1 34 ? 1.273 -32.969 -19.344 1 98.56 34 LYS B C 1
ATOM 2966 O O . LYS B 1 34 ? 2.24 -33.719 -19.203 1 98.56 34 LYS B O 1
ATOM 2971 N N . ALA B 1 35 ? 1.122 -31.953 -18.578 1 98.62 35 ALA B N 1
ATOM 2972 C CA . ALA B 1 35 ? 1.976 -31.625 -17.438 1 98.62 35 ALA B CA 1
ATOM 2973 C C . ALA B 1 35 ? 1.2 -30.859 -16.375 1 98.62 35 ALA B C 1
ATOM 2975 O O . ALA B 1 35 ? 0.392 -29.984 -16.703 1 98.62 35 ALA B O 1
ATOM 2976 N N . ALA B 1 36 ? 1.37 -31.172 -15.164 1 98.5 36 ALA B N 1
ATOM 2977 C CA . ALA B 1 36 ? 0.851 -30.438 -14.008 1 98.5 36 ALA B CA 1
ATOM 2978 C C . ALA B 1 36 ? 1.926 -30.266 -12.938 1 98.5 36 ALA B C 1
ATOM 2980 O O . ALA B 1 36 ? 2.842 -31.094 -12.836 1 98.5 36 ALA B O 1
ATOM 2981 N N . ALA B 1 37 ? 1.857 -29.219 -12.203 1 98.31 37 ALA B N 1
ATOM 2982 C CA . ALA B 1 37 ? 2.867 -28.953 -11.188 1 98.31 37 ALA B CA 1
ATOM 2983 C C . ALA B 1 37 ? 2.227 -28.797 -9.812 1 98.31 37 ALA B C 1
ATOM 2985 O O . ALA B 1 37 ? 1.072 -28.375 -9.703 1 98.31 37 ALA B O 1
ATOM 2986 N N . ILE B 1 38 ? 2.945 -29.172 -8.781 1 97.56 38 ILE B N 1
ATOM 2987 C CA . ILE B 1 38 ? 2.51 -28.953 -7.406 1 97.56 38 ILE B CA 1
ATOM 2988 C C . ILE B 1 38 ? 2.785 -27.516 -7.004 1 97.56 38 ILE B C 1
ATOM 2990 O O . ILE B 1 38 ? 3.871 -26.984 -7.254 1 97.56 38 ILE B O 1
ATOM 2994 N N . CYS B 1 39 ? 1.789 -26.828 -6.504 1 95.06 39 CYS B N 1
ATOM 2995 C CA . CYS B 1 39 ? 1.899 -25.469 -5.996 1 95.06 39 CYS B CA 1
ATOM 2996 C C . CYS B 1 39 ? 1.878 -25.453 -4.473 1 95.06 39 CYS B C 1
ATOM 2998 O O . CYS B 1 39 ? 1.418 -26.406 -3.844 1 95.06 39 CYS B O 1
ATOM 3000 N N . GLY B 1 40 ? 2.445 -24.359 -3.859 1 91.12 40 GLY B N 1
ATOM 3001 C CA . GLY B 1 40 ? 2.352 -24.188 -2.418 1 91.12 40 GLY B CA 1
ATOM 3002 C C . GLY B 1 40 ? 0.931 -24.297 -1.896 1 91.12 40 GLY B C 1
ATOM 3003 O O . GLY B 1 40 ? 0.711 -24.781 -0.785 1 91.12 40 GLY B O 1
ATOM 3004 N N . ALA B 1 41 ? -0.021 -23.891 -2.615 1 89.38 41 ALA B N 1
ATOM 3005 C CA . ALA B 1 41 ? -1.427 -23.938 -2.223 1 89.38 41 ALA B CA 1
ATOM 3006 C C . ALA B 1 41 ? -1.901 -25.391 -2.092 1 89.38 41 ALA B C 1
ATOM 3008 O O . ALA B 1 41 ? -2.855 -25.672 -1.364 1 89.38 41 ALA B O 1
ATOM 3009 N N . ASP B 1 42 ? -1.314 -26.281 -2.754 1 93 42 ASP B N 1
ATOM 3010 C CA . ASP B 1 42 ? -1.658 -27.703 -2.656 1 93 42 ASP B CA 1
ATOM 3011 C C . ASP B 1 42 ? -1.141 -28.297 -1.353 1 93 42 ASP B C 1
ATOM 3013 O O . ASP B 1 42 ? -1.703 -29.281 -0.847 1 93 42 ASP B O 1
ATOM 3017 N N . MET B 1 43 ? -0.139 -27.719 -0.842 1 91.25 43 MET B N 1
ATOM 3018 C CA . MET B 1 43 ? 0.578 -28.297 0.29 1 91.25 43 MET B CA 1
ATOM 3019 C C . MET B 1 43 ? -0.217 -28.125 1.581 1 91.25 43 MET B C 1
ATOM 3021 O O . MET B 1 43 ? -0.023 -28.891 2.537 1 91.25 43 MET B O 1
ATOM 3025 N N . LYS B 1 44 ? -1.116 -27.156 1.588 1 86.56 44 LYS B N 1
ATOM 3026 C CA . LYS B 1 44 ? -1.874 -26.844 2.797 1 86.56 44 LYS B CA 1
ATOM 3027 C C . LYS B 1 44 ? -2.744 -28.031 3.219 1 86.56 44 LYS B C 1
ATOM 3029 O O . LYS B 1 44 ? -3.1 -28.156 4.391 1 86.56 44 LYS B O 1
ATOM 3034 N N . HIS B 1 45 ? -3.027 -28.891 2.293 1 88.75 45 HIS B N 1
ATOM 3035 C CA . HIS B 1 45 ? -3.953 -29.984 2.543 1 88.75 45 HIS B CA 1
ATOM 3036 C C . HIS B 1 45 ? -3.219 -31.312 2.617 1 88.75 45 HIS B C 1
ATOM 3038 O O . HIS B 1 45 ? -3.826 -32.344 2.91 1 88.75 45 HIS B O 1
ATOM 3044 N N . TYR B 1 46 ? -1.992 -31.312 2.383 1 91.75 46 TYR B N 1
ATOM 3045 C CA . TYR B 1 46 ? -1.224 -32.562 2.348 1 91.75 46 TYR B CA 1
ATOM 3046 C C . TYR B 1 46 ? -0.97 -33.094 3.756 1 91.75 46 TYR B C 1
ATOM 3048 O O . TYR B 1 46 ? -0.562 -32.312 4.641 1 91.75 46 TYR B O 1
ATOM 3056 N N . ASN B 1 47 ? -1.246 -34.312 4.023 1 86.56 47 ASN B N 1
ATOM 3057 C CA . ASN B 1 47 ? -1.064 -35.031 5.27 1 86.56 47 ASN B CA 1
ATOM 3058 C C . ASN B 1 47 ? -1.988 -34.5 6.367 1 86.56 47 ASN B C 1
ATOM 3060 O O . ASN B 1 47 ? -1.61 -34.469 7.539 1 86.56 47 ASN B O 1
ATOM 3064 N N . VAL B 1 48 ? -2.971 -33.844 5.953 1 84.25 48 VAL B N 1
ATOM 3065 C CA . VAL B 1 48 ? -4.023 -33.438 6.875 1 84.25 48 VAL B CA 1
ATOM 3066 C C . VAL B 1 48 ? -5.168 -34.438 6.844 1 84.25 48 VAL B C 1
ATOM 3068 O O . VAL B 1 48 ? -5.656 -34.812 5.77 1 84.25 48 VAL B O 1
ATOM 3071 N N . ASP B 1 49 ? -5.355 -35.094 7.969 1 77.31 49 ASP B N 1
ATOM 3072 C CA . ASP B 1 49 ? -6.488 -36 8.062 1 77.31 49 ASP B CA 1
ATOM 3073 C C . ASP B 1 49 ? -7.711 -35.312 8.648 1 77.31 49 ASP B C 1
ATOM 3075 O O . ASP B 1 49 ? -7.762 -35.031 9.844 1 77.31 49 ASP B O 1
ATOM 3079 N N . SER B 1 50 ? -8.57 -34.906 7.801 1 72.38 50 SER B N 1
ATOM 3080 C CA . SER B 1 50 ? -9.789 -34.25 8.273 1 72.38 50 SER B CA 1
ATOM 3081 C C . SER B 1 50 ? -10.828 -35.281 8.734 1 72.38 50 SER B C 1
ATOM 3083 O O . SER B 1 50 ? -11.789 -34.906 9.414 1 72.38 50 SER B O 1
ATOM 3085 N N . GLY B 1 51 ? -10.578 -36.531 8.445 1 75.94 51 GLY B N 1
ATOM 3086 C CA . GLY B 1 51 ? -11.57 -37.562 8.758 1 75.94 51 GLY B CA 1
ATOM 3087 C C . GLY B 1 51 ? -12.82 -37.438 7.914 1 75.94 51 GLY B C 1
ATOM 3088 O O . GLY B 1 51 ? -13.82 -38.125 8.18 1 75.94 51 GLY B O 1
ATOM 3089 N N . SER B 1 52 ? -12.781 -36.531 7.047 1 82.12 52 SER B N 1
ATOM 3090 C CA . SER B 1 52 ? -13.977 -36.281 6.246 1 82.12 52 SER B CA 1
ATOM 3091 C C . SER B 1 52 ? -13.938 -37.094 4.941 1 82.12 52 SER B C 1
ATOM 3093 O O . SER B 1 52 ? -12.891 -37.188 4.297 1 82.12 52 SER B O 1
ATOM 3095 N N . ASP B 1 53 ? -15.086 -37.656 4.547 1 83.62 53 ASP B N 1
ATOM 3096 C CA . ASP B 1 53 ? -15.211 -38.344 3.273 1 83.62 53 ASP B CA 1
ATOM 3097 C C . ASP B 1 53 ? -15.977 -37.5 2.256 1 83.62 53 ASP B C 1
ATOM 3099 O O . ASP B 1 53 ? -16.359 -38 1.191 1 83.62 53 ASP B O 1
ATOM 3103 N N . GLU B 1 54 ? -16.141 -36.344 2.65 1 88.19 54 GLU B N 1
ATOM 3104 C CA . GLU B 1 54 ? -16.844 -35.469 1.728 1 88.19 54 GLU B CA 1
ATOM 3105 C C . GLU B 1 54 ? -15.938 -35 0.594 1 88.19 54 GLU B C 1
ATOM 3107 O O . GLU B 1 54 ? -14.914 -34.344 0.836 1 88.19 54 GLU B O 1
ATOM 3112 N N . PHE B 1 55 ? -16.391 -35.438 -0.64 1 90.75 55 PHE B N 1
ATOM 3113 C CA . PHE B 1 55 ? -15.641 -35.031 -1.821 1 90.75 55 PHE B CA 1
ATOM 3114 C C . PHE B 1 55 ? -15.656 -33.5 -1.97 1 90.75 55 PHE B C 1
ATOM 3116 O O . PHE B 1 55 ? -16.719 -32.875 -1.878 1 90.75 55 PHE B O 1
ATOM 3123 N N . ASN B 1 56 ? -14.453 -32.875 -2.191 1 92.94 56 ASN B N 1
ATOM 3124 C CA . ASN B 1 56 ? -14.375 -31.438 -2.428 1 92.94 56 ASN B CA 1
ATOM 3125 C C . ASN B 1 56 ? -14.109 -31.125 -3.896 1 92.94 56 ASN B C 1
ATOM 3127 O O . ASN B 1 56 ? -14.953 -30.547 -4.574 1 92.94 56 ASN B O 1
ATOM 3131 N N . SER B 1 57 ? -12.953 -31.641 -4.391 1 94.69 57 SER B N 1
ATOM 3132 C CA . SER B 1 57 ? -12.594 -31.281 -5.762 1 94.69 57 SER B CA 1
ATOM 3133 C C . SER B 1 57 ? -11.383 -32.094 -6.23 1 94.69 57 SER B C 1
ATOM 3135 O O . SER B 1 57 ? -10.641 -32.625 -5.418 1 94.69 57 SER B O 1
ATOM 3137 N N . ILE B 1 58 ? -11.211 -32.156 -7.59 1 96.5 58 ILE B N 1
ATOM 3138 C CA . ILE B 1 58 ? -9.961 -32.625 -8.18 1 96.5 58 ILE B CA 1
ATOM 3139 C C . ILE B 1 58 ? -8.922 -31.484 -8.133 1 96.5 58 ILE B C 1
ATOM 3141 O O . ILE B 1 58 ? -9.227 -30.344 -8.477 1 96.5 58 ILE B O 1
ATOM 3145 N N . ARG B 1 59 ? -7.645 -31.812 -7.781 1 96.44 59 ARG B N 1
ATOM 3146 C CA . ARG B 1 59 ? -6.637 -30.797 -7.512 1 96.44 59 ARG B CA 1
ATOM 3147 C C . ARG B 1 59 ? -5.676 -30.656 -8.688 1 96.44 59 ARG B C 1
ATOM 3149 O O . ARG B 1 59 ? -5.781 -31.375 -9.68 1 96.44 59 ARG B O 1
ATOM 3156 N N . GLY B 1 60 ? -4.801 -29.625 -8.555 1 97.31 60 GLY B N 1
ATOM 3157 C CA . GLY B 1 60 ? -3.83 -29.312 -9.594 1 97.31 60 GLY B CA 1
ATOM 3158 C C . GLY B 1 60 ? -4.223 -28.109 -10.438 1 97.31 60 GLY B C 1
ATOM 3159 O O . GLY B 1 60 ? -4.816 -28.266 -11.5 1 97.31 60 GLY B O 1
ATOM 3160 N N . HIS B 1 61 ? -3.842 -26.938 -9.961 1 97.38 61 HIS B N 1
ATOM 3161 C CA . HIS B 1 61 ? -4.27 -25.75 -10.703 1 97.38 61 HIS B CA 1
ATOM 3162 C C . HIS B 1 61 ? -3.16 -25.25 -11.617 1 97.38 61 HIS B C 1
ATOM 3164 O O . HIS B 1 61 ? -3.396 -24.375 -12.469 1 97.38 61 HIS B O 1
ATOM 3170 N N . GLU B 1 62 ? -1.986 -25.781 -11.484 1 97.88 62 GLU B N 1
ATOM 3171 C CA . GLU B 1 62 ? -0.907 -25.531 -12.43 1 97.88 62 GLU B CA 1
ATOM 3172 C C . GLU B 1 62 ? -0.803 -26.641 -13.469 1 97.88 62 GLU B C 1
ATOM 3174 O O . GLU B 1 62 ? -0.221 -27.703 -13.195 1 97.88 62 GLU B O 1
ATOM 3179 N N . PHE B 1 63 ? -1.325 -26.344 -14.703 1 98 63 PHE B N 1
ATOM 3180 C CA . PHE B 1 63 ? -1.284 -27.422 -15.68 1 98 63 PHE B CA 1
ATOM 3181 C C . PHE B 1 63 ? -1.318 -26.875 -17.109 1 98 63 PHE B C 1
ATOM 3183 O O . PHE B 1 63 ? -1.729 -25.734 -17.328 1 98 63 PHE B O 1
ATOM 3190 N N . ALA B 1 64 ? -0.84 -27.656 -18.031 1 98.5 64 ALA B N 1
ATOM 3191 C CA . ALA B 1 64 ? -0.883 -27.422 -19.469 1 98.5 64 ALA B CA 1
ATOM 3192 C C . ALA B 1 64 ? -1.182 -28.719 -20.234 1 98.5 64 ALA B C 1
ATOM 3194 O O . ALA B 1 64 ? -0.92 -29.812 -19.719 1 98.5 64 ALA B O 1
ATOM 3195 N N . GLY B 1 65 ? -1.738 -28.562 -21.359 1 98.38 65 GLY B N 1
ATOM 3196 C CA . GLY B 1 65 ? -2.072 -29.75 -22.125 1 98.38 65 GLY B CA 1
ATOM 3197 C C . GLY B 1 65 ? -2.523 -29.453 -23.531 1 98.38 65 GLY B C 1
ATOM 3198 O O . GLY B 1 65 ? -2.193 -28.406 -24.094 1 98.38 65 GLY B O 1
ATOM 3199 N N . CYS B 1 66 ? -3.129 -30.469 -24.062 1 98.25 66 CYS B N 1
ATOM 3200 C CA . CYS B 1 66 ? -3.648 -30.406 -25.422 1 98.25 66 CYS B CA 1
ATOM 3201 C C . CYS B 1 66 ? -5.164 -30.562 -25.438 1 98.25 66 CYS B C 1
ATOM 3203 O O . CYS B 1 66 ? -5.715 -31.406 -24.719 1 98.25 66 CYS B O 1
ATOM 3205 N N . ILE B 1 67 ? -5.828 -29.688 -26.281 1 98.5 67 ILE B N 1
ATOM 3206 C CA . ILE B 1 67 ? -7.281 -29.781 -26.359 1 98.5 67 ILE B CA 1
ATOM 3207 C C . ILE B 1 67 ? -7.676 -31.156 -26.922 1 98.5 67 ILE B C 1
ATOM 3209 O O . ILE B 1 67 ? -7.254 -31.531 -28.016 1 98.5 67 ILE B O 1
ATOM 3213 N N . ALA B 1 68 ? -8.484 -31.875 -26.188 1 98.56 68 ALA B N 1
ATOM 3214 C CA . ALA B 1 68 ? -8.938 -33.219 -26.578 1 98.56 68 ALA B CA 1
ATOM 3215 C C . ALA B 1 68 ? -10.32 -33.156 -27.219 1 98.56 68 ALA B C 1
ATOM 3217 O O . ALA B 1 68 ? -10.633 -33.969 -28.094 1 98.56 68 ALA B O 1
ATOM 3218 N N . GLN B 1 69 ? -11.172 -32.281 -26.75 1 98.5 69 GLN B N 1
ATOM 3219 C CA . GLN B 1 69 ? -12.531 -32.125 -27.234 1 98.5 69 GLN B CA 1
ATOM 3220 C C . GLN B 1 69 ? -12.969 -30.656 -27.188 1 98.5 69 GLN B C 1
ATOM 3222 O O . GLN B 1 69 ? -12.578 -29.922 -26.281 1 98.5 69 GLN B O 1
ATOM 3227 N N . VAL B 1 70 ? -13.734 -30.266 -28.203 1 98.06 70 VAL B N 1
ATOM 3228 C CA . VAL B 1 70 ? -14.352 -28.953 -28.219 1 98.06 70 VAL B CA 1
ATOM 3229 C C . VAL B 1 70 ? -15.852 -29.078 -28.469 1 98.06 70 VAL B C 1
ATOM 3231 O O . VAL B 1 70 ? -16.281 -29.906 -29.266 1 98.06 70 VAL B O 1
ATOM 3234 N N . GLY B 1 71 ? -16.609 -28.344 -27.688 1 97.69 71 GLY B N 1
ATOM 3235 C CA . GLY B 1 71 ? -18.047 -28.312 -27.922 1 97.69 71 GLY B CA 1
ATOM 3236 C C . GLY B 1 71 ? -18.406 -27.828 -29.312 1 97.69 71 GLY B C 1
ATOM 3237 O O . GLY B 1 71 ? -17.656 -27.094 -29.938 1 97.69 71 GLY B O 1
ATOM 3238 N N . GLU B 1 72 ? -19.594 -28.156 -29.734 1 97.62 72 GLU B N 1
ATOM 3239 C CA . GLU B 1 72 ? -20.031 -27.875 -31.094 1 97.62 72 GLU B CA 1
ATOM 3240 C C . GLU B 1 72 ? -20.156 -26.375 -31.344 1 97.62 72 GLU B C 1
ATOM 3242 O O . GLU B 1 72 ? -20.062 -25.922 -32.5 1 97.62 72 GLU B O 1
ATOM 3247 N N . LYS B 1 73 ? -20.297 -25.609 -30.281 1 97.06 73 LYS B N 1
ATOM 3248 C CA . LYS B 1 73 ? -20.5 -24.172 -30.453 1 97.06 73 LYS B CA 1
ATOM 3249 C C . LYS B 1 73 ? -19.188 -23.406 -30.266 1 97.06 73 LYS B C 1
ATOM 3251 O O . LYS B 1 73 ? -19.156 -22.188 -30.422 1 97.06 73 LYS B O 1
ATOM 3256 N N . VAL B 1 74 ? -18.188 -24.109 -29.938 1 95.75 74 VAL B N 1
ATOM 3257 C CA . VAL B 1 74 ? -16.891 -23.484 -29.734 1 95.75 74 VAL B CA 1
ATOM 3258 C C . VAL B 1 74 ? -16.25 -23.156 -31.094 1 95.75 74 VAL B C 1
ATOM 3260 O O . VAL B 1 74 ? -16.172 -24.031 -31.969 1 95.75 74 VAL B O 1
ATOM 3263 N N . LYS B 1 75 ? -15.758 -21.891 -31.266 1 92.88 75 LYS B N 1
ATOM 3264 C CA . LYS B 1 75 ? -15.211 -21.469 -32.562 1 92.88 75 LYS B CA 1
ATOM 3265 C C . LYS B 1 75 ? -13.734 -21.109 -32.438 1 92.88 75 LYS B C 1
ATOM 3267 O O . LYS B 1 75 ? -12.977 -21.234 -33.406 1 92.88 75 LYS B O 1
ATOM 3272 N N . ASP B 1 76 ? -13.289 -20.734 -31.359 1 93.31 76 ASP B N 1
ATOM 3273 C CA . ASP B 1 76 ? -11.984 -20.094 -31.188 1 93.31 76 ASP B CA 1
ATOM 3274 C C . ASP B 1 76 ? -10.906 -21.125 -30.859 1 93.31 76 ASP B C 1
ATOM 3276 O O . ASP B 1 76 ? -9.719 -20.812 -30.859 1 93.31 76 ASP B O 1
ATOM 3280 N N . TRP B 1 77 ? -11.289 -22.406 -30.547 1 96.06 77 TRP B N 1
ATOM 3281 C CA . TRP B 1 77 ? -10.383 -23.453 -30.109 1 96.06 77 TRP B CA 1
ATOM 3282 C C . TRP B 1 77 ? -10.594 -24.734 -30.922 1 96.06 77 TRP B C 1
ATOM 3284 O O . TRP B 1 77 ? -11.703 -24.984 -31.406 1 96.06 77 TRP B O 1
ATOM 3294 N N . LYS B 1 78 ? -9.539 -25.516 -31.078 1 97.25 78 LYS B N 1
ATOM 3295 C CA . LYS B 1 78 ? -9.633 -26.734 -31.859 1 97.25 78 LYS B CA 1
ATOM 3296 C C . LYS B 1 78 ? -8.891 -27.891 -31.188 1 97.25 78 LYS B C 1
ATOM 3298 O O . LYS B 1 78 ? -7.918 -27.656 -30.453 1 97.25 78 LYS B O 1
ATOM 3303 N N . VAL B 1 79 ? -9.336 -29.031 -31.516 1 98.25 79 VAL B N 1
ATOM 3304 C CA . VAL B 1 79 ? -8.703 -30.25 -31.016 1 98.25 79 VAL B CA 1
ATOM 3305 C C . VAL B 1 79 ? -7.246 -30.297 -31.469 1 98.25 79 VAL B C 1
ATOM 3307 O O . VAL B 1 79 ? -6.93 -29.984 -32.625 1 98.25 79 VAL B O 1
ATOM 3310 N N . GLY B 1 80 ? -6.375 -30.594 -30.562 1 98.19 80 GLY B N 1
ATOM 3311 C CA . GLY B 1 80 ? -4.961 -30.719 -30.875 1 98.19 80 GLY B CA 1
ATOM 3312 C C . GLY B 1 80 ? -4.164 -29.484 -30.484 1 98.19 80 GLY B C 1
ATOM 3313 O O . GLY B 1 80 ? -2.936 -29.531 -30.406 1 98.19 80 GLY B O 1
ATOM 3314 N N . GLN B 1 81 ? -4.812 -28.406 -30.266 1 97.69 81 GLN B N 1
ATOM 3315 C CA . GLN B 1 81 ? -4.145 -27.172 -29.875 1 97.69 81 GLN B CA 1
ATOM 3316 C C . GLN B 1 81 ? -3.527 -27.297 -28.484 1 97.69 81 GLN B C 1
ATOM 3318 O O . GLN B 1 81 ? -4.145 -27.844 -27.578 1 97.69 81 GLN B O 1
ATOM 3323 N N . ARG B 1 82 ? -2.254 -26.844 -28.344 1 98.56 82 ARG B N 1
ATOM 3324 C CA . ARG B 1 82 ? -1.576 -26.828 -27.047 1 98.56 82 ARG B CA 1
ATOM 3325 C C . ARG B 1 82 ? -1.989 -25.609 -26.219 1 98.56 82 ARG B C 1
ATOM 3327 O O . ARG B 1 82 ? -1.872 -24.469 -26.688 1 98.56 82 ARG B O 1
ATOM 3334 N N . VAL B 1 83 ? -2.482 -25.844 -24.984 1 98.12 83 VAL B N 1
ATOM 3335 C CA . VAL B 1 83 ? -3.07 -24.734 -24.25 1 98.12 83 VAL B CA 1
ATOM 3336 C C . VAL B 1 83 ? -2.648 -24.797 -22.781 1 98.12 83 VAL B C 1
ATOM 3338 O O . VAL B 1 83 ? -2.227 -25.844 -22.297 1 98.12 83 VAL B O 1
ATOM 3341 N N . VAL B 1 84 ? -2.676 -23.703 -22.172 1 97.81 84 VAL B N 1
ATOM 3342 C CA . VAL B 1 84 ? -2.547 -23.531 -20.719 1 97.81 84 VAL B CA 1
ATOM 3343 C C . VAL B 1 84 ? -3.666 -22.625 -20.203 1 97.81 84 VAL B C 1
ATOM 3345 O O . VAL B 1 84 ? -4.039 -21.656 -20.875 1 97.81 84 VAL B O 1
ATOM 3348 N N . SER B 1 85 ? -4.281 -22.969 -19.109 1 93.12 85 SER B N 1
ATOM 3349 C CA . SER B 1 85 ? -5.383 -22.203 -18.547 1 93.12 85 SER B CA 1
ATOM 3350 C C . SER B 1 85 ? -4.902 -21.312 -17.406 1 93.12 85 SER B C 1
ATOM 3352 O O . SER B 1 85 ? -4.02 -21.703 -16.641 1 93.12 85 SER B O 1
ATOM 3354 N N . ASP B 1 86 ? -5.465 -20.094 -17.203 1 92.75 86 ASP B N 1
ATOM 3355 C CA . ASP B 1 86 ? -5.203 -19.25 -16.047 1 92.75 86 ASP B CA 1
ATOM 3356 C C . ASP B 1 86 ? -5.945 -19.766 -14.812 1 92.75 86 ASP B C 1
ATOM 3358 O O . ASP B 1 86 ? -5.898 -19.141 -13.75 1 92.75 86 ASP B O 1
ATOM 3362 N N . ASN B 1 87 ? -6.754 -20.828 -14.906 1 91 87 ASN B N 1
ATOM 3363 C CA . ASN B 1 87 ? -7.387 -21.625 -13.867 1 91 87 ASN B CA 1
ATOM 3364 C C . ASN B 1 87 ? -8.719 -21.016 -13.422 1 91 87 ASN B C 1
ATOM 3366 O O . ASN B 1 87 ? -9.32 -21.484 -12.453 1 91 87 ASN B O 1
ATOM 3370 N N . SER B 1 88 ? -9.133 -19.906 -14.094 1 94.56 88 SER B N 1
ATOM 3371 C CA . SER B 1 88 ? -10.484 -19.422 -13.812 1 94.56 88 SER B CA 1
ATOM 3372 C C . SER B 1 88 ? -11.531 -20.406 -14.305 1 94.56 88 SER B C 1
ATOM 3374 O O . SER B 1 88 ? -11.484 -20.859 -15.453 1 94.56 88 SER B O 1
ATOM 3376 N N . GLY B 1 89 ? -12.406 -20.766 -13.391 1 95.94 89 GLY B N 1
ATOM 3377 C CA . GLY B 1 89 ? -13.516 -21.625 -13.758 1 95.94 89 GLY B CA 1
ATOM 3378 C C . GLY B 1 89 ? -14.859 -20.922 -13.734 1 95.94 89 GLY B C 1
ATOM 3379 O O . GLY B 1 89 ? -15.711 -21.156 -14.594 1 95.94 89 GLY B O 1
ATOM 3380 N N . HIS B 1 90 ? -14.977 -20.047 -12.711 1 96.44 90 HIS B N 1
ATOM 3381 C CA . HIS B 1 90 ? -16.188 -19.25 -12.555 1 96.44 90 HIS B CA 1
ATOM 3382 C C . HIS B 1 90 ? -15.875 -17.875 -11.984 1 96.44 90 HIS B C 1
ATOM 3384 O O . HIS B 1 90 ? -15.031 -17.75 -11.094 1 96.44 90 HIS B O 1
ATOM 3390 N N . VAL B 1 91 ? -16.547 -16.859 -12.523 1 96.31 91 VAL B N 1
ATOM 3391 C CA . VAL B 1 91 ? -16.578 -15.508 -11.977 1 96.31 91 VAL B CA 1
ATOM 3392 C C . VAL B 1 91 ? -17.953 -14.883 -12.203 1 96.31 91 VAL B C 1
ATOM 3394 O O . VAL B 1 91 ? -18.734 -15.383 -13.008 1 96.31 91 VAL B O 1
ATOM 3397 N N . CYS B 1 92 ? -18.281 -13.766 -11.492 1 95.38 92 CYS B N 1
ATOM 3398 C CA . CYS B 1 92 ? -19.609 -13.18 -11.602 1 95.38 92 CYS B CA 1
ATOM 3399 C C . CYS B 1 92 ? -19.75 -12.375 -12.883 1 95.38 92 CYS B C 1
ATOM 3401 O O . CYS B 1 92 ? -20.859 -12.219 -13.406 1 95.38 92 CYS B O 1
ATOM 3403 N N . GLY B 1 93 ? -18.734 -11.766 -13.383 1 93.12 93 GLY B N 1
ATOM 3404 C CA . GLY B 1 93 ? -18.703 -11.047 -14.641 1 93.12 93 GLY B CA 1
ATOM 3405 C C . GLY B 1 93 ? -19.188 -9.617 -14.523 1 93.12 93 GLY B C 1
ATOM 3406 O O . GLY B 1 93 ? -19.156 -8.859 -15.5 1 93.12 93 GLY B O 1
ATOM 3407 N N . VAL B 1 94 ? -19.578 -9.195 -13.234 1 92.25 94 VAL B N 1
ATOM 3408 C CA . VAL B 1 94 ? -20.219 -7.887 -13.172 1 92.25 94 VAL B CA 1
ATOM 3409 C C . VAL B 1 94 ? -19.578 -7.062 -12.055 1 92.25 94 VAL B C 1
ATOM 3411 O O . VAL B 1 94 ? -19.797 -5.852 -11.969 1 92.25 94 VAL B O 1
ATOM 3414 N N . CYS B 1 95 ? -18.797 -7.648 -11.195 1 92.81 95 CYS B N 1
ATOM 3415 C CA . CYS B 1 95 ? -18.203 -6.902 -10.094 1 92.81 95 CYS B CA 1
ATOM 3416 C C . CYS B 1 95 ? -17.062 -6.031 -10.578 1 92.81 95 CYS B C 1
ATOM 3418 O O . CYS B 1 95 ? -16.578 -6.199 -11.703 1 92.81 95 CYS B O 1
ATOM 3420 N N . PRO B 1 96 ? -16.531 -5.098 -9.711 1 91.69 96 PRO B N 1
ATOM 3421 C CA . PRO B 1 96 ? -15.445 -4.211 -10.141 1 91.69 96 PRO B CA 1
ATOM 3422 C C . PRO B 1 96 ? -14.18 -4.969 -10.523 1 91.69 96 PRO B C 1
ATOM 3424 O O . PRO B 1 96 ? -13.477 -4.57 -11.453 1 91.69 96 PRO B O 1
ATOM 3427 N N . ALA B 1 97 ? -13.867 -6.023 -9.867 1 93.38 97 ALA B N 1
ATOM 3428 C CA . ALA B 1 97 ? -12.703 -6.832 -10.211 1 93.38 97 ALA B CA 1
ATOM 3429 C C . ALA B 1 97 ? -12.844 -7.414 -11.617 1 93.38 97 ALA B C 1
ATOM 3431 O O . ALA B 1 97 ? -11.906 -7.348 -12.422 1 93.38 97 ALA B O 1
ATOM 3432 N N . CYS B 1 98 ? -13.992 -7.965 -11.953 1 92.19 98 CYS B N 1
ATOM 3433 C CA . CYS B 1 98 ? -14.25 -8.531 -13.266 1 92.19 98 CYS B CA 1
ATOM 3434 C C . CYS B 1 98 ? -14.188 -7.457 -14.344 1 92.19 98 CYS B C 1
ATOM 3436 O O . CYS B 1 98 ? -13.672 -7.695 -15.438 1 92.19 98 CYS B O 1
ATOM 3438 N N . GLU B 1 99 ? -14.711 -6.297 -13.969 1 89.69 99 GLU B N 1
ATOM 3439 C CA . GLU B 1 99 ? -14.711 -5.188 -14.922 1 89.69 99 GLU B CA 1
ATOM 3440 C C . GLU B 1 99 ? -13.281 -4.805 -15.312 1 89.69 99 GLU B C 1
ATOM 3442 O O . GLU B 1 99 ? -13.047 -4.316 -16.422 1 89.69 99 GLU B O 1
ATOM 3447 N N . GLN B 1 100 ? -12.383 -5.109 -14.43 1 88.12 100 GLN B N 1
ATOM 3448 C CA . GLN B 1 100 ? -11.008 -4.695 -14.664 1 88.12 100 GLN B CA 1
ATOM 3449 C C . GLN B 1 100 ? -10.164 -5.855 -15.18 1 88.12 100 GLN B C 1
ATOM 3451 O O . GLN B 1 100 ? -8.945 -5.723 -15.344 1 88.12 100 GLN B O 1
ATOM 3456 N N . GLY B 1 101 ? -10.773 -6.973 -15.391 1 88 101 GLY B N 1
ATOM 3457 C CA . GLY B 1 101 ? -10.039 -8.133 -15.867 1 88 101 GLY B CA 1
ATOM 3458 C C . GLY B 1 101 ? -9.281 -8.859 -14.766 1 88 101 GLY B C 1
ATOM 3459 O O . GLY B 1 101 ? -8.43 -9.703 -15.047 1 88 101 GLY B O 1
ATOM 3460 N N . ASP B 1 102 ? -9.477 -8.406 -13.547 1 90.94 102 ASP B N 1
ATOM 3461 C CA . ASP B 1 102 ? -8.883 -9.078 -12.391 1 90.94 102 ASP B CA 1
ATOM 3462 C C . ASP B 1 102 ? -9.797 -10.188 -11.867 1 90.94 102 ASP B C 1
ATOM 3464 O O . ASP B 1 102 ? -10.195 -10.164 -10.703 1 90.94 102 ASP B O 1
ATOM 3468 N N . PHE B 1 103 ? -10 -11.156 -12.625 1 93.56 103 PHE B N 1
ATOM 3469 C CA . PHE B 1 103 ? -11.023 -12.164 -12.398 1 93.56 103 PHE B CA 1
ATOM 3470 C C . PHE B 1 103 ? -10.734 -12.961 -11.133 1 93.56 103 PHE B C 1
ATOM 3472 O O . PHE B 1 103 ? -11.656 -13.391 -10.438 1 93.56 103 PHE B O 1
ATOM 3479 N N . LEU B 1 104 ? -9.508 -13.133 -10.82 1 94 104 LEU B N 1
ATOM 3480 C CA . LEU B 1 104 ? -9.133 -13.953 -9.672 1 94 104 LEU B CA 1
ATOM 3481 C C . LEU B 1 104 ? -9.328 -13.188 -8.367 1 94 104 LEU B C 1
ATOM 3483 O O . LEU B 1 104 ? -9.141 -13.742 -7.281 1 94 104 LEU B O 1
ATOM 3487 N N . CYS B 1 105 ? -9.789 -11.938 -8.469 1 93.94 105 CYS B N 1
ATOM 3488 C CA . CYS B 1 105 ? -10.188 -11.156 -7.301 1 93.94 105 CYS B CA 1
ATOM 3489 C C . CYS B 1 105 ? -11.703 -11.047 -7.203 1 93.94 105 CYS B C 1
ATOM 3491 O O . CYS B 1 105 ? -12.227 -10.297 -6.379 1 93.94 105 CYS B O 1
ATOM 3493 N N . CYS B 1 106 ? -12.43 -11.773 -8.062 1 95.06 106 CYS B N 1
ATOM 3494 C CA . CYS B 1 106 ? -13.883 -11.883 -7.938 1 95.06 106 CYS B CA 1
ATOM 3495 C C . CYS B 1 106 ? -14.266 -12.703 -6.707 1 95.06 106 CYS B C 1
ATOM 3497 O O . CYS B 1 106 ? -13.758 -13.805 -6.508 1 95.06 106 CYS B O 1
ATOM 3499 N N . THR B 1 107 ? -15.172 -12.203 -5.84 1 94.44 107 THR B N 1
ATOM 3500 C CA . THR B 1 107 ? -15.555 -12.883 -4.609 1 94.44 107 THR B CA 1
ATOM 3501 C C . THR B 1 107 ? -16.344 -14.148 -4.914 1 94.44 107 THR B C 1
ATOM 3503 O O . THR B 1 107 ? -16.547 -14.992 -4.035 1 94.44 107 THR B O 1
ATOM 3506 N N . GLU B 1 108 ? -16.781 -14.352 -6.137 1 95.25 108 GLU B N 1
ATOM 3507 C CA . GLU B 1 108 ? -17.531 -15.531 -6.551 1 95.25 108 GLU B CA 1
ATOM 3508 C C . GLU B 1 108 ? -16.656 -16.484 -7.352 1 95.25 108 GLU B C 1
ATOM 3510 O O . GLU B 1 108 ? -17.141 -17.484 -7.891 1 95.25 108 GLU B O 1
ATOM 3515 N N . LYS B 1 109 ? -15.422 -16.203 -7.426 1 95.69 109 LYS B N 1
ATOM 3516 C CA . LYS B 1 109 ? -14.555 -17 -8.289 1 95.69 109 LYS B CA 1
ATOM 3517 C C . LYS B 1 109 ? -14.484 -18.453 -7.832 1 95.69 109 LYS B C 1
ATOM 3519 O O . LYS B 1 109 ? -14.547 -18.734 -6.633 1 95.69 109 LYS B O 1
ATOM 3524 N N . VAL B 1 110 ? -14.43 -19.391 -8.703 1 96.38 110 VAL B N 1
ATOM 3525 C CA . VAL B 1 110 ? -14.039 -20.797 -8.508 1 96.38 110 VAL B CA 1
ATOM 3526 C C . VAL B 1 110 ? -12.914 -21.156 -9.484 1 96.38 110 VAL B C 1
ATOM 3528 O O . VAL B 1 110 ? -13.008 -20.875 -10.68 1 96.38 110 VAL B O 1
ATOM 3531 N N . ASN B 1 111 ? -11.875 -21.688 -8.977 1 96.75 111 ASN B N 1
ATOM 3532 C CA . ASN B 1 111 ? -10.695 -21.984 -9.781 1 96.75 111 ASN B CA 1
ATOM 3533 C C . ASN B 1 111 ? -10.633 -23.469 -10.164 1 96.75 111 ASN B C 1
ATOM 3535 O O . ASN B 1 111 ? -10.969 -24.328 -9.359 1 96.75 111 ASN B O 1
ATOM 3539 N N . LEU B 1 112 ? -10.227 -23.672 -11.383 1 96.88 112 LEU B N 1
ATOM 3540 C CA . LEU B 1 112 ? -9.898 -25.047 -11.766 1 96.88 112 LEU B CA 1
ATOM 3541 C C . LEU B 1 112 ? -8.766 -25.594 -10.906 1 96.88 112 LEU B C 1
ATOM 3543 O O . LEU B 1 112 ? -7.793 -24.875 -10.625 1 96.88 112 LEU B O 1
ATOM 3547 N N . GLY B 1 113 ? -8.961 -26.812 -10.469 1 96.81 113 GLY B N 1
ATOM 3548 C CA . GLY B 1 113 ? -7.891 -27.5 -9.758 1 96.81 113 GLY B CA 1
ATOM 3549 C C . GLY B 1 113 ? -7.727 -27.016 -8.328 1 96.81 113 GLY B C 1
ATOM 3550 O O . GLY B 1 113 ? -6.777 -27.406 -7.641 1 96.81 113 GLY B O 1
ATOM 3551 N N . LEU B 1 114 ? -8.609 -26.156 -7.852 1 95.56 114 LEU B N 1
ATOM 3552 C CA . LEU B 1 114 ? -8.617 -25.719 -6.461 1 95.56 114 LEU B CA 1
ATOM 3553 C C . LEU B 1 114 ? -9.945 -26.047 -5.793 1 95.56 114 LEU B C 1
ATOM 3555 O O . LEU B 1 114 ? -10.664 -26.953 -6.23 1 95.56 114 LEU B O 1
ATOM 3559 N N . ASP B 1 115 ? -10.242 -25.391 -4.707 1 92.44 115 ASP B N 1
ATOM 3560 C CA . ASP B 1 115 ? -11.367 -25.797 -3.869 1 92.44 115 ASP B CA 1
ATOM 3561 C C . ASP B 1 115 ? -12.695 -25.562 -4.582 1 92.44 115 ASP B C 1
ATOM 3563 O O . ASP B 1 115 ? -12.859 -24.547 -5.277 1 92.44 115 ASP B O 1
ATOM 3567 N N . ASN B 1 116 ? -13.602 -26.484 -4.336 1 92.56 116 ASN B N 1
ATOM 3568 C CA . ASN B 1 116 ? -15.008 -26.375 -4.688 1 92.56 116 ASN B CA 1
ATOM 3569 C C . ASN B 1 116 ? -15.211 -26.328 -6.203 1 92.56 116 ASN B C 1
ATOM 3571 O O . ASN B 1 116 ? -16.203 -25.797 -6.684 1 92.56 116 ASN B O 1
ATOM 3575 N N . ASN B 1 117 ? -14.258 -26.797 -6.914 1 93.19 117 ASN B N 1
ATOM 3576 C CA . ASN B 1 117 ? -14.438 -26.812 -8.359 1 93.19 117 ASN B CA 1
ATOM 3577 C C . ASN B 1 117 ? -15.125 -28.094 -8.828 1 93.19 117 ASN B C 1
ATOM 3579 O O . ASN B 1 117 ? -14.93 -29.156 -8.242 1 93.19 117 ASN B O 1
ATOM 3583 N N . THR B 1 118 ? -15.859 -28.031 -9.93 1 93.44 118 THR B N 1
ATOM 3584 C CA . THR B 1 118 ? -16.609 -29.172 -10.43 1 93.44 118 THR B CA 1
ATOM 3585 C C . THR B 1 118 ? -16.109 -29.578 -11.82 1 93.44 118 THR B C 1
ATOM 3587 O O . THR B 1 118 ? -16.719 -30.438 -12.469 1 93.44 118 THR B O 1
ATOM 3590 N N . TRP B 1 119 ? -15.07 -29.016 -12.266 1 95.88 119 TRP B N 1
ATOM 3591 C CA . TRP B 1 119 ? -14.664 -29.203 -13.656 1 95.88 119 TRP B CA 1
ATOM 3592 C C . TRP B 1 119 ? -13.359 -29.984 -13.75 1 95.88 119 TRP B C 1
ATOM 3594 O O . TRP B 1 119 ? -12.992 -30.469 -14.82 1 95.88 119 TRP B O 1
ATOM 3604 N N . GLY B 1 120 ? -12.664 -30.078 -12.641 1 96.31 120 GLY B N 1
ATOM 3605 C CA . GLY B 1 120 ? -11.438 -30.859 -12.633 1 96.31 120 GLY B CA 1
ATOM 3606 C C . GLY B 1 120 ? -10.203 -30.016 -12.383 1 96.31 120 GLY B C 1
ATOM 3607 O O . GLY B 1 120 ? -10.305 -28.875 -11.906 1 96.31 120 GLY B O 1
ATOM 3608 N N . GLY B 1 121 ? -9.031 -30.672 -12.625 1 97.25 121 GLY B N 1
ATOM 3609 C CA . GLY B 1 121 ? -7.719 -30.062 -12.438 1 97.25 121 GLY B CA 1
ATOM 3610 C C . GLY B 1 121 ? -6.602 -30.859 -13.094 1 97.25 121 GLY B C 1
ATOM 3611 O O . GLY B 1 121 ? -6.859 -31.844 -13.789 1 97.25 121 GLY B O 1
ATOM 3612 N N . GLY B 1 122 ? -5.48 -30.359 -12.859 1 97.75 122 GLY B N 1
ATOM 3613 C CA . GLY B 1 122 ? -4.312 -30.922 -13.523 1 97.75 122 GLY B CA 1
ATOM 3614 C C . GLY B 1 122 ? -3.891 -32.281 -12.969 1 97.75 122 GLY B C 1
ATOM 3615 O O . GLY B 1 122 ? -3.127 -33 -13.609 1 97.75 122 GLY B O 1
ATOM 3616 N N . PHE B 1 123 ? -4.289 -32.625 -11.758 1 98.25 123 PHE B N 1
ATOM 3617 C CA . PHE B 1 123 ? -3.939 -33.906 -11.188 1 98.25 123 PHE B CA 1
ATOM 3618 C C . PHE B 1 123 ? -4.945 -34.969 -11.609 1 98.25 123 PHE B C 1
ATOM 3620 O O . PHE B 1 123 ? -5.559 -35.625 -10.766 1 98.25 123 PHE B O 1
ATOM 3627 N N . SER B 1 124 ? -5.133 -35.094 -12.852 1 98.12 124 SER B N 1
ATOM 3628 C CA . SER B 1 124 ? -6.008 -36.031 -13.555 1 98.12 124 SER B CA 1
ATOM 3629 C C . SER B 1 124 ? -5.613 -36.156 -15.023 1 98.12 124 SER B C 1
ATOM 3631 O O . SER B 1 124 ? -4.566 -35.656 -15.438 1 98.12 124 SER B O 1
ATOM 3633 N N . LYS B 1 125 ? -6.422 -36.938 -15.789 1 98.12 125 LYS B N 1
ATOM 3634 C CA . LYS B 1 125 ? -6.109 -37.094 -17.203 1 98.12 125 LYS B CA 1
ATOM 3635 C C . LYS B 1 125 ? -6.688 -35.938 -18.031 1 98.12 125 LYS B C 1
ATOM 3637 O O . LYS B 1 125 ? -6.062 -35.5 -19 1 98.12 125 LYS B O 1
ATOM 3642 N N . TYR B 1 126 ? -7.891 -35.531 -17.688 1 98.06 126 TYR B N 1
ATOM 3643 C CA . TYR B 1 126 ? -8.594 -34.5 -18.422 1 98.06 126 TYR B CA 1
ATOM 3644 C C . TYR B 1 126 ? -9.125 -33.406 -17.484 1 98.06 126 TYR B C 1
ATOM 3646 O O . TYR B 1 126 ? -9.469 -33.688 -16.344 1 98.06 126 TYR B O 1
ATOM 3654 N N . CYS B 1 127 ? -9.195 -32.219 -17.953 1 98 127 CYS B N 1
ATOM 3655 C CA . CYS B 1 127 ? -9.805 -31.109 -17.25 1 98 127 CYS B CA 1
ATOM 3656 C C . CYS B 1 127 ? -10.758 -30.344 -18.156 1 98 127 CYS B C 1
ATOM 3658 O O . CYS B 1 127 ? -10.43 -30.078 -19.312 1 98 127 CYS B O 1
ATOM 3660 N N . LEU B 1 128 ? -11.922 -30.078 -17.656 1 98.06 128 LEU B N 1
ATOM 3661 C CA . LEU B 1 128 ? -12.938 -29.344 -18.406 1 98.06 128 LEU B CA 1
ATOM 3662 C C . LEU B 1 128 ? -12.82 -27.844 -18.156 1 98.06 128 LEU B C 1
ATOM 3664 O O . LEU B 1 128 ? -12.758 -27.406 -17 1 98.06 128 LEU B O 1
ATOM 3668 N N . VAL B 1 129 ? -12.672 -27.031 -19.172 1 97 129 VAL B N 1
ATOM 3669 C CA . VAL B 1 129 ? -12.789 -25.578 -19.109 1 97 129 VAL B CA 1
ATOM 3670 C C . VAL B 1 129 ? -14.203 -25.172 -19.516 1 97 129 VAL B C 1
ATOM 3672 O O . VAL B 1 129 ? -14.586 -25.281 -20.688 1 97 129 VAL B O 1
ATOM 3675 N N . PRO B 1 130 ? -14.93 -24.672 -18.578 1 96.88 130 PRO B N 1
ATOM 3676 C CA . PRO B 1 130 ? -16.344 -24.406 -18.859 1 96.88 130 PRO B CA 1
ATOM 3677 C C . PRO B 1 130 ? -16.531 -23.25 -19.844 1 96.88 130 PRO B C 1
ATOM 3679 O O . PRO B 1 130 ? -15.836 -22.234 -19.75 1 96.88 130 PRO B O 1
ATOM 3682 N N . GLY B 1 131 ? -17.484 -23.406 -20.734 1 96.12 131 GLY B N 1
ATOM 3683 C CA . GLY B 1 131 ? -17.797 -22.375 -21.703 1 96.12 131 GLY B CA 1
ATOM 3684 C C . GLY B 1 131 ? -18.234 -21.078 -21.062 1 96.12 131 GLY B C 1
ATOM 3685 O O . GLY B 1 131 ? -17.984 -20 -21.609 1 96.12 131 GLY B O 1
ATOM 3686 N N . GLU B 1 132 ? -18.812 -21.156 -19.938 1 94.31 132 GLU B N 1
ATOM 3687 C CA . GLU B 1 132 ? -19.297 -19.953 -19.266 1 94.31 132 GLU B CA 1
ATOM 3688 C C . GLU B 1 132 ? -18.156 -18.984 -18.969 1 94.31 132 GLU B C 1
ATOM 3690 O O . GLU B 1 132 ? -18.312 -17.766 -19.141 1 94.31 132 GLU B O 1
ATOM 3695 N N . ILE B 1 133 ? -17.047 -19.562 -18.562 1 95.5 133 ILE B N 1
ATOM 3696 C CA . ILE B 1 133 ? -15.922 -18.672 -18.234 1 95.5 133 ILE B CA 1
ATOM 3697 C C . ILE B 1 133 ? -15.32 -18.125 -19.531 1 95.5 133 ILE B C 1
ATOM 3699 O O . ILE B 1 133 ? -14.914 -16.953 -19.578 1 95.5 133 ILE B O 1
ATOM 3703 N N . LEU B 1 134 ? -15.289 -18.922 -20.578 1 93.5 134 LEU B N 1
ATOM 3704 C CA . LEU B 1 134 ? -14.727 -18.5 -21.859 1 93.5 134 LEU B CA 1
ATOM 3705 C C . LEU B 1 134 ? -15.547 -17.375 -22.469 1 93.5 134 LEU B C 1
ATOM 3707 O O . LEU B 1 134 ? -15.031 -16.562 -23.25 1 93.5 134 LEU B O 1
ATOM 3711 N N . LYS B 1 135 ? -16.781 -17.297 -22.078 1 92.06 135 LYS B N 1
ATOM 3712 C CA . LYS B 1 135 ? -17.656 -16.234 -22.578 1 92.06 135 LYS B CA 1
ATOM 3713 C C . LYS B 1 135 ? -17.375 -14.914 -21.859 1 92.06 135 LYS B C 1
ATOM 3715 O O . LYS B 1 135 ? -17.516 -13.836 -22.438 1 92.06 135 LYS B O 1
ATOM 3720 N N . ILE B 1 136 ? -17.031 -15.039 -20.656 1 91.75 136 ILE B N 1
ATOM 3721 C CA . ILE B 1 136 ? -16.797 -13.859 -19.828 1 91.75 136 ILE B CA 1
ATOM 3722 C C . ILE B 1 136 ? -15.336 -13.43 -19.938 1 91.75 136 ILE B C 1
ATOM 3724 O O . ILE B 1 136 ? -15.039 -12.242 -20.047 1 91.75 136 ILE B O 1
ATOM 3728 N N . HIS B 1 137 ? -14.461 -14.422 -19.906 1 90.44 137 HIS B N 1
ATOM 3729 C CA . HIS B 1 137 ? -13.008 -14.273 -19.906 1 90.44 137 HIS B CA 1
ATOM 3730 C C . HIS B 1 137 ? -12.367 -15.094 -21.031 1 90.44 137 HIS B C 1
ATOM 3732 O O . HIS B 1 137 ? -11.883 -16.203 -20.797 1 90.44 137 HIS B O 1
ATOM 3738 N N . ARG B 1 138 ? -12.258 -14.523 -22.125 1 82.56 138 ARG B N 1
ATOM 3739 C CA . ARG B 1 138 ? -11.781 -15.242 -23.312 1 82.56 138 ARG B CA 1
ATOM 3740 C C . ARG B 1 138 ? -10.367 -15.773 -23.094 1 82.56 138 ARG B C 1
ATOM 3742 O O . ARG B 1 138 ? -9.992 -16.797 -23.672 1 82.56 138 ARG B O 1
ATOM 3749 N N . HIS B 1 139 ? -9.68 -15.141 -22.219 1 86.19 139 HIS B N 1
ATOM 3750 C CA . HIS B 1 139 ? -8.289 -15.5 -21.953 1 86.19 139 HIS B CA 1
ATOM 3751 C C . HIS B 1 139 ? -8.18 -16.453 -20.766 1 86.19 139 HIS B C 1
ATOM 3753 O O . HIS B 1 139 ? -7.113 -16.578 -20.156 1 86.19 139 HIS B O 1
ATOM 3759 N N . ALA B 1 140 ? -9.289 -17.047 -20.469 1 91.69 140 ALA B N 1
ATOM 3760 C CA . ALA B 1 140 ? -9.203 -18.109 -19.469 1 91.69 140 ALA B CA 1
ATOM 3761 C C . ALA B 1 140 ? -8.367 -19.266 -19.969 1 91.69 140 ALA B C 1
ATOM 3763 O O . ALA B 1 140 ? -7.91 -20.109 -19.188 1 91.69 140 ALA B O 1
ATOM 3764 N N . LEU B 1 141 ? -8.125 -19.328 -21.266 1 94.44 141 LEU B N 1
ATOM 3765 C CA . LEU B 1 141 ? -7.273 -20.297 -21.953 1 94.44 141 LEU B CA 1
ATOM 3766 C C . LEU B 1 141 ? -6.289 -19.594 -22.875 1 94.44 141 LEU B C 1
ATOM 3768 O O . LEU B 1 141 ? -6.648 -18.625 -23.562 1 94.44 141 LEU B O 1
ATOM 3772 N N . TRP B 1 142 ? -5.035 -20.047 -22.859 1 96.19 142 TRP B N 1
ATOM 3773 C CA . TRP B 1 142 ? -3.996 -19.469 -23.703 1 96.19 142 TRP B CA 1
ATOM 3774 C C . TRP B 1 142 ? -3.324 -20.547 -24.547 1 96.19 142 TRP B C 1
ATOM 3776 O O . TRP B 1 142 ? -3.066 -21.656 -24.062 1 96.19 142 TRP B O 1
ATOM 3786 N N . GLU B 1 143 ? -3.074 -20.156 -25.75 1 96.5 143 GLU B N 1
ATOM 3787 C CA . GLU B 1 143 ? -2.273 -21.047 -26.594 1 96.5 143 GLU B CA 1
ATOM 3788 C C . GLU B 1 143 ? -0.81 -21.047 -26.156 1 96.5 143 GLU B C 1
ATOM 3790 O O . GLU B 1 143 ? -0.251 -19.984 -25.859 1 96.5 143 GLU B O 1
ATOM 3795 N N . ILE B 1 144 ? -0.197 -22.219 -26.109 1 97.69 144 ILE B N 1
ATOM 3796 C CA . ILE B 1 144 ? 1.224 -22.344 -25.797 1 97.69 144 ILE B CA 1
ATOM 3797 C C . ILE B 1 144 ? 2.049 -22.078 -27.047 1 97.69 144 ILE B C 1
ATOM 3799 O O . ILE B 1 144 ? 1.872 -22.734 -28.078 1 97.69 144 ILE B O 1
ATOM 3803 N N . PRO B 1 145 ? 2.924 -21.125 -27 1 95.62 145 PRO B N 1
ATOM 3804 C CA . PRO B 1 145 ? 3.738 -20.828 -28.188 1 95.62 145 PRO B CA 1
ATOM 3805 C C . PRO B 1 145 ? 4.605 -22.016 -28.609 1 95.62 145 PRO B C 1
ATOM 3807 O O . PRO B 1 145 ? 4.941 -22.875 -27.797 1 95.62 145 PRO B O 1
ATOM 3810 N N . ASP B 1 146 ? 5.027 -21.891 -29.859 1 94 146 ASP B N 1
ATOM 3811 C CA . ASP B 1 146 ? 5.969 -22.875 -30.375 1 94 146 ASP B CA 1
ATOM 3812 C C . ASP B 1 146 ? 7.285 -22.828 -29.594 1 94 146 ASP B C 1
ATOM 3814 O O . ASP B 1 146 ? 7.773 -21.75 -29.25 1 94 146 ASP B O 1
ATOM 3818 N N . GLY B 1 147 ? 7.785 -23.922 -29.297 1 94.19 147 GLY B N 1
ATOM 3819 C CA . GLY B 1 147 ? 9.07 -23.984 -28.625 1 94.19 147 GLY B CA 1
ATOM 3820 C C . GLY B 1 147 ? 8.961 -24.047 -27.125 1 94.19 147 GLY B C 1
ATOM 3821 O O . GLY B 1 147 ? 9.945 -24.328 -26.422 1 94.19 147 GLY B O 1
ATOM 3822 N N . VAL B 1 148 ? 7.793 -23.719 -26.578 1 97.12 148 VAL B N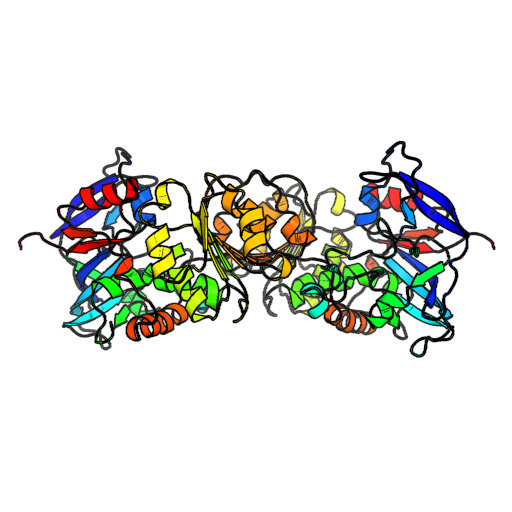 1
ATOM 3823 C CA . VAL B 1 148 ? 7.566 -23.828 -25.141 1 97.12 148 VAL B CA 1
ATOM 3824 C C . VAL B 1 148 ? 6.996 -25.203 -24.812 1 97.12 148 VAL B C 1
ATOM 3826 O O . VAL B 1 148 ? 5.949 -25.594 -25.328 1 97.12 148 VAL B O 1
ATOM 3829 N N . ASP B 1 149 ? 7.684 -25.906 -24.016 1 97.81 149 ASP B N 1
ATOM 3830 C CA . ASP B 1 149 ? 7.211 -27.25 -23.672 1 97.81 149 ASP B CA 1
ATOM 3831 C C . ASP B 1 149 ? 6.086 -27.188 -22.641 1 97.81 149 ASP B C 1
ATOM 3833 O O . ASP B 1 149 ? 5.859 -26.156 -22.016 1 97.81 149 ASP B O 1
ATOM 3837 N N . TYR B 1 150 ? 5.371 -28.266 -22.484 1 98.31 150 TYR B N 1
ATOM 3838 C CA . TYR B 1 150 ? 4.242 -28.344 -21.562 1 98.31 150 TYR B CA 1
ATOM 3839 C C . TYR B 1 150 ? 4.691 -28.109 -20.141 1 98.31 150 TYR B C 1
ATOM 3841 O O . TYR B 1 150 ? 3.98 -27.469 -19.359 1 98.31 150 TYR B O 1
ATOM 3849 N N . GLU B 1 151 ? 5.863 -28.578 -19.766 1 98.12 151 GLU B N 1
ATOM 3850 C CA . GLU B 1 151 ? 6.371 -28.391 -18.406 1 98.12 151 GLU B CA 1
ATOM 3851 C C . GLU B 1 151 ? 6.559 -26.906 -18.078 1 98.12 151 GLU B C 1
ATOM 3853 O O . GLU B 1 151 ? 6.168 -26.438 -17.016 1 98.12 151 GLU B O 1
ATOM 3858 N N . ASP B 1 152 ? 7.145 -26.172 -19.062 1 98.12 152 ASP B N 1
ATOM 3859 C CA . ASP B 1 152 ? 7.355 -24.734 -18.875 1 98.12 152 ASP B CA 1
ATOM 3860 C C . ASP B 1 152 ? 6.02 -24 -18.812 1 98.12 152 ASP B C 1
ATOM 3862 O O . ASP B 1 152 ? 5.836 -23.125 -17.953 1 98.12 152 ASP B O 1
ATOM 3866 N N . ALA B 1 153 ? 5.125 -24.375 -19.672 1 98.12 153 ALA B N 1
ATOM 3867 C CA . ALA B 1 153 ? 3.826 -23.703 -19.734 1 98.12 153 ALA B CA 1
ATOM 3868 C C . ALA B 1 153 ? 3.004 -23.969 -18.484 1 98.12 153 ALA B C 1
ATOM 3870 O O . ALA B 1 153 ? 2.266 -23.094 -18.016 1 98.12 153 ALA B O 1
ATOM 3871 N N . ALA B 1 154 ? 3.135 -25.172 -17.875 1 98 154 ALA B N 1
ATOM 3872 C CA . ALA B 1 154 ? 2.336 -25.578 -16.719 1 98 154 ALA B CA 1
ATOM 3873 C C . ALA B 1 154 ? 2.586 -24.672 -15.523 1 98 154 ALA B C 1
ATOM 3875 O O . ALA B 1 154 ? 1.765 -24.594 -14.609 1 98 154 ALA B O 1
ATOM 3876 N N . VAL B 1 155 ? 3.705 -23.984 -15.523 1 97.81 155 VAL B N 1
ATOM 3877 C CA . VAL B 1 155 ? 4.035 -23.188 -14.352 1 97.81 155 VAL B CA 1
ATOM 3878 C C . VAL B 1 155 ? 3.898 -21.703 -14.672 1 97.81 155 VAL B C 1
ATOM 3880 O O . VAL B 1 155 ? 4.516 -20.859 -14.016 1 97.81 155 VAL B O 1
ATOM 3883 N N . LEU B 1 156 ? 3.088 -21.391 -15.656 1 97.69 156 LEU B N 1
ATOM 3884 C CA . LEU B 1 156 ? 2.84 -20 -16.016 1 97.69 156 LEU B CA 1
ATOM 3885 C C . LEU B 1 156 ? 2.076 -19.281 -14.898 1 97.69 156 LEU B C 1
ATOM 3887 O O . LEU B 1 156 ? 2.178 -18.062 -14.75 1 97.69 156 LEU B O 1
ATOM 3891 N N . ASP B 1 157 ? 1.329 -20 -14.094 1 97.06 157 ASP B N 1
ATOM 3892 C CA . ASP B 1 157 ? 0.61 -19.406 -12.977 1 97.06 157 ASP B CA 1
ATOM 3893 C C . ASP B 1 157 ? 1.562 -18.641 -12.062 1 97.06 157 ASP B C 1
ATOM 3895 O O . ASP B 1 157 ? 1.493 -17.406 -11.977 1 97.06 157 ASP B O 1
ATOM 3899 N N . PRO B 1 158 ? 2.582 -19.25 -11.492 1 97.69 158 PRO B N 1
ATOM 3900 C CA . PRO B 1 158 ? 3.504 -18.516 -10.625 1 97.69 158 PRO B CA 1
ATOM 3901 C C . PRO B 1 158 ? 4.355 -17.5 -11.391 1 97.69 158 PRO B C 1
ATOM 3903 O O . PRO B 1 158 ? 4.758 -16.484 -10.828 1 97.69 158 PRO B O 1
ATOM 3906 N N . ILE B 1 159 ? 4.645 -17.75 -12.711 1 98.12 159 ILE B N 1
ATOM 3907 C CA . ILE B 1 159 ? 5.359 -16.766 -13.516 1 98.12 159 ILE B CA 1
ATOM 3908 C C . ILE B 1 159 ? 4.539 -15.477 -13.609 1 98.12 159 ILE B C 1
ATOM 3910 O O . ILE B 1 159 ? 5.066 -14.383 -13.414 1 98.12 159 ILE B O 1
ATOM 3914 N N . CYS B 1 160 ? 3.219 -15.664 -13.883 1 97.81 160 CYS B N 1
ATOM 3915 C CA . CYS B 1 160 ? 2.334 -14.516 -14.023 1 97.81 160 CYS B CA 1
ATOM 3916 C C . CYS B 1 160 ? 2.191 -13.773 -12.695 1 97.81 160 CYS B C 1
ATOM 3918 O O . CYS B 1 160 ? 2.094 -12.547 -12.672 1 97.81 160 CYS B O 1
ATOM 3920 N N . ASN B 1 161 ? 2.148 -14.508 -11.586 1 97.62 161 ASN B N 1
ATOM 3921 C CA . ASN B 1 161 ? 2.133 -13.883 -10.273 1 97.62 161 ASN B CA 1
ATOM 3922 C C . ASN B 1 161 ? 3.373 -13.023 -10.047 1 97.62 161 ASN B C 1
ATOM 3924 O O . ASN B 1 161 ? 3.268 -11.883 -9.586 1 97.62 161 ASN B O 1
ATOM 3928 N N . ALA B 1 162 ? 4.547 -13.539 -10.344 1 98.06 162 ALA B N 1
ATOM 3929 C CA . ALA B 1 162 ? 5.793 -12.797 -10.188 1 98.06 162 ALA B CA 1
ATOM 3930 C C . ALA B 1 162 ? 5.805 -11.555 -11.07 1 98.06 162 ALA B C 1
ATOM 3932 O O . ALA B 1 162 ? 6.215 -10.477 -10.633 1 98.06 162 ALA B O 1
ATOM 3933 N N . TYR B 1 163 ? 5.371 -11.734 -12.367 1 97.62 163 TYR B N 1
ATOM 3934 C CA . TYR B 1 163 ? 5.273 -10.602 -13.281 1 97.62 163 TYR B CA 1
ATOM 3935 C C . TYR B 1 163 ? 4.43 -9.484 -12.688 1 97.62 163 TYR B C 1
ATOM 3937 O O . TYR B 1 163 ? 4.875 -8.336 -12.602 1 97.62 163 TYR B O 1
ATOM 3945 N N . LYS B 1 164 ? 3.234 -9.82 -12.219 1 97.5 164 LYS B N 1
ATOM 3946 C CA . LYS B 1 164 ? 2.322 -8.812 -11.688 1 97.5 164 LYS B CA 1
ATOM 3947 C C . LYS B 1 164 ? 2.898 -8.148 -10.445 1 97.5 164 LYS B C 1
ATOM 3949 O O . LYS B 1 164 ? 2.773 -6.934 -10.266 1 97.5 164 LYS B O 1
ATOM 3954 N N . SER B 1 165 ? 3.52 -8.922 -9.578 1 97.31 165 SER B N 1
ATOM 3955 C CA . SER B 1 165 ? 4.004 -8.422 -8.297 1 97.31 165 SER B CA 1
ATOM 3956 C C . SER B 1 165 ? 4.988 -7.27 -8.492 1 97.31 165 SER B C 1
ATOM 3958 O O . SER B 1 165 ? 4.926 -6.262 -7.785 1 97.31 165 SER B O 1
ATOM 3960 N N . ILE B 1 166 ? 5.867 -7.367 -9.461 1 95.94 166 ILE B N 1
ATOM 3961 C CA . ILE B 1 166 ? 6.887 -6.336 -9.625 1 95.94 166 ILE B CA 1
ATOM 3962 C C . ILE B 1 166 ? 6.457 -5.355 -10.711 1 95.94 166 ILE B C 1
ATOM 3964 O O . ILE B 1 166 ? 6.383 -4.148 -10.477 1 95.94 166 ILE B O 1
ATOM 3968 N N . ALA B 1 167 ? 6.062 -5.816 -11.883 1 93.62 167 ALA B N 1
ATOM 3969 C CA . ALA B 1 167 ? 5.871 -4.977 -13.062 1 93.62 167 ALA B CA 1
ATOM 3970 C C . ALA B 1 167 ? 4.574 -4.176 -12.961 1 93.62 167 ALA B C 1
ATOM 3972 O O . ALA B 1 167 ? 4.465 -3.088 -13.523 1 93.62 167 ALA B O 1
ATOM 3973 N N . GLN B 1 168 ? 3.562 -4.758 -12.25 1 93.31 168 GLN B N 1
ATOM 3974 C CA . GLN B 1 168 ? 2.266 -4.09 -12.258 1 93.31 168 GLN B CA 1
ATOM 3975 C C . GLN B 1 168 ? 1.939 -3.5 -10.891 1 93.31 168 GLN B C 1
ATOM 3977 O O . GLN B 1 168 ? 1.308 -2.445 -10.797 1 93.31 168 GLN B O 1
ATOM 3982 N N . GLN B 1 169 ? 2.387 -4.148 -9.82 1 95.31 169 GLN B N 1
ATOM 3983 C CA . GLN B 1 169 ? 1.98 -3.721 -8.484 1 95.31 169 GLN B CA 1
ATOM 3984 C C . GLN B 1 169 ? 2.939 -2.672 -7.93 1 95.31 169 GLN B C 1
ATOM 3986 O O . GLN B 1 169 ? 2.529 -1.787 -7.176 1 95.31 169 GLN B O 1
ATOM 3991 N N . SER B 1 170 ? 4.23 -2.805 -8.273 1 94.69 170 SER B N 1
ATOM 3992 C CA . SER B 1 170 ? 5.219 -1.907 -7.68 1 94.69 170 SER B CA 1
ATOM 3993 C C . SER B 1 170 ? 5.52 -0.73 -8.602 1 94.69 170 SER B C 1
ATOM 3995 O O . SER B 1 170 ? 5.035 -0.683 -9.734 1 94.69 170 SER B O 1
ATOM 3997 N N . LYS B 1 171 ? 6.305 0.28 -8.117 1 90.88 171 LYS B N 1
ATOM 3998 C CA . LYS B 1 171 ? 6.789 1.417 -8.898 1 90.88 171 LYS B CA 1
ATOM 3999 C C . LYS B 1 171 ? 8.273 1.264 -9.227 1 90.88 171 LYS B C 1
ATOM 4001 O O . LYS B 1 171 ? 8.992 2.256 -9.328 1 90.88 171 LYS B O 1
ATOM 4006 N N . PHE B 1 172 ? 8.711 0.043 -9.375 1 93.75 172 PHE B N 1
ATOM 4007 C CA . PHE B 1 172 ? 10.117 -0.279 -9.586 1 93.75 172 PHE B CA 1
ATOM 4008 C C . PHE B 1 172 ? 10.617 0.306 -10.898 1 93.75 172 PHE B C 1
ATOM 4010 O O . PHE B 1 172 ? 9.922 0.247 -11.914 1 93.75 172 PHE B O 1
ATOM 4017 N N . LEU B 1 173 ? 11.82 0.903 -10.883 1 86.94 173 LEU B N 1
ATOM 4018 C CA . LEU B 1 173 ? 12.484 1.446 -12.062 1 86.94 173 LEU B CA 1
ATOM 4019 C C . LEU B 1 173 ? 13.836 0.769 -12.281 1 86.94 173 LEU B C 1
ATOM 4021 O O . LEU B 1 173 ? 14.516 0.411 -11.32 1 86.94 173 LEU B O 1
ATOM 4025 N N . PRO B 1 174 ? 14.156 0.569 -13.586 1 89.19 174 PRO B N 1
ATOM 4026 C CA . PRO B 1 174 ? 15.508 0.07 -13.852 1 89.19 174 PRO B CA 1
ATOM 4027 C C . PRO B 1 174 ? 16.578 0.884 -13.133 1 89.19 174 PRO B C 1
ATOM 4029 O O . PRO B 1 174 ? 16.469 2.107 -13.031 1 89.19 174 PRO B O 1
ATOM 4032 N N . GLY B 1 175 ? 17.625 0.204 -12.688 1 90.31 175 GLY B N 1
ATOM 4033 C CA . GLY B 1 175 ? 18.703 0.87 -11.977 1 90.31 175 GLY B CA 1
ATOM 4034 C C . GLY B 1 175 ? 18.547 0.823 -10.469 1 90.31 175 GLY B C 1
ATOM 4035 O O . GLY B 1 175 ? 19.469 1.159 -9.727 1 90.31 175 GLY B O 1
ATOM 4036 N N . GLN B 1 176 ? 17.359 0.414 -9.945 1 93.06 176 GLN B N 1
ATOM 4037 C CA . GLN B 1 176 ? 17.094 0.292 -8.516 1 93.06 176 GLN B CA 1
ATOM 4038 C C . GLN B 1 176 ? 17.438 -1.105 -8.008 1 93.06 176 GLN B C 1
ATOM 4040 O O . GLN B 1 176 ? 17.859 -1.966 -8.781 1 93.06 176 GLN B O 1
ATOM 4045 N N . ASP B 1 177 ? 17.391 -1.282 -6.684 1 96.5 177 ASP B N 1
ATOM 4046 C CA . ASP B 1 177 ? 17.656 -2.561 -6.031 1 96.5 177 ASP B CA 1
ATOM 4047 C C . ASP B 1 177 ? 16.375 -3.186 -5.504 1 96.5 177 ASP B C 1
ATOM 4049 O O . ASP B 1 177 ? 15.383 -2.482 -5.273 1 96.5 177 ASP B O 1
ATOM 4053 N N . VAL B 1 178 ? 16.406 -4.492 -5.363 1 98.25 178 VAL B N 1
ATOM 4054 C CA . VAL B 1 178 ? 15.234 -5.191 -4.84 1 98.25 178 VAL B CA 1
ATOM 4055 C C . VAL B 1 178 ? 15.68 -6.324 -3.922 1 98.25 178 VAL B C 1
ATOM 4057 O O . VAL B 1 178 ? 16.703 -6.961 -4.16 1 98.25 178 VAL B O 1
ATOM 4060 N N . VAL B 1 179 ? 14.961 -6.504 -2.828 1 98.81 179 VAL B N 1
ATOM 4061 C CA . VAL B 1 179 ? 15.102 -7.68 -1.978 1 98.81 179 VAL B CA 1
ATOM 4062 C C . VAL B 1 179 ? 13.891 -8.594 -2.16 1 98.81 179 VAL B C 1
ATOM 4064 O O . VAL B 1 179 ? 12.75 -8.133 -2.166 1 98.81 179 VAL B O 1
ATOM 4067 N N . VAL B 1 180 ? 14.133 -9.828 -2.414 1 98.88 180 VAL B N 1
ATOM 4068 C CA . VAL B 1 180 ? 13.109 -10.859 -2.48 1 98.88 180 VAL B CA 1
ATOM 4069 C C . VAL B 1 180 ? 13.219 -11.781 -1.267 1 98.88 180 VAL B C 1
ATOM 4071 O O . VAL B 1 180 ? 14.25 -12.438 -1.071 1 98.88 180 VAL B O 1
ATOM 4074 N N . ILE B 1 181 ? 12.109 -11.82 -0.461 1 98.75 181 ILE B N 1
ATOM 4075 C CA . ILE B 1 181 ? 12.133 -12.703 0.699 1 98.75 181 ILE B CA 1
ATOM 4076 C C . ILE B 1 181 ? 11.312 -13.961 0.406 1 98.75 181 ILE B C 1
ATOM 4078 O O . ILE B 1 181 ? 10.094 -13.891 0.227 1 98.75 181 ILE B O 1
ATOM 4082 N N . GLY B 1 182 ? 11.984 -15.109 0.497 1 97.94 182 GLY B N 1
ATOM 4083 C CA . GLY B 1 182 ? 11.406 -16.375 0.119 1 97.94 182 GLY B CA 1
ATOM 4084 C C . GLY B 1 182 ? 12.055 -17 -1.104 1 97.94 182 GLY B C 1
ATOM 4085 O O . GLY B 1 182 ? 12.258 -16.312 -2.113 1 97.94 182 GLY B O 1
ATOM 4086 N N . THR B 1 183 ? 12.336 -18.281 -1.005 1 96.88 183 THR B N 1
ATOM 4087 C CA . THR B 1 183 ? 13.086 -18.938 -2.064 1 96.88 183 THR B CA 1
ATOM 4088 C C . THR B 1 183 ? 12.227 -20 -2.756 1 96.88 183 THR B C 1
ATOM 4090 O O . THR B 1 183 ? 12.75 -20.938 -3.357 1 96.88 183 THR B O 1
ATOM 4093 N N . GLY B 1 184 ? 10.961 -19.906 -2.625 1 96.31 184 GLY B N 1
ATOM 4094 C CA . GLY B 1 184 ? 10.047 -20.734 -3.398 1 96.31 184 GLY B CA 1
ATOM 4095 C C . GLY B 1 184 ? 9.859 -20.234 -4.82 1 96.31 184 GLY B C 1
ATOM 4096 O O . GLY B 1 184 ? 10.516 -19.297 -5.25 1 96.31 184 GLY B O 1
ATOM 4097 N N . PRO B 1 185 ? 8.953 -20.875 -5.523 1 97.12 185 PRO B N 1
ATOM 4098 C CA . PRO B 1 185 ? 8.742 -20.516 -6.926 1 97.12 185 PRO B CA 1
ATOM 4099 C C . PRO B 1 185 ? 8.375 -19.031 -7.105 1 97.12 185 PRO B C 1
ATOM 4101 O O . PRO B 1 185 ? 8.906 -18.375 -7.996 1 97.12 185 PRO B O 1
ATOM 4104 N N . LEU B 1 186 ? 7.531 -18.516 -6.27 1 97.69 186 LEU B N 1
ATOM 4105 C CA . LEU B 1 186 ? 7.156 -17.109 -6.379 1 97.69 186 LEU B CA 1
ATOM 4106 C C . LEU B 1 186 ? 8.375 -16.219 -6.227 1 97.69 186 LEU B C 1
ATOM 4108 O O . LEU B 1 186 ? 8.555 -15.266 -6.996 1 97.69 186 LEU B O 1
ATOM 4112 N N . GLY B 1 187 ? 9.188 -16.516 -5.281 1 98.5 187 GLY B N 1
ATOM 4113 C CA . GLY B 1 187 ? 10.406 -15.75 -5.086 1 98.5 187 GLY B CA 1
ATOM 4114 C C . GLY B 1 187 ? 11.383 -15.875 -6.238 1 98.5 187 GLY B C 1
ATOM 4115 O O . GLY B 1 187 ? 11.906 -14.867 -6.723 1 98.5 187 GLY B O 1
ATOM 4116 N N . LEU B 1 188 ? 11.602 -17.047 -6.684 1 98.62 188 LEU B N 1
ATOM 4117 C CA . LEU B 1 188 ? 12.609 -17.297 -7.711 1 98.62 188 LEU B CA 1
ATOM 4118 C C . LEU B 1 188 ? 12.172 -16.703 -9.047 1 98.62 188 LEU B C 1
ATOM 4120 O O . LEU B 1 188 ? 13.008 -16.219 -9.82 1 98.62 188 LEU B O 1
ATOM 4124 N N . PHE B 1 189 ? 10.898 -16.75 -9.352 1 98.62 189 PHE B N 1
ATOM 4125 C CA . PHE B 1 189 ? 10.438 -16.078 -10.555 1 98.62 189 PHE B CA 1
ATOM 4126 C C . PHE B 1 189 ? 10.5 -14.562 -10.383 1 98.62 189 PHE B C 1
ATOM 4128 O O . PHE B 1 189 ? 10.758 -13.828 -11.344 1 98.62 189 PHE B O 1
ATOM 4135 N N . SER B 1 190 ? 10.305 -14.055 -9.18 1 98.62 190 SER B N 1
ATOM 4136 C CA . SER B 1 190 ? 10.461 -12.625 -8.922 1 98.62 190 SER B CA 1
ATOM 4137 C C . SER B 1 190 ? 11.898 -12.18 -9.141 1 98.62 190 SER B C 1
ATOM 4139 O O . SER B 1 190 ? 12.148 -11.07 -9.625 1 98.62 190 SER B O 1
ATOM 4141 N N . VAL B 1 191 ? 12.852 -13.039 -8.797 1 98.62 191 VAL B N 1
ATOM 4142 C CA . VAL B 1 191 ? 14.258 -12.773 -9.078 1 98.62 191 VAL B CA 1
ATOM 4143 C C . VAL B 1 191 ? 14.453 -12.539 -10.578 1 98.62 191 VAL B C 1
ATOM 4145 O O . VAL B 1 191 ? 15.078 -11.562 -10.984 1 98.62 191 VAL B O 1
ATOM 4148 N N . GLN B 1 192 ? 13.883 -13.367 -11.344 1 98.56 192 GLN B N 1
ATOM 4149 C CA . GLN B 1 192 ? 14.031 -13.258 -12.789 1 98.56 192 GLN B CA 1
ATOM 4150 C C . GLN B 1 192 ? 13.344 -12.008 -13.328 1 98.56 192 GLN B C 1
ATOM 4152 O O . GLN B 1 192 ? 13.883 -11.32 -14.203 1 98.56 192 GLN B O 1
ATOM 4157 N N . MET B 1 193 ? 12.148 -11.695 -12.812 1 98.19 193 MET B N 1
ATOM 4158 C CA . MET B 1 193 ? 11.445 -10.492 -13.242 1 98.19 193 MET B CA 1
ATOM 4159 C C . MET B 1 193 ? 12.25 -9.242 -12.891 1 98.19 193 MET B C 1
ATOM 4161 O O . MET B 1 193 ? 12.32 -8.305 -13.68 1 98.19 193 MET B O 1
ATOM 4165 N N . ALA B 1 194 ? 12.828 -9.25 -11.68 1 97.81 194 ALA B N 1
ATOM 4166 C CA . ALA B 1 194 ? 13.672 -8.125 -11.273 1 97.81 194 ALA B CA 1
ATOM 4167 C C . ALA B 1 194 ? 14.844 -7.945 -12.227 1 97.81 194 ALA B C 1
ATOM 4169 O O . ALA B 1 194 ? 15.172 -6.82 -12.617 1 97.81 194 ALA B O 1
ATOM 4170 N N . ARG B 1 195 ? 15.484 -9.031 -12.617 1 96.88 195 ARG B N 1
ATOM 4171 C CA . ARG B 1 195 ? 16.578 -8.984 -13.562 1 96.88 195 ARG B CA 1
ATOM 4172 C C . ARG B 1 195 ? 16.125 -8.414 -14.906 1 96.88 195 ARG B C 1
ATOM 4174 O O . ARG B 1 195 ? 16.781 -7.52 -15.453 1 96.88 195 ARG B O 1
ATOM 4181 N N . ILE B 1 196 ? 15.078 -8.883 -15.406 1 94.81 196 ILE B N 1
ATOM 4182 C CA . ILE B 1 196 ? 14.523 -8.461 -16.688 1 94.81 196 ILE B CA 1
ATOM 4183 C C . ILE B 1 196 ? 14.234 -6.961 -16.641 1 94.81 196 ILE B C 1
ATOM 4185 O O . ILE B 1 196 ? 14.43 -6.254 -17.641 1 94.81 196 ILE B O 1
ATOM 4189 N N . MET B 1 197 ? 13.836 -6.465 -15.445 1 95.19 197 MET B N 1
ATOM 4190 C CA . MET B 1 197 ? 13.414 -5.07 -15.328 1 95.19 197 MET B CA 1
ATOM 4191 C C . MET B 1 197 ? 14.602 -4.172 -14.992 1 95.19 197 MET B C 1
ATOM 4193 O O . MET B 1 197 ? 14.438 -2.969 -14.797 1 95.19 197 MET B O 1
ATOM 4197 N N . GLY B 1 198 ? 15.812 -4.734 -14.883 1 93.19 198 GLY B N 1
ATOM 4198 C CA . GLY B 1 198 ? 17.016 -3.908 -14.82 1 93.19 198 GLY B CA 1
ATOM 4199 C C . GLY B 1 198 ? 17.469 -3.617 -13.406 1 93.19 198 GLY B C 1
ATOM 4200 O O . GLY B 1 198 ? 18.141 -2.611 -13.156 1 93.19 198 GLY B O 1
ATOM 4201 N N . ALA B 1 199 ? 17.094 -4.492 -12.43 1 95 199 ALA B N 1
ATOM 4202 C CA . ALA B 1 199 ? 17.609 -4.332 -11.07 1 95 199 ALA B CA 1
ATOM 4203 C C . ALA B 1 199 ? 19.125 -4.465 -11.031 1 95 199 ALA B C 1
ATOM 4205 O O . ALA B 1 199 ? 19.703 -5.32 -11.711 1 95 199 ALA B O 1
ATOM 4206 N N . VAL B 1 200 ? 19.766 -3.602 -10.242 1 94.62 200 VAL B N 1
ATOM 4207 C CA . VAL B 1 200 ? 21.219 -3.689 -10.094 1 94.62 200 VAL B CA 1
ATOM 4208 C C . VAL B 1 200 ? 21.562 -4.766 -9.07 1 94.62 200 VAL B C 1
ATOM 4210 O O . VAL B 1 200 ? 22.297 -5.715 -9.375 1 94.62 200 VAL B O 1
ATOM 4213 N N . ASN B 1 201 ? 21.016 -4.582 -7.84 1 97.31 201 ASN B N 1
ATOM 4214 C CA . ASN B 1 201 ? 21.125 -5.652 -6.855 1 97.31 201 ASN B CA 1
ATOM 4215 C C . ASN B 1 201 ? 19.797 -6.391 -6.691 1 97.31 201 ASN B C 1
ATOM 4217 O O . ASN B 1 201 ? 18.734 -5.766 -6.602 1 97.31 201 ASN B O 1
ATOM 4221 N N . ILE B 1 202 ? 19.891 -7.672 -6.746 1 98.69 202 ILE B N 1
ATOM 4222 C CA . ILE B 1 202 ? 18.797 -8.578 -6.438 1 98.69 202 ILE B CA 1
ATOM 4223 C C . ILE B 1 202 ? 19.188 -9.5 -5.285 1 98.69 202 ILE B C 1
ATOM 4225 O O . ILE B 1 202 ? 19.891 -10.5 -5.492 1 98.69 202 ILE B O 1
ATOM 4229 N N . VAL B 1 203 ? 18.766 -9.172 -4.086 1 98.88 203 VAL B N 1
ATOM 4230 C CA . VAL B 1 203 ? 19.125 -9.922 -2.895 1 98.88 203 VAL B CA 1
ATOM 4231 C C . VAL B 1 203 ? 18.016 -10.898 -2.531 1 98.88 203 VAL B C 1
ATOM 4233 O O . VAL B 1 203 ? 16.859 -10.492 -2.375 1 98.88 203 VAL B O 1
ATOM 4236 N N . VAL B 1 204 ? 18.359 -12.164 -2.42 1 98.88 204 VAL B N 1
ATOM 4237 C CA . VAL B 1 204 ? 17.391 -13.18 -2.041 1 98.88 204 VAL B CA 1
ATOM 4238 C C . VAL B 1 204 ? 17.625 -13.609 -0.594 1 98.88 204 VAL B C 1
ATOM 4240 O O . VAL B 1 204 ? 18.75 -13.945 -0.216 1 98.88 204 VAL B O 1
ATOM 4243 N N . VAL B 1 205 ? 16.562 -13.539 0.201 1 98.81 205 VAL B N 1
ATOM 4244 C CA . VAL B 1 205 ? 16.641 -13.945 1.601 1 98.81 205 VAL B CA 1
ATOM 4245 C C . VAL B 1 205 ? 15.977 -15.312 1.779 1 98.81 205 VAL B C 1
ATOM 4247 O O . VAL B 1 205 ? 14.828 -15.508 1.355 1 98.81 205 VAL B O 1
ATOM 4250 N N . GLY B 1 206 ? 16.641 -16.281 2.291 1 98 206 GLY B N 1
ATOM 4251 C CA . GLY B 1 206 ? 16.156 -17.594 2.664 1 98 206 GLY B CA 1
ATOM 4252 C C . GLY B 1 206 ? 16.625 -18.047 4.031 1 98 206 GLY B C 1
ATOM 4253 O O . GLY B 1 206 ? 17.031 -17.219 4.855 1 98 206 GLY B O 1
ATOM 4254 N N . LEU B 1 207 ? 16.406 -19.25 4.348 1 97.31 207 LEU B N 1
ATOM 4255 C CA . LEU B 1 207 ? 16.828 -19.844 5.613 1 97.31 207 LEU B CA 1
ATOM 4256 C C . LEU B 1 207 ? 17.875 -20.922 5.391 1 97.31 207 LEU B C 1
ATOM 4258 O O . LEU B 1 207 ? 18.281 -21.172 4.254 1 97.31 207 LEU B O 1
ATOM 4262 N N . GLN B 1 208 ? 18.297 -21.484 6.504 1 96.62 208 GLN B N 1
ATOM 4263 C CA . GLN B 1 208 ? 19.391 -22.453 6.445 1 96.62 208 GLN B CA 1
ATOM 4264 C C . GLN B 1 208 ? 19.047 -23.625 5.527 1 96.62 208 GLN B C 1
ATOM 4266 O O . GLN B 1 208 ? 19.891 -24.094 4.777 1 96.62 208 GLN B O 1
ATOM 4271 N N . GLU B 1 209 ? 17.875 -24.078 5.539 1 94.38 209 GLU B N 1
ATOM 4272 C CA . GLU B 1 209 ? 17.438 -25.234 4.754 1 94.38 209 GLU B CA 1
ATOM 4273 C C . GLU B 1 209 ? 17.438 -24.922 3.262 1 94.38 209 GLU B C 1
ATOM 4275 O O . GLU B 1 209 ? 17.375 -25.828 2.43 1 94.38 209 GLU B O 1
ATOM 4280 N N . ASP B 1 210 ? 17.5 -23.625 2.914 1 95 210 ASP B N 1
ATOM 4281 C CA . ASP B 1 210 ? 17.453 -23.203 1.518 1 95 210 ASP B CA 1
ATOM 4282 C C . ASP B 1 210 ? 18.844 -23.172 0.912 1 95 210 ASP B C 1
ATOM 4284 O O . ASP B 1 210 ? 19 -23.094 -0.309 1 95 210 ASP B O 1
ATOM 4288 N N . VAL B 1 211 ? 19.844 -23.219 1.701 1 95.44 211 VAL B N 1
ATOM 4289 C CA . VAL B 1 211 ? 21.203 -22.938 1.289 1 95.44 211 VAL B CA 1
ATOM 4290 C C . VAL B 1 211 ? 21.672 -24 0.29 1 95.44 211 VAL B C 1
ATOM 4292 O O . VAL B 1 211 ? 22.312 -23.672 -0.711 1 95.44 211 VAL B O 1
ATOM 4295 N N . ALA B 1 212 ? 21.297 -25.219 0.503 1 93.56 212 ALA B N 1
ATOM 4296 C CA . ALA B 1 212 ? 21.875 -26.328 -0.264 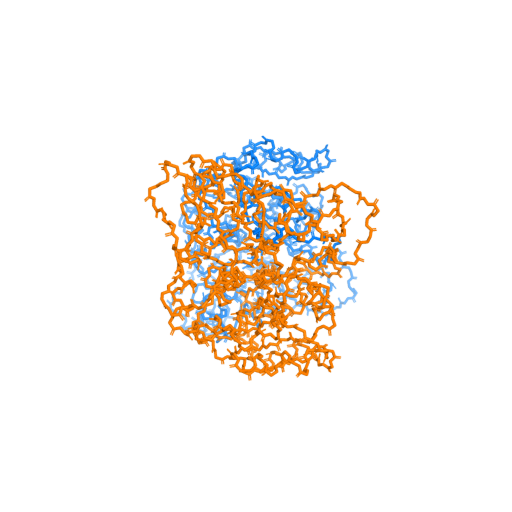1 93.56 212 ALA B CA 1
ATOM 4297 C C . ALA B 1 212 ? 21.297 -26.359 -1.68 1 93.56 212 ALA B C 1
ATOM 4299 O O . ALA B 1 212 ? 22.031 -26.641 -2.639 1 93.56 212 ALA B O 1
ATOM 4300 N N . VAL B 1 213 ? 20.109 -26.031 -1.831 1 92.44 213 VAL B N 1
ATOM 4301 C CA . VAL B 1 213 ? 19.469 -26.266 -3.121 1 92.44 213 VAL B CA 1
ATOM 4302 C C . VAL B 1 213 ? 18.969 -24.938 -3.689 1 92.44 213 VAL B C 1
ATOM 4304 O O . VAL B 1 213 ? 19.359 -24.547 -4.797 1 92.44 213 VAL B O 1
ATOM 4307 N N . ARG B 1 214 ? 18.328 -24.109 -2.971 1 95.62 214 ARG B N 1
ATOM 4308 C CA . ARG B 1 214 ? 17.562 -22.984 -3.506 1 95.62 214 ARG B CA 1
ATOM 4309 C C . ARG B 1 214 ? 18.453 -21.766 -3.729 1 95.62 214 ARG B C 1
ATOM 4311 O O . ARG B 1 214 ? 18.25 -21 -4.668 1 95.62 214 ARG B O 1
ATOM 4318 N N . PHE B 1 215 ? 19.484 -21.594 -2.895 1 97.31 215 PHE B N 1
ATOM 4319 C CA . PHE B 1 215 ? 20.375 -20.453 -3.072 1 97.31 215 PHE B CA 1
ATOM 4320 C C . PHE B 1 215 ? 21.125 -20.562 -4.391 1 97.31 215 PHE B C 1
ATOM 4322 O O . PHE B 1 215 ? 21.188 -19.609 -5.16 1 97.31 215 PHE B O 1
ATOM 4329 N N . PRO B 1 216 ? 21.719 -21.766 -4.684 1 97.75 216 PRO B N 1
ATOM 4330 C CA . PRO B 1 216 ? 22.391 -21.891 -5.98 1 97.75 216 PRO B CA 1
ATOM 4331 C C . PRO B 1 216 ? 21.453 -21.641 -7.156 1 97.75 216 PRO B C 1
ATOM 4333 O O . PRO B 1 216 ? 21.844 -20.984 -8.133 1 97.75 216 PRO B O 1
ATOM 4336 N N . VAL B 1 217 ? 20.25 -22.094 -7.051 1 97.81 217 VAL B N 1
ATOM 4337 C CA . VAL B 1 217 ? 19.281 -21.891 -8.125 1 97.81 217 VAL B CA 1
ATOM 4338 C C . VAL B 1 217 ? 18.953 -20.406 -8.25 1 97.81 217 VAL B C 1
ATOM 4340 O O . VAL B 1 217 ? 18.844 -19.875 -9.359 1 97.81 217 VAL B O 1
ATOM 4343 N N . ALA B 1 218 ? 18.781 -19.734 -7.125 1 98.38 218 ALA B N 1
ATOM 4344 C CA . ALA B 1 218 ? 18.531 -18.297 -7.137 1 98.38 218 ALA B CA 1
ATOM 4345 C C . ALA B 1 218 ? 19.641 -17.547 -7.867 1 98.38 218 ALA B C 1
ATOM 4347 O O . ALA B 1 218 ? 19.375 -16.656 -8.688 1 98.38 218 ALA B O 1
ATOM 4348 N N . LYS B 1 219 ? 20.859 -17.891 -7.586 1 98.25 219 LYS B N 1
ATOM 4349 C CA . LYS B 1 219 ? 22 -17.25 -8.227 1 98.25 219 LYS B CA 1
ATOM 4350 C C . LYS B 1 219 ? 22 -17.531 -9.734 1 98.25 219 LYS B C 1
ATOM 4352 O O . LYS B 1 219 ? 22.25 -16.609 -10.531 1 98.25 219 LYS B O 1
ATOM 4357 N N . GLU B 1 220 ? 21.703 -18.719 -10.039 1 98.06 220 GLU B N 1
ATOM 4358 C CA . GLU B 1 220 ? 21.641 -19.094 -11.453 1 98.06 220 GLU B CA 1
ATOM 4359 C C . GLU B 1 220 ? 20.578 -18.266 -12.188 1 98.06 220 GLU B C 1
ATOM 4361 O O . GLU B 1 220 ? 20.766 -17.906 -13.352 1 98.06 220 GLU B O 1
ATOM 4366 N N . LEU B 1 221 ? 19.578 -17.938 -11.469 1 98.25 221 LEU B N 1
ATOM 4367 C CA . LEU B 1 221 ? 18.438 -17.281 -12.094 1 98.25 221 LEU B CA 1
ATOM 4368 C C . LEU B 1 221 ? 18.578 -15.766 -12.078 1 98.25 221 LEU B C 1
ATOM 4370 O O . LEU B 1 221 ? 17.766 -15.047 -12.656 1 98.25 221 LEU B O 1
ATOM 4374 N N . GLY B 1 222 ? 19.594 -15.227 -11.352 1 97.88 222 GLY B N 1
ATOM 4375 C CA . GLY B 1 222 ? 19.844 -13.805 -11.5 1 97.88 222 GLY B CA 1
ATOM 4376 C C . GLY B 1 222 ? 20.062 -13.094 -10.18 1 97.88 222 GLY B C 1
ATOM 4377 O O . GLY B 1 222 ? 20.375 -11.898 -10.148 1 97.88 222 GLY B O 1
ATOM 4378 N N . ALA B 1 223 ? 19.938 -13.812 -9.062 1 98.69 223 ALA B N 1
ATOM 4379 C CA . ALA B 1 223 ? 20.219 -13.188 -7.777 1 98.69 223 ALA B CA 1
ATOM 4380 C C . ALA B 1 223 ? 21.688 -12.742 -7.703 1 98.69 223 ALA B C 1
ATOM 4382 O O . ALA B 1 223 ? 22.594 -13.5 -8.047 1 98.69 223 ALA B O 1
ATOM 4383 N N . THR B 1 224 ? 21.922 -11.492 -7.289 1 98.56 224 THR B N 1
ATOM 4384 C CA . THR B 1 224 ? 23.281 -10.984 -7.18 1 98.56 224 THR B CA 1
ATOM 4385 C C . THR B 1 224 ? 23.875 -11.289 -5.805 1 98.56 224 THR B C 1
ATOM 4387 O O . THR B 1 224 ? 25.094 -11.258 -5.625 1 98.56 224 THR B O 1
ATOM 4390 N N . ALA B 1 225 ? 23 -11.516 -4.832 1 98.56 225 ALA B N 1
ATOM 4391 C CA . ALA B 1 225 ? 23.406 -11.875 -3.479 1 98.56 225 ALA B CA 1
ATOM 4392 C C . ALA B 1 225 ? 22.344 -12.711 -2.783 1 98.56 225 ALA B C 1
ATOM 4394 O O . ALA B 1 225 ? 21.172 -12.664 -3.16 1 98.56 225 ALA B O 1
ATOM 4395 N N . VAL B 1 226 ? 22.781 -13.531 -1.82 1 98.62 226 VAL B N 1
ATOM 4396 C CA . VAL B 1 226 ? 21.875 -14.297 -0.97 1 98.62 226 VAL B CA 1
ATOM 4397 C C . VAL B 1 226 ? 22.172 -14 0.498 1 98.62 226 VAL B C 1
ATOM 4399 O O . VAL B 1 226 ? 23.312 -13.75 0.87 1 98.62 226 VAL B O 1
ATOM 4402 N N . VAL B 1 227 ? 21.141 -13.922 1.305 1 98.69 227 VAL B N 1
ATOM 4403 C CA . VAL B 1 227 ? 21.234 -13.711 2.744 1 98.69 227 VAL B CA 1
ATOM 4404 C C . VAL B 1 227 ? 20.531 -14.844 3.484 1 98.69 227 VAL B C 1
ATOM 4406 O O . VAL B 1 227 ? 19.375 -15.164 3.189 1 98.69 227 VAL B O 1
ATOM 4409 N N . ASN B 1 228 ? 21.234 -15.523 4.387 1 98.62 228 ASN B N 1
ATOM 4410 C CA . ASN B 1 228 ? 20.672 -16.562 5.238 1 98.62 228 ASN B CA 1
ATOM 4411 C C . ASN B 1 228 ? 20.078 -15.984 6.52 1 98.62 228 ASN B C 1
ATOM 4413 O O . ASN B 1 228 ? 20.812 -15.688 7.465 1 98.62 228 ASN B O 1
ATOM 4417 N N . GLY B 1 229 ? 18.75 -15.938 6.559 1 97.81 229 GLY B N 1
ATOM 4418 C CA . GLY B 1 229 ? 18.062 -15.32 7.676 1 97.81 229 GLY B CA 1
ATOM 4419 C C . GLY B 1 229 ? 18.172 -16.109 8.961 1 97.81 229 GLY B C 1
ATOM 4420 O O . GLY B 1 229 ? 17.797 -15.625 10.031 1 97.81 229 GLY B O 1
ATOM 4421 N N . SER B 1 230 ? 18.672 -17.328 8.914 1 97.56 230 SER B N 1
ATOM 4422 C CA . SER B 1 230 ? 18.875 -18.141 10.109 1 97.56 230 SER B CA 1
ATOM 4423 C C . SER B 1 230 ? 20.156 -17.719 10.844 1 97.56 230 SER B C 1
ATOM 4425 O O . SER B 1 230 ? 20.297 -17.984 12.039 1 97.56 230 SER B O 1
ATOM 4427 N N . THR B 1 231 ? 21.094 -17.094 10.164 1 97.5 231 THR B N 1
ATOM 4428 C CA . THR B 1 231 ? 22.391 -16.859 10.773 1 97.5 231 THR B CA 1
ATOM 4429 C C . THR B 1 231 ? 22.797 -15.398 10.664 1 97.5 231 THR B C 1
ATOM 4431 O O . THR B 1 231 ? 23.734 -14.953 11.32 1 97.5 231 THR B O 1
ATOM 4434 N N . GLU B 1 232 ? 22.094 -14.625 9.812 1 97.44 232 GLU B N 1
ATOM 4435 C CA . GLU B 1 232 ? 22.484 -13.242 9.562 1 97.44 232 GLU B CA 1
ATOM 4436 C C . GLU B 1 232 ? 21.375 -12.281 9.977 1 97.44 232 GLU B C 1
ATOM 4438 O O . GLU B 1 232 ? 20.203 -12.672 10.062 1 97.44 232 GLU B O 1
ATOM 4443 N N . ASP B 1 233 ? 21.781 -11.047 10.328 1 98.31 233 ASP B N 1
ATOM 4444 C CA . ASP B 1 233 ? 20.812 -9.961 10.453 1 98.31 233 ASP B CA 1
ATOM 4445 C C . ASP B 1 233 ? 20.312 -9.5 9.086 1 98.31 233 ASP B C 1
ATOM 4447 O O . ASP B 1 233 ? 20.984 -8.727 8.398 1 98.31 233 ASP B O 1
ATOM 4451 N N . VAL B 1 234 ? 19.156 -9.945 8.742 1 98.56 234 VAL B N 1
ATOM 4452 C CA . VAL B 1 234 ? 18.625 -9.789 7.395 1 98.56 234 VAL B CA 1
ATOM 4453 C C . VAL B 1 234 ? 18.578 -8.305 7.031 1 98.56 234 VAL B C 1
ATOM 4455 O O . VAL B 1 234 ? 19.031 -7.906 5.953 1 98.56 234 VAL B O 1
ATOM 4458 N N . VAL B 1 235 ? 18.031 -7.438 7.898 1 98.69 235 VAL B N 1
ATOM 4459 C CA . VAL B 1 235 ? 17.875 -6.012 7.637 1 98.69 235 VAL B CA 1
ATOM 4460 C C . VAL B 1 235 ? 19.25 -5.375 7.406 1 98.69 235 VAL B C 1
ATOM 4462 O O . VAL B 1 235 ? 19.469 -4.727 6.383 1 98.69 235 VAL B O 1
ATOM 4465 N N . ALA B 1 236 ? 20.156 -5.543 8.32 1 98.38 236 ALA B N 1
ATOM 4466 C CA . ALA B 1 236 ? 21.484 -4.949 8.234 1 98.38 236 ALA B CA 1
ATOM 4467 C C . ALA B 1 236 ? 22.219 -5.426 6.984 1 98.38 236 ALA B C 1
ATOM 4469 O O . ALA B 1 236 ? 22.844 -4.625 6.281 1 98.38 236 ALA B O 1
ATOM 4470 N N . ARG B 1 237 ? 22.172 -6.738 6.672 1 98.44 237 ARG B N 1
ATOM 4471 C CA . ARG B 1 237 ? 22.875 -7.305 5.527 1 98.44 237 ARG B CA 1
ATOM 4472 C C . ARG B 1 237 ? 22.328 -6.77 4.215 1 98.44 237 ARG B C 1
ATOM 4474 O O . ARG B 1 237 ? 23.078 -6.41 3.312 1 98.44 237 ARG B O 1
ATOM 4481 N N . CYS B 1 238 ? 21.031 -6.727 4.066 1 98.56 238 CYS B N 1
ATOM 4482 C CA . CYS B 1 238 ? 20.422 -6.215 2.846 1 98.56 238 CYS B CA 1
ATOM 4483 C C . CYS B 1 238 ? 20.766 -4.746 2.641 1 98.56 238 CYS B C 1
ATOM 4485 O O . CYS B 1 238 ? 21.062 -4.32 1.521 1 98.56 238 CYS B O 1
ATOM 4487 N N . GLN B 1 239 ? 20.688 -3.961 3.693 1 97.81 239 GLN B N 1
ATOM 4488 C CA . GLN B 1 239 ? 21.031 -2.549 3.592 1 97.81 239 GLN B CA 1
ATOM 4489 C C . GLN B 1 239 ? 22.516 -2.369 3.246 1 97.81 239 GLN B C 1
ATOM 4491 O O . GLN B 1 239 ? 22.875 -1.438 2.523 1 97.81 239 GLN B O 1
ATOM 4496 N N . GLN B 1 240 ? 23.359 -3.219 3.824 1 97.69 240 GLN B N 1
ATOM 4497 C CA . GLN B 1 240 ? 24.781 -3.176 3.508 1 97.69 240 GLN B CA 1
ATOM 4498 C C . GLN B 1 240 ? 25.016 -3.445 2.025 1 97.69 240 GLN B C 1
ATOM 4500 O O . GLN B 1 240 ? 25.828 -2.768 1.392 1 97.69 240 GLN B O 1
ATOM 4505 N N . ILE B 1 241 ? 24.328 -4.359 1.433 1 97.5 241 ILE B N 1
ATOM 4506 C CA . ILE B 1 241 ? 24.531 -4.77 0.046 1 97.5 241 ILE B CA 1
ATOM 4507 C C . ILE B 1 241 ? 23.938 -3.715 -0.89 1 97.5 241 ILE B C 1
ATOM 4509 O O . ILE B 1 241 ? 24.578 -3.301 -1.854 1 97.5 241 ILE B O 1
ATOM 4513 N N . CYS B 1 242 ? 22.75 -3.238 -0.672 1 96.5 242 CYS B N 1
ATOM 4514 C CA . CYS B 1 242 ? 22.016 -2.383 -1.594 1 96.5 242 CYS B CA 1
ATOM 4515 C C . CYS B 1 242 ? 22.297 -0.911 -1.323 1 96.5 242 CYS B C 1
ATOM 4517 O O . CYS B 1 242 ? 22.188 -0.076 -2.221 1 96.5 242 CYS B O 1
ATOM 4519 N N . GLY B 1 243 ? 22.672 -0.589 -0.095 1 93 243 GLY B N 1
ATOM 4520 C CA . GLY B 1 243 ? 22.656 0.792 0.363 1 93 243 GLY B CA 1
ATOM 4521 C C . GLY B 1 243 ? 21.312 1.231 0.889 1 93 243 GLY B C 1
ATOM 4522 O O . GLY B 1 243 ? 20.266 0.929 0.289 1 93 243 GLY B O 1
ATOM 4523 N N . LYS B 1 244 ? 21.312 1.949 1.929 1 90.38 244 LYS B N 1
ATOM 4524 C CA . LYS B 1 244 ? 20.078 2.35 2.617 1 90.38 244 LYS B CA 1
ATOM 4525 C C . LYS B 1 244 ? 19.188 3.189 1.706 1 90.38 244 LYS B C 1
ATOM 4527 O O . LYS B 1 244 ? 17.969 3.023 1.701 1 90.38 244 LYS B O 1
ATOM 4532 N N . ASP B 1 245 ? 19.766 3.979 0.863 1 90.12 245 ASP B N 1
ATOM 4533 C CA . ASP B 1 245 ? 19 4.906 0.029 1 90.12 245 ASP B CA 1
ATOM 4534 C C . ASP B 1 245 ? 18.5 4.219 -1.237 1 90.12 245 ASP B C 1
ATOM 4536 O O . ASP B 1 245 ? 17.547 4.68 -1.861 1 90.12 245 ASP B O 1
ATOM 4540 N N . ASN B 1 246 ? 19.078 3.119 -1.557 1 89.19 246 ASN B N 1
ATOM 4541 C CA . ASN B 1 246 ? 18.75 2.48 -2.83 1 89.19 246 ASN B CA 1
ATOM 4542 C C . ASN B 1 246 ? 17.641 1.442 -2.672 1 89.19 246 ASN B C 1
ATOM 4544 O O . ASN B 1 246 ? 17.062 0.998 -3.662 1 89.19 246 ASN B O 1
ATOM 4548 N N . LEU B 1 247 ? 17.391 1.072 -1.42 1 94.62 247 LEU B N 1
ATOM 4549 C CA . LEU B 1 247 ? 16.453 -0.031 -1.197 1 94.62 247 LEU B CA 1
ATOM 4550 C C . LEU B 1 247 ? 15.031 0.479 -1.077 1 94.62 247 LEU B C 1
ATOM 4552 O O . LEU B 1 247 ? 14.547 0.743 0.028 1 94.62 247 LEU B O 1
ATOM 4556 N N . GLY B 1 248 ? 14.344 0.444 -2.256 1 95.75 248 GLY B N 1
ATOM 4557 C CA . GLY B 1 248 ? 13 1 -2.311 1 95.75 248 GLY B CA 1
ATOM 4558 C C . GLY B 1 248 ? 11.93 -0.053 -2.51 1 95.75 248 GLY B C 1
ATOM 4559 O O . GLY B 1 248 ? 10.734 0.259 -2.5 1 95.75 248 GLY B O 1
ATOM 4560 N N . LEU B 1 249 ? 12.344 -1.341 -2.656 1 98.25 249 LEU B N 1
ATOM 4561 C CA . LEU B 1 249 ? 11.344 -2.363 -2.938 1 98.25 249 LEU B CA 1
ATOM 4562 C C . LEU B 1 249 ? 11.734 -3.695 -2.303 1 98.25 249 LEU B C 1
ATOM 4564 O O . LEU B 1 249 ? 12.883 -4.121 -2.4 1 98.25 249 LEU B O 1
ATOM 4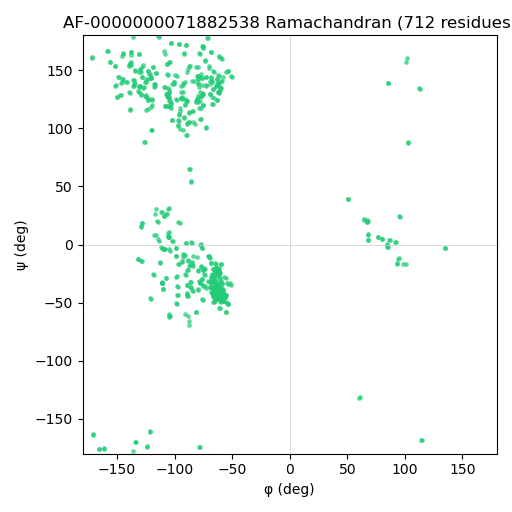568 N N . VAL B 1 250 ? 10.812 -4.258 -1.568 1 98.75 250 VAL B N 1
ATOM 4569 C CA . VAL B 1 250 ? 10.898 -5.641 -1.113 1 98.75 250 VAL B CA 1
ATOM 4570 C C . VAL B 1 250 ? 9.719 -6.441 -1.651 1 98.75 250 VAL B C 1
ATOM 4572 O O . VAL B 1 250 ? 8.57 -6.008 -1.54 1 98.75 250 VAL B O 1
ATOM 4575 N N . ILE B 1 251 ? 9.969 -7.516 -2.33 1 98.75 251 ILE B N 1
ATOM 4576 C CA . ILE B 1 251 ? 8.953 -8.508 -2.67 1 98.75 251 ILE B CA 1
ATOM 4577 C C . ILE B 1 251 ? 8.914 -9.594 -1.599 1 98.75 251 ILE B C 1
ATOM 4579 O O . ILE B 1 251 ? 9.836 -10.406 -1.492 1 98.75 251 ILE B O 1
ATOM 4583 N N . GLU B 1 252 ? 7.863 -9.617 -0.812 1 98.56 252 GLU B N 1
ATOM 4584 C CA . GLU B 1 252 ? 7.758 -10.555 0.299 1 98.56 252 GLU B CA 1
ATOM 4585 C C . GLU B 1 252 ? 6.949 -11.789 -0.097 1 98.56 252 GLU B C 1
ATOM 4587 O O . GLU B 1 252 ? 5.723 -11.719 -0.213 1 98.56 252 GLU B O 1
ATOM 4592 N N . CYS B 1 253 ? 7.617 -12.898 -0.275 1 97.69 253 CYS B N 1
ATOM 4593 C CA . CYS B 1 253 ? 6.984 -14.094 -0.821 1 97.69 253 CYS B CA 1
ATOM 4594 C C . CYS B 1 253 ? 6.844 -15.18 0.244 1 97.69 253 CYS B C 1
ATOM 4596 O O . CYS B 1 253 ? 6.32 -16.266 -0.027 1 97.69 253 CYS B O 1
ATOM 4598 N N . SER B 1 254 ? 7.309 -15.008 1.398 1 95.38 254 SER B N 1
ATOM 4599 C CA . SER B 1 254 ? 7.305 -16.062 2.406 1 95.38 254 SER B CA 1
ATOM 4600 C C . SER B 1 254 ? 5.992 -16.094 3.176 1 95.38 254 SER B C 1
ATOM 4602 O O . SER B 1 254 ? 5.551 -17.156 3.629 1 95.38 254 SER B O 1
ATOM 4604 N N . GLY B 1 255 ? 5.418 -14.93 3.445 1 93.94 255 GLY B N 1
ATOM 4605 C CA . GLY B 1 255 ? 4.215 -14.82 4.25 1 93.94 255 GLY B CA 1
ATOM 4606 C C . GLY B 1 255 ? 4.492 -14.773 5.742 1 93.94 255 GLY B C 1
ATOM 4607 O O . GLY B 1 255 ? 3.572 -14.633 6.547 1 93.94 255 GLY B O 1
ATOM 4608 N N . ALA B 1 256 ? 5.723 -14.875 6.141 1 94.62 256 ALA B N 1
ATOM 4609 C CA . ALA B 1 256 ? 6.07 -14.867 7.559 1 94.62 256 ALA B CA 1
ATOM 4610 C C . ALA B 1 256 ? 5.996 -13.461 8.141 1 94.62 256 ALA B C 1
ATOM 4612 O O . ALA B 1 256 ? 6.395 -12.492 7.484 1 94.62 256 ALA B O 1
ATOM 4613 N N . ASN B 1 257 ? 5.539 -13.398 9.406 1 95.25 257 ASN B N 1
ATOM 4614 C CA . ASN B 1 257 ? 5.438 -12.102 10.062 1 95.25 257 ASN B CA 1
ATOM 4615 C C . ASN B 1 257 ? 6.805 -11.43 10.188 1 95.25 257 ASN B C 1
ATOM 4617 O O . ASN B 1 257 ? 6.938 -10.227 9.945 1 95.25 257 ASN B O 1
ATOM 4621 N N . ILE B 1 258 ? 7.781 -12.203 10.531 1 96.25 258 ILE B N 1
ATOM 4622 C CA . ILE B 1 258 ? 9.117 -11.656 10.727 1 96.25 258 ILE B CA 1
ATOM 4623 C C . ILE B 1 258 ? 9.641 -11.078 9.414 1 96.25 258 ILE B C 1
ATOM 4625 O O . ILE B 1 258 ? 10.344 -10.062 9.406 1 96.25 258 ILE B O 1
ATOM 4629 N N . ALA B 1 259 ? 9.328 -11.719 8.336 1 96.88 259 ALA B N 1
ATOM 4630 C CA . ALA B 1 259 ? 9.758 -11.242 7.023 1 96.88 259 ALA B CA 1
ATOM 4631 C C . ALA B 1 259 ? 9.117 -9.898 6.695 1 96.88 259 ALA B C 1
ATOM 4633 O O . ALA B 1 259 ? 9.781 -9.008 6.156 1 96.88 259 ALA B O 1
ATOM 4634 N N . LEU B 1 260 ? 7.84 -9.766 6.984 1 96.75 260 LEU B N 1
ATOM 4635 C CA . LEU B 1 260 ? 7.172 -8.492 6.758 1 96.75 260 LEU B CA 1
ATOM 4636 C C . LEU B 1 260 ? 7.781 -7.395 7.625 1 96.75 260 LEU B C 1
ATOM 4638 O O . LEU B 1 260 ? 8.016 -6.281 7.148 1 96.75 260 LEU B O 1
ATOM 4642 N N . LYS B 1 261 ? 7.973 -7.688 8.859 1 97.19 261 LYS B N 1
ATOM 4643 C CA . LYS B 1 261 ? 8.609 -6.734 9.766 1 97.19 261 LYS B CA 1
ATOM 4644 C C . LYS B 1 261 ? 9.961 -6.277 9.219 1 97.19 261 LYS B C 1
ATOM 4646 O O . LYS B 1 261 ? 10.227 -5.074 9.148 1 97.19 261 LYS B O 1
ATOM 4651 N N . GLN B 1 262 ? 10.82 -7.207 8.828 1 98 262 GLN B N 1
ATOM 4652 C CA . GLN B 1 262 ? 12.148 -6.922 8.289 1 98 262 GLN B CA 1
ATOM 4653 C C . GLN B 1 262 ? 12.047 -6.102 7.004 1 98 262 GLN B C 1
ATOM 4655 O O . GLN B 1 262 ? 12.844 -5.191 6.777 1 98 262 GLN B O 1
ATOM 4660 N N . ALA B 1 263 ? 11.062 -6.473 6.156 1 98.25 263 ALA B N 1
ATOM 4661 C CA . ALA B 1 263 ? 10.852 -5.75 4.902 1 98.25 263 ALA B CA 1
ATOM 4662 C C . ALA B 1 263 ? 10.586 -4.27 5.16 1 98.25 263 ALA B C 1
ATOM 4664 O O . ALA B 1 263 ? 11.211 -3.404 4.539 1 98.25 263 ALA B O 1
ATOM 4665 N N . ILE B 1 264 ? 9.719 -3.967 6.066 1 97.25 264 ILE B N 1
ATOM 4666 C CA . ILE B 1 264 ? 9.367 -2.59 6.395 1 97.25 264 ILE B CA 1
ATOM 4667 C C . ILE B 1 264 ? 10.586 -1.871 6.969 1 97.25 264 ILE B C 1
ATOM 4669 O O . ILE B 1 264 ? 10.867 -0.728 6.602 1 97.25 264 ILE B O 1
ATOM 4673 N N . GLU B 1 265 ? 11.312 -2.537 7.789 1 97.44 265 GLU B N 1
ATOM 4674 C CA . GLU B 1 265 ? 12.438 -1.938 8.5 1 97.44 265 GLU B CA 1
ATOM 4675 C C . GLU B 1 265 ? 13.578 -1.599 7.547 1 97.44 265 GLU B C 1
ATOM 4677 O O . GLU B 1 265 ? 14.297 -0.619 7.754 1 97.44 265 GLU B O 1
ATOM 4682 N N . MET B 1 266 ? 13.75 -2.348 6.523 1 97.94 266 MET B N 1
ATOM 4683 C CA . MET B 1 266 ? 14.945 -2.174 5.691 1 97.94 266 MET B CA 1
ATOM 4684 C C . MET B 1 266 ? 14.703 -1.118 4.617 1 97.94 266 MET B C 1
ATOM 4686 O O . MET B 1 266 ? 15.656 -0.558 4.07 1 97.94 266 MET B O 1
ATOM 4690 N N . LEU B 1 267 ? 13.516 -0.778 4.312 1 97.62 267 LEU B N 1
ATOM 4691 C CA . LEU B 1 267 ? 13.18 0.113 3.207 1 97.62 267 LEU B CA 1
ATOM 4692 C C . LEU B 1 267 ? 13.555 1.554 3.535 1 97.62 267 LEU B C 1
ATOM 4694 O O . LEU B 1 267 ? 13.391 1.998 4.676 1 97.62 267 LEU B O 1
ATOM 4698 N N . ARG B 1 268 ? 14.008 2.281 2.482 1 95.44 268 ARG B N 1
ATOM 4699 C CA . ARG B 1 268 ? 14.102 3.734 2.582 1 95.44 268 ARG B CA 1
ATOM 4700 C C . ARG B 1 268 ? 12.711 4.367 2.652 1 95.44 268 ARG B C 1
ATOM 4702 O O . ARG B 1 268 ? 11.711 3.719 2.35 1 95.44 268 ARG B O 1
ATOM 4709 N N . PRO B 1 269 ? 12.625 5.656 3.033 1 95.06 269 PRO B N 1
ATOM 4710 C CA . PRO B 1 269 ? 11.336 6.34 2.92 1 95.06 269 PRO B CA 1
ATOM 4711 C C . PRO B 1 269 ? 10.734 6.246 1.518 1 95.06 269 PRO B C 1
ATOM 4713 O O . PRO B 1 269 ? 11.477 6.148 0.533 1 95.06 269 PRO B O 1
ATOM 4716 N N . ASN B 1 270 ? 9.406 6.25 1.43 1 94.69 270 ASN B N 1
ATOM 4717 C CA . ASN B 1 270 ? 8.664 6.145 0.18 1 94.69 270 ASN B CA 1
ATOM 4718 C C . ASN B 1 270 ? 8.828 4.766 -0.457 1 94.69 270 ASN B C 1
ATOM 4720 O O . ASN B 1 270 ? 8.484 4.57 -1.624 1 94.69 270 ASN B O 1
ATOM 4724 N N . GLY B 1 271 ? 9.453 3.836 0.281 1 95.81 271 GLY B N 1
ATOM 4725 C CA . GLY B 1 271 ? 9.609 2.488 -0.243 1 95.81 271 GLY B CA 1
ATOM 4726 C C . GLY B 1 271 ? 8.328 1.678 -0.198 1 95.81 271 GLY B C 1
ATOM 4727 O O . GLY B 1 271 ? 7.344 2.096 0.413 1 95.81 271 GLY B O 1
ATOM 4728 N N . GLU B 1 272 ? 8.352 0.475 -0.845 1 97.44 272 GLU B N 1
ATOM 4729 C CA . GLU B 1 272 ? 7.176 -0.39 -0.937 1 97.44 272 GLU B CA 1
ATOM 4730 C C . GLU B 1 272 ? 7.535 -1.842 -0.637 1 97.44 272 GLU B C 1
ATOM 4732 O O . GLU B 1 272 ? 8.594 -2.322 -1.048 1 97.44 272 GLU B O 1
ATOM 4737 N N . VAL B 1 273 ? 6.668 -2.5 0.117 1 98 273 VAL B N 1
ATOM 4738 C CA . VAL B 1 273 ? 6.637 -3.957 0.192 1 98 273 VAL B CA 1
ATOM 4739 C C . VAL B 1 273 ? 5.469 -4.492 -0.632 1 98 273 VAL B C 1
ATOM 4741 O O . VAL B 1 273 ? 4.316 -4.117 -0.404 1 98 273 VAL B O 1
ATOM 4744 N N . VAL B 1 274 ? 5.734 -5.246 -1.638 1 98.31 274 VAL B N 1
ATOM 4745 C CA . VAL B 1 274 ? 4.668 -6.023 -2.258 1 98.31 274 VAL B CA 1
ATOM 4746 C C . VAL B 1 274 ? 4.52 -7.363 -1.543 1 98.31 274 VAL B C 1
ATOM 4748 O O . VAL B 1 274 ? 5.438 -8.188 -1.563 1 98.31 274 VAL B O 1
ATOM 4751 N N . ARG B 1 275 ? 3.375 -7.52 -0.885 1 97.88 275 ARG B N 1
ATOM 4752 C CA . ARG B 1 275 ? 3.143 -8.734 -0.11 1 97.88 275 ARG B CA 1
ATOM 4753 C C . ARG B 1 275 ? 2.498 -9.82 -0.969 1 97.88 275 ARG B C 1
ATOM 4755 O O . ARG B 1 275 ? 1.28 -9.82 -1.161 1 97.88 275 ARG B O 1
ATOM 4762 N N . VAL B 1 276 ? 3.326 -10.789 -1.354 1 96.25 276 VAL B N 1
ATOM 4763 C CA . VAL B 1 276 ? 2.895 -11.875 -2.236 1 96.25 276 VAL B CA 1
ATOM 4764 C C . VAL B 1 276 ? 2.531 -13.102 -1.407 1 96.25 276 VAL B C 1
ATOM 4766 O O . VAL B 1 276 ? 1.537 -13.773 -1.688 1 96.25 276 VAL B O 1
ATOM 4769 N N . GLY B 1 277 ? 3.369 -13.383 -0.443 1 94.38 277 GLY B N 1
ATOM 4770 C CA . GLY B 1 277 ? 3.115 -14.523 0.422 1 94.38 277 GLY B CA 1
ATOM 4771 C C . GLY B 1 277 ? 1.928 -14.32 1.345 1 94.38 277 GLY B C 1
ATOM 4772 O O . GLY B 1 277 ? 1.657 -13.195 1.777 1 94.38 277 GLY B O 1
ATOM 4773 N N . MET B 1 278 ? 1.259 -15.398 1.735 1 90.25 278 MET B N 1
ATOM 4774 C CA . MET B 1 278 ? 0.111 -15.336 2.635 1 90.25 278 MET B CA 1
ATOM 4775 C C . MET B 1 278 ? 0.491 -15.812 4.035 1 90.25 278 MET B C 1
ATOM 4777 O O . MET B 1 278 ? 1.246 -16.766 4.188 1 90.25 278 MET B O 1
ATOM 4781 N N . GLY B 1 279 ? 0.096 -15.062 5.004 1 87.19 279 GLY B N 1
ATOM 4782 C CA . GLY B 1 279 ? 0.23 -15.383 6.414 1 87.19 279 GLY B CA 1
ATOM 4783 C C . GLY B 1 279 ? -1 -15.023 7.227 1 87.19 279 GLY B C 1
ATOM 4784 O O . GLY B 1 279 ? -1.47 -13.883 7.18 1 87.19 279 GLY B O 1
ATOM 4785 N N . PHE B 1 280 ? -1.446 -15.984 8.016 1 86.44 280 PHE B N 1
ATOM 4786 C CA . PHE B 1 280 ? -2.754 -15.812 8.641 1 86.44 280 PHE B CA 1
ATOM 4787 C C . PHE B 1 280 ? -2.607 -15.445 10.109 1 86.44 280 PHE B C 1
ATOM 4789 O O . PHE B 1 280 ? -3.586 -15.07 10.758 1 86.44 280 PHE B O 1
ATOM 4796 N N . LYS B 1 281 ? -1.446 -15.445 10.609 1 90.62 281 LYS B N 1
ATOM 4797 C CA . LYS B 1 281 ? -1.222 -15.133 12.016 1 90.62 281 LYS B CA 1
ATOM 4798 C C . LYS B 1 281 ? -1.312 -13.633 12.266 1 90.62 281 LYS B C 1
ATOM 4800 O O . LYS B 1 281 ? -0.938 -12.828 11.406 1 90.62 281 LYS B O 1
ATOM 4805 N N . PRO B 1 282 ? -1.807 -13.273 13.438 1 92.62 282 PRO B N 1
ATOM 4806 C CA . PRO B 1 282 ? -1.771 -11.859 13.789 1 92.62 282 PRO B CA 1
ATOM 4807 C C . PRO B 1 282 ? -0.355 -11.281 13.789 1 92.62 282 PRO B C 1
ATOM 4809 O O . PRO B 1 282 ? 0.6 -11.984 14.125 1 92.62 282 PRO B O 1
ATOM 4812 N N . LEU B 1 283 ? -0.346 -10.016 13.352 1 92 283 LEU B N 1
ATOM 4813 C CA . LEU B 1 283 ? 0.925 -9.305 13.453 1 92 283 LEU B CA 1
ATOM 4814 C C . LEU B 1 283 ? 1.201 -8.883 14.891 1 92 283 LEU B C 1
ATOM 4816 O O . LEU B 1 283 ? 0.294 -8.445 15.594 1 92 283 LEU B O 1
ATOM 4820 N N . ASP B 1 284 ? 2.387 -9.031 15.367 1 90.25 284 ASP B N 1
ATOM 4821 C CA . ASP B 1 284 ? 2.711 -8.695 16.75 1 90.25 284 ASP B CA 1
ATOM 4822 C C . ASP B 1 284 ? 3.732 -7.562 16.812 1 90.25 284 ASP B C 1
ATOM 4824 O O . ASP B 1 284 ? 4.57 -7.527 17.719 1 90.25 284 ASP B O 1
ATOM 4828 N N . PHE B 1 285 ? 3.764 -6.746 15.805 1 92.31 285 PHE B N 1
ATOM 4829 C CA . PHE B 1 285 ? 4.621 -5.566 15.773 1 92.31 285 PHE B CA 1
ATOM 4830 C C . PHE B 1 285 ? 3.871 -4.371 15.195 1 92.31 285 PHE B C 1
ATOM 4832 O O . PHE B 1 285 ? 2.807 -4.531 14.594 1 92.31 285 PHE B O 1
ATOM 4839 N N . SER B 1 286 ? 4.438 -3.209 15.461 1 92.94 286 SER B N 1
ATOM 4840 C CA . SER B 1 286 ? 3.867 -1.981 14.922 1 92.94 286 SER B CA 1
ATOM 4841 C C . SER B 1 286 ? 4.273 -1.78 13.461 1 92.94 286 SER B C 1
ATOM 4843 O O . SER B 1 286 ? 5.402 -2.09 13.078 1 92.94 286 SER B O 1
ATOM 4845 N N . ILE B 1 287 ? 3.283 -1.197 12.688 1 91.25 287 ILE B N 1
ATOM 4846 C CA . ILE B 1 287 ? 3.609 -0.861 11.305 1 91.25 287 ILE B CA 1
ATOM 4847 C C . ILE B 1 287 ? 3.658 0.657 11.141 1 91.25 287 ILE B C 1
ATOM 4849 O O . ILE B 1 287 ? 3.367 1.181 10.062 1 91.25 287 ILE B O 1
ATOM 4853 N N . ASN B 1 288 ? 3.971 1.411 12.156 1 92.69 288 ASN B N 1
ATOM 4854 C CA . ASN B 1 288 ? 3.926 2.869 12.125 1 92.69 288 ASN B CA 1
ATOM 4855 C C . ASN B 1 288 ? 4.875 3.439 11.078 1 92.69 288 ASN B C 1
ATOM 4857 O O . ASN B 1 288 ? 4.676 4.559 10.594 1 92.69 288 ASN B O 1
ATOM 4861 N N . ASP B 1 289 ? 5.887 2.727 10.703 1 90.38 289 ASP B N 1
ATOM 4862 C CA . ASP B 1 289 ? 6.836 3.201 9.703 1 90.38 289 ASP B CA 1
ATOM 4863 C C . ASP B 1 289 ? 6.145 3.455 8.367 1 90.38 289 ASP B C 1
ATOM 4865 O O . ASP B 1 289 ? 6.633 4.238 7.551 1 90.38 289 ASP B O 1
ATOM 4869 N N . ILE B 1 290 ? 5.012 2.805 8.164 1 91.12 290 ILE B N 1
ATOM 4870 C CA . ILE B 1 290 ? 4.23 3.004 6.949 1 91.12 290 ILE B CA 1
ATOM 4871 C C . ILE B 1 290 ? 3.77 4.457 6.863 1 91.12 290 ILE B C 1
ATOM 4873 O O . ILE B 1 290 ? 3.834 5.074 5.801 1 91.12 290 ILE B O 1
ATOM 4877 N N 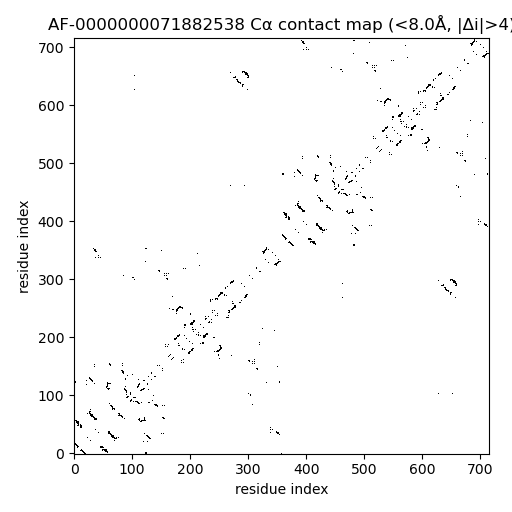. THR B 1 291 ? 3.42 4.988 7.957 1 90 291 THR B N 1
ATOM 4878 C CA . THR B 1 291 ? 2.984 6.379 8.008 1 90 291 THR B CA 1
ATOM 4879 C C . THR B 1 291 ? 4.176 7.312 8.219 1 90 291 THR B C 1
ATOM 4881 O O . THR B 1 291 ? 4.344 8.289 7.48 1 90 291 THR B O 1
ATOM 4884 N N . ALA B 1 292 ? 5.086 6.984 9.125 1 92.19 292 ALA B N 1
ATOM 4885 C CA . ALA B 1 292 ? 6.172 7.871 9.531 1 92.19 292 ALA B CA 1
ATOM 4886 C C . ALA B 1 292 ? 7.141 8.125 8.383 1 92.19 292 ALA B C 1
ATOM 4888 O O . ALA B 1 292 ? 7.762 9.188 8.305 1 92.19 292 ALA B O 1
ATOM 4889 N N . TRP B 1 293 ? 7.227 7.105 7.473 1 93.75 293 TRP B N 1
ATOM 4890 C CA . TRP B 1 293 ? 8.234 7.203 6.418 1 93.75 293 TRP B CA 1
ATOM 4891 C C . TRP B 1 293 ? 7.605 6.973 5.047 1 93.75 293 TRP B C 1
ATOM 4893 O O . TRP B 1 293 ? 8.312 6.691 4.074 1 93.75 293 TRP B O 1
ATOM 4903 N N . ASN B 1 294 ? 6.273 7.125 5.047 1 95.81 294 ASN B N 1
ATOM 4904 C CA . ASN B 1 294 ? 5.535 6.996 3.797 1 95.81 294 ASN B CA 1
ATOM 4905 C C . ASN B 1 294 ? 5.895 5.711 3.059 1 95.81 294 ASN B C 1
ATOM 4907 O O . ASN B 1 294 ? 6.168 5.738 1.856 1 95.81 294 ASN B O 1
ATOM 4911 N N . LYS B 1 295 ? 6.062 4.66 3.77 1 96.25 295 LYS B N 1
ATOM 4912 C CA . LYS B 1 295 ? 6.242 3.334 3.189 1 96.25 295 LYS B CA 1
ATOM 4913 C C . LYS B 1 295 ? 4.895 2.66 2.934 1 96.25 295 LYS B C 1
ATOM 4915 O O . LYS B 1 295 ? 3.902 2.975 3.592 1 96.25 295 LYS B O 1
ATOM 4920 N N . SER B 1 296 ? 4.785 1.762 1.998 1 97.5 296 SER B N 1
ATOM 4921 C CA . SER B 1 296 ? 3.51 1.134 1.664 1 97.5 296 SER B CA 1
ATOM 4922 C C . SER B 1 296 ? 3.625 -0.387 1.67 1 97.5 296 SER B C 1
ATOM 4924 O O . SER B 1 296 ? 4.676 -0.937 1.329 1 97.5 296 SER B O 1
ATOM 4926 N N . ILE B 1 297 ? 2.537 -1.038 2.125 1 97.62 297 ILE B N 1
ATOM 4927 C CA . ILE B 1 297 ? 2.322 -2.467 1.924 1 97.62 297 ILE B CA 1
ATOM 4928 C C . ILE B 1 297 ? 1.309 -2.682 0.801 1 97.62 297 ILE B C 1
ATOM 4930 O O . ILE B 1 297 ? 0.112 -2.447 0.982 1 97.62 297 ILE B O 1
ATOM 4934 N N . ILE B 1 298 ? 1.831 -3.125 -0.32 1 96.81 298 ILE B N 1
ATOM 4935 C CA . ILE B 1 298 ? 1.026 -3.311 -1.523 1 96.81 298 ILE B CA 1
ATOM 4936 C C . ILE B 1 298 ? 0.546 -4.758 -1.604 1 96.81 298 ILE B C 1
ATOM 4938 O O . ILE B 1 298 ? 1.347 -5.691 -1.503 1 96.81 298 ILE B O 1
ATOM 4942 N N . GLY B 1 299 ? -0.754 -4.895 -1.743 1 95.81 299 GLY B N 1
ATOM 4943 C CA . GLY B 1 299 ? -1.314 -6.23 -1.888 1 95.81 299 GLY B CA 1
ATOM 4944 C C . GLY B 1 299 ? -1.053 -6.844 -3.252 1 95.81 299 GLY B C 1
ATOM 4945 O O . GLY B 1 299 ? -0.858 -6.125 -4.234 1 95.81 299 GLY B O 1
ATOM 4946 N N . HIS B 1 300 ? -1.146 -8.172 -3.229 1 95.69 300 HIS B N 1
ATOM 4947 C CA . HIS B 1 300 ? -0.969 -8.906 -4.477 1 95.69 300 HIS B CA 1
ATOM 4948 C C . HIS B 1 300 ? -1.773 -10.203 -4.469 1 95.69 300 HIS B C 1
ATOM 4950 O O . HIS B 1 300 ? -1.666 -11 -3.537 1 95.69 300 HIS B O 1
ATOM 4956 N N . MET B 1 301 ? -2.543 -10.305 -5.512 1 94.69 301 MET B N 1
ATOM 4957 C CA . MET B 1 301 ? -3.273 -11.555 -5.715 1 94.69 301 MET B CA 1
ATOM 4958 C C . MET B 1 301 ? -3.26 -11.961 -7.184 1 94.69 301 MET B C 1
ATOM 4960 O O . MET B 1 301 ? -3.777 -11.242 -8.039 1 94.69 301 MET B O 1
ATOM 4964 N N . ALA B 1 302 ? -2.662 -13.047 -7.434 1 94.75 302 ALA B N 1
ATOM 4965 C CA . ALA B 1 302 ? -2.766 -13.75 -8.711 1 94.75 302 ALA B CA 1
ATOM 4966 C C . ALA B 1 302 ? -2.256 -12.883 -9.859 1 94.75 302 ALA B C 1
ATOM 4968 O O . ALA B 1 302 ? -1.102 -12.445 -9.844 1 94.75 302 ALA B O 1
ATOM 4969 N N . TYR B 1 303 ? -3.037 -12.789 -10.93 1 95.12 303 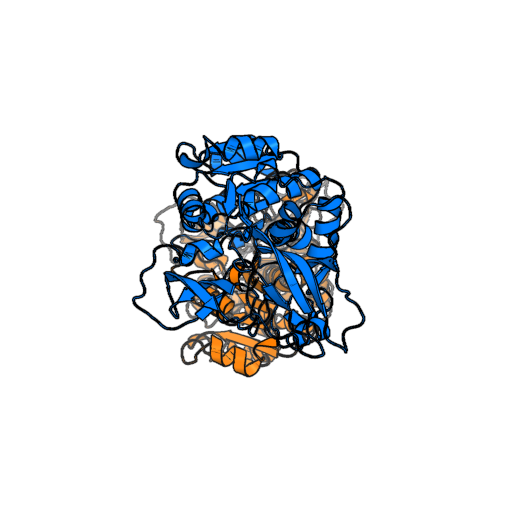TYR B N 1
ATOM 4970 C CA . TYR B 1 303 ? -2.662 -12.172 -12.195 1 95.12 303 TYR B CA 1
ATOM 4971 C C . TYR B 1 303 ? -3.896 -11.766 -12.992 1 95.12 303 TYR B C 1
ATOM 4973 O O . TYR B 1 303 ? -5.023 -12.07 -12.602 1 95.12 303 TYR B O 1
ATOM 4981 N N . ASP B 1 304 ? -3.672 -10.938 -14.031 1 92.69 304 ASP B N 1
ATOM 4982 C CA . ASP B 1 304 ? -4.715 -10.586 -14.992 1 92.69 304 ASP B CA 1
ATOM 4983 C C . ASP B 1 304 ? -4.285 -10.922 -16.422 1 92.69 304 ASP B C 1
ATOM 4985 O O . ASP B 1 304 ? -3.273 -11.594 -16.625 1 92.69 304 ASP B O 1
ATOM 4989 N N . SER B 1 305 ? -5.105 -10.531 -17.422 1 90.44 305 SER B N 1
ATOM 4990 C CA . SER B 1 305 ? -4.832 -10.883 -18.812 1 90.44 305 SER B CA 1
ATOM 4991 C C . SER B 1 305 ? -3.549 -10.219 -19.312 1 90.44 305 SER B C 1
ATOM 4993 O O . SER B 1 305 ? -2.826 -10.781 -20.125 1 90.44 305 SER B O 1
ATOM 4995 N N . THR B 1 306 ? -3.266 -9.086 -18.797 1 90.44 306 THR B N 1
ATOM 4996 C CA . THR B 1 306 ? -2.035 -8.391 -19.172 1 90.44 306 THR B CA 1
ATOM 4997 C C . THR B 1 306 ? -0.813 -9.164 -18.672 1 90.44 306 THR B C 1
ATOM 4999 O O . THR B 1 306 ? 0.151 -9.352 -19.422 1 90.44 306 THR B O 1
ATOM 5002 N N . SER B 1 307 ? -0.893 -9.609 -17.438 1 94.88 307 SER B N 1
ATOM 5003 C CA . SER B 1 307 ? 0.195 -10.414 -16.891 1 94.88 307 SER B CA 1
ATOM 5004 C C . SER B 1 307 ? 0.459 -11.641 -17.75 1 94.88 307 SER B C 1
ATOM 5006 O O . SER B 1 307 ? 1.607 -11.93 -18.094 1 94.88 307 SER B O 1
ATOM 5008 N N . TRP B 1 308 ? -0.595 -12.297 -18.156 1 94.56 308 TRP B N 1
ATOM 5009 C CA . TRP B 1 308 ? -0.485 -13.523 -18.922 1 94.56 308 TRP B CA 1
ATOM 5010 C C . TRP B 1 308 ? 0.115 -13.242 -20.297 1 94.56 308 TRP B C 1
ATOM 5012 O O . TRP B 1 308 ? 1.046 -13.93 -20.734 1 94.56 308 TRP B O 1
ATOM 5022 N N . ARG B 1 309 ? -0.448 -12.242 -20.953 1 92.12 309 ARG B N 1
ATOM 5023 C CA . ARG B 1 309 ? -0.008 -11.906 -22.297 1 92.12 309 ARG B CA 1
ATOM 5024 C C . ARG B 1 309 ? 1.494 -11.641 -22.328 1 92.12 309 ARG B C 1
ATOM 5026 O O . ARG B 1 309 ? 2.203 -12.172 -23.188 1 92.12 309 ARG B O 1
ATOM 5033 N N . ASN B 1 310 ? 1.957 -10.922 -21.359 1 94 310 ASN B N 1
ATOM 5034 C CA . ASN B 1 310 ? 3.369 -10.547 -21.344 1 94 310 ASN B CA 1
ATOM 5035 C C . ASN B 1 310 ? 4.238 -11.695 -20.828 1 94 310 ASN B C 1
ATOM 5037 O O . ASN B 1 310 ? 5.324 -11.938 -21.359 1 94 310 ASN B O 1
ATOM 5041 N N . ALA B 1 311 ? 3.771 -12.43 -19.828 1 96.62 311 ALA B N 1
ATOM 5042 C CA . ALA B 1 311 ? 4.547 -13.523 -19.266 1 96.62 311 ALA B CA 1
ATOM 5043 C C . ALA B 1 311 ? 4.773 -14.633 -20.281 1 96.62 311 ALA B C 1
ATOM 5045 O O . ALA B 1 311 ? 5.867 -15.195 -20.375 1 96.62 311 ALA B O 1
ATOM 5046 N N . ILE B 1 312 ? 3.777 -14.922 -21.078 1 95.75 312 ILE B N 1
ATOM 5047 C CA . ILE B 1 312 ? 3.898 -15.969 -22.078 1 95.75 312 ILE B CA 1
ATOM 5048 C C . ILE B 1 312 ? 4.949 -15.57 -23.125 1 95.75 312 ILE B C 1
ATOM 5050 O O . ILE B 1 312 ? 5.723 -16.422 -23.594 1 95.75 312 ILE B O 1
ATOM 5054 N N . ARG B 1 313 ? 5.008 -14.297 -23.453 1 94.44 313 ARG B N 1
ATOM 5055 C CA . ARG B 1 313 ? 6.004 -13.812 -24.406 1 94.44 313 ARG B CA 1
ATOM 5056 C C . ARG B 1 313 ? 7.41 -13.898 -23.828 1 94.44 313 ARG B C 1
ATOM 5058 O O . ARG B 1 313 ? 8.352 -14.281 -24.516 1 94.44 313 ARG B O 1
ATOM 5065 N N . LEU B 1 314 ? 7.516 -13.539 -22.547 1 95.94 314 LEU B N 1
ATOM 5066 C CA . LEU B 1 314 ? 8.812 -13.609 -21.875 1 95.94 314 LEU B CA 1
ATOM 5067 C C . LEU B 1 314 ? 9.289 -15.055 -21.781 1 95.94 314 LEU B C 1
ATOM 5069 O O . LEU B 1 314 ? 10.477 -15.336 -21.969 1 95.94 314 LEU B O 1
ATOM 5073 N N . LEU B 1 315 ? 8.383 -15.961 -21.516 1 97.25 315 LEU B N 1
ATOM 5074 C CA . LEU B 1 315 ? 8.719 -17.375 -21.453 1 97.25 315 LEU B CA 1
ATOM 5075 C C . LEU B 1 315 ? 9.156 -17.875 -22.828 1 97.25 315 LEU B C 1
ATOM 5077 O O . LEU B 1 315 ? 10.188 -18.531 -22.953 1 97.25 315 LEU B O 1
ATOM 5081 N N . ALA B 1 316 ? 8.422 -17.516 -23.844 1 96.62 316 ALA B N 1
ATOM 5082 C CA . ALA B 1 316 ? 8.688 -17.953 -25.203 1 96.62 316 ALA B CA 1
ATOM 5083 C C . ALA B 1 316 ? 10.031 -17.422 -25.703 1 96.62 316 ALA B C 1
ATOM 5085 O O . ALA B 1 316 ? 10.742 -18.094 -26.453 1 96.62 316 ALA B O 1
ATOM 5086 N N . SER B 1 317 ? 10.438 -16.234 -25.266 1 94.81 317 SER B N 1
ATOM 5087 C CA . SER B 1 317 ? 11.672 -15.602 -25.703 1 94.81 317 SER B CA 1
ATOM 5088 C C . SER B 1 317 ? 12.883 -16.219 -25.016 1 94.81 317 SER B C 1
ATOM 5090 O O . SER B 1 317 ? 14.023 -16 -25.438 1 94.81 317 SER B O 1
ATOM 5092 N N . GLY B 1 318 ? 12.609 -16.906 -23.906 1 95.5 318 GLY B N 1
ATOM 5093 C CA . GLY B 1 318 ? 13.695 -17.484 -23.125 1 95.5 318 GLY B CA 1
ATOM 5094 C C . GLY B 1 318 ? 14.195 -16.562 -22.031 1 95.5 318 GLY B C 1
ATOM 5095 O O . GLY B 1 318 ? 15.117 -16.906 -21.297 1 95.5 318 GLY B O 1
ATOM 5096 N N . ALA B 1 319 ? 13.547 -15.391 -21.922 1 95.31 319 ALA B N 1
ATOM 5097 C CA . ALA B 1 319 ? 13.945 -14.445 -20.875 1 95.31 319 ALA B CA 1
ATOM 5098 C C . ALA B 1 319 ? 13.648 -15.008 -19.484 1 95.31 319 ALA B C 1
ATOM 5100 O O . ALA B 1 319 ? 14.328 -14.664 -18.516 1 95.31 319 ALA B O 1
ATOM 5101 N N . ILE B 1 320 ? 12.617 -15.82 -19.375 1 97.5 320 ILE B N 1
ATOM 5102 C CA . ILE B 1 320 ? 12.289 -16.547 -18.156 1 97.5 320 ILE B CA 1
ATOM 5103 C C . ILE B 1 320 ? 12.648 -18.016 -18.312 1 97.5 320 ILE B C 1
ATOM 5105 O O . ILE B 1 320 ? 12.305 -18.641 -19.328 1 97.5 320 ILE B O 1
ATOM 5109 N N . LYS B 1 321 ? 13.344 -18.484 -17.375 1 97.62 321 LYS B N 1
ATOM 5110 C CA . LYS B 1 321 ? 13.75 -19.891 -17.359 1 97.62 321 LYS B CA 1
ATOM 5111 C C . LYS B 1 321 ? 13 -20.656 -16.281 1 97.62 321 LYS B C 1
ATOM 5113 O O . LYS B 1 321 ? 12.906 -20.219 -15.133 1 97.62 321 LYS B O 1
ATOM 5118 N N . VAL B 1 322 ? 12.516 -21.828 -16.625 1 98.19 322 VAL B N 1
ATOM 5119 C CA . VAL B 1 322 ? 11.75 -22.656 -15.711 1 98.19 322 VAL B CA 1
ATOM 5120 C C . VAL B 1 322 ? 12.555 -23.906 -15.328 1 98.19 322 VAL B C 1
ATOM 5122 O O . VAL B 1 322 ? 12.555 -24.312 -14.164 1 98.19 322 VAL B O 1
ATOM 5125 N N . LYS B 1 323 ? 13.344 -24.391 -16.219 1 97.25 323 LYS B N 1
ATOM 5126 C CA . LYS B 1 323 ? 13.969 -25.703 -16.109 1 97.25 323 LYS B CA 1
ATOM 5127 C C . LYS B 1 323 ? 14.867 -25.797 -14.883 1 97.25 323 LYS B C 1
ATOM 5129 O O . LYS B 1 323 ? 14.859 -26.812 -14.18 1 97.25 323 LYS B O 1
ATOM 5134 N N . PRO B 1 324 ? 15.664 -24.734 -14.57 1 96.88 324 PRO B N 1
ATOM 5135 C CA . PRO B 1 324 ? 16.5 -24.828 -13.383 1 96.88 324 PRO B CA 1
ATOM 5136 C C . PRO B 1 324 ? 15.703 -25.047 -12.102 1 96.88 324 PRO B C 1
ATOM 5138 O O . PRO B 1 324 ? 16.25 -25.484 -11.086 1 96.88 324 PRO B O 1
ATOM 5141 N N . MET B 1 325 ? 14.398 -24.797 -12.117 1 97.19 325 MET B N 1
ATOM 5142 C CA . MET B 1 325 ? 13.562 -24.891 -10.922 1 97.19 325 MET B CA 1
ATOM 5143 C C . MET B 1 325 ? 12.859 -26.25 -10.867 1 97.19 325 MET B C 1
ATOM 5145 O O . MET B 1 325 ? 12.281 -26.609 -9.836 1 97.19 325 MET B O 1
ATOM 5149 N N . ILE B 1 326 ? 12.82 -26.953 -12.016 1 97.75 326 ILE B N 1
ATOM 5150 C CA . ILE B 1 326 ? 12.188 -28.281 -12.023 1 97.75 326 ILE B CA 1
ATOM 5151 C C . ILE B 1 326 ? 13.133 -29.297 -11.406 1 97.75 326 ILE B C 1
ATOM 5153 O O . ILE B 1 326 ? 14.102 -29.719 -12.031 1 97.75 326 ILE B O 1
ATOM 5157 N N . THR B 1 327 ? 12.781 -29.719 -10.242 1 96.5 327 THR B N 1
ATOM 5158 C CA . THR B 1 327 ? 13.656 -30.625 -9.5 1 96.5 327 THR B CA 1
ATOM 5159 C C . THR B 1 327 ? 13.203 -32.062 -9.664 1 96.5 327 THR B C 1
ATOM 5161 O O . THR B 1 327 ? 14 -33 -9.5 1 96.5 327 THR B O 1
ATOM 5164 N N . HIS B 1 328 ? 11.93 -32.281 -9.891 1 97.5 328 HIS B N 1
ATOM 5165 C CA . HIS B 1 328 ? 11.375 -33.625 -10 1 97.5 328 HIS B CA 1
ATOM 5166 C C . HIS B 1 328 ? 10.414 -33.75 -11.172 1 97.5 328 HIS B C 1
ATOM 5168 O O . HIS B 1 328 ? 9.68 -32.812 -11.469 1 97.5 328 HIS B O 1
ATOM 5174 N N . ARG B 1 329 ? 10.414 -34.812 -11.859 1 98.25 329 ARG B N 1
ATOM 5175 C CA . ARG B 1 329 ? 9.43 -35.281 -12.828 1 98.25 329 ARG B CA 1
ATOM 5176 C C . ARG B 1 329 ? 8.922 -36.688 -12.453 1 98.25 329 ARG B C 1
ATOM 5178 O O . ARG B 1 329 ? 9.695 -37.625 -12.406 1 98.25 329 ARG B O 1
ATOM 5185 N N . ILE B 1 330 ? 7.691 -36.75 -12.156 1 98.38 330 ILE B N 1
ATOM 5186 C CA . ILE B 1 330 ? 7.148 -38.031 -11.695 1 98.38 330 ILE B CA 1
ATOM 5187 C C . ILE B 1 330 ? 5.789 -38.281 -12.344 1 98.38 330 ILE B C 1
ATOM 5189 O O . ILE B 1 330 ? 5.195 -37.344 -12.93 1 98.38 330 ILE B O 1
ATOM 5193 N N . GLY B 1 331 ? 5.332 -39.531 -12.242 1 98.31 331 GLY B N 1
ATOM 5194 C CA . GLY B 1 331 ? 3.955 -39.844 -12.602 1 98.31 331 GLY B CA 1
ATOM 5195 C C . GLY B 1 331 ? 2.965 -39.469 -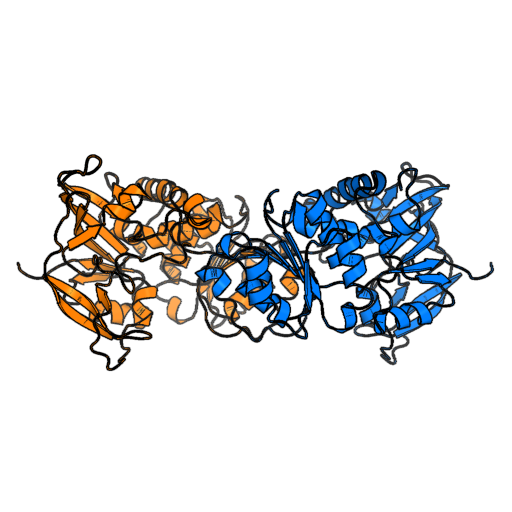11.508 1 98.31 331 GLY B C 1
ATOM 5196 O O . GLY B 1 331 ? 3.314 -39.469 -10.328 1 98.31 331 GLY B O 1
ATOM 5197 N N . LEU B 1 332 ? 1.718 -39.188 -11.938 1 98.25 332 LEU B N 1
ATOM 5198 C CA . LEU B 1 332 ? 0.66 -38.875 -10.984 1 98.25 332 LEU B CA 1
ATOM 5199 C C . LEU B 1 332 ? 0.48 -40 -9.984 1 98.25 332 LEU B C 1
ATOM 5201 O O . LEU B 1 332 ? 0.11 -39.781 -8.836 1 98.25 332 LEU B O 1
ATOM 5205 N N . SER B 1 333 ? 0.798 -41.25 -10.375 1 97.75 333 SER B N 1
ATOM 5206 C CA . SER B 1 333 ? 0.694 -42.406 -9.492 1 97.75 333 SER B CA 1
ATOM 5207 C C . SER B 1 333 ? 1.661 -42.281 -8.312 1 97.75 333 SER B C 1
ATOM 5209 O O . SER B 1 333 ? 1.484 -42.969 -7.297 1 97.75 333 SER B O 1
ATOM 5211 N N . GLN B 1 334 ? 2.637 -41.469 -8.461 1 97.62 334 GLN B N 1
ATOM 5212 C CA . GLN B 1 334 ? 3.658 -41.312 -7.434 1 97.62 334 GLN B CA 1
ATOM 5213 C C . GLN B 1 334 ? 3.496 -39.969 -6.73 1 97.62 334 GLN B C 1
ATOM 5215 O O . GLN B 1 334 ? 4.473 -39.375 -6.238 1 97.62 334 GLN B O 1
ATOM 5220 N N . TRP B 1 335 ? 2.283 -39.438 -6.723 1 97.19 335 TRP B N 1
ATOM 5221 C CA . TRP B 1 335 ? 2.018 -38.094 -6.254 1 97.19 335 TRP B CA 1
ATOM 5222 C C . TRP B 1 335 ? 2.559 -37.875 -4.84 1 97.19 335 TRP B C 1
ATOM 5224 O O . TRP B 1 335 ? 3.041 -36.812 -4.504 1 97.19 335 TRP B O 1
ATOM 5234 N N . ARG B 1 336 ? 2.562 -38.875 -3.967 1 97.06 336 ARG B N 1
ATOM 5235 C CA . ARG B 1 336 ? 3.02 -38.75 -2.588 1 97.06 336 ARG B CA 1
ATOM 5236 C C . ARG B 1 336 ? 4.5 -38.375 -2.537 1 97.06 336 ARG B C 1
ATOM 5238 O O . ARG B 1 336 ? 4.926 -37.594 -1.692 1 97.06 336 ARG B O 1
ATOM 5245 N N . GLU B 1 337 ? 5.227 -39 -3.445 1 97 337 GLU B N 1
ATOM 5246 C CA . GLU B 1 337 ? 6.652 -38.688 -3.506 1 97 337 GLU B CA 1
ATOM 5247 C C . GLU B 1 337 ? 6.891 -37.219 -3.795 1 97 337 GLU B C 1
ATOM 5249 O O . GLU B 1 337 ? 7.785 -36.594 -3.211 1 97 337 GLU B O 1
ATOM 5254 N N . GLY B 1 338 ? 6.16 -36.688 -4.742 1 97.25 338 GLY B N 1
ATOM 5255 C CA . GLY B 1 338 ? 6.277 -35.281 -5.062 1 97.25 338 GLY B CA 1
ATOM 5256 C C . GLY B 1 338 ? 5.938 -34.375 -3.896 1 97.25 338 GLY B C 1
ATOM 5257 O O . GLY B 1 338 ? 6.668 -33.438 -3.611 1 97.25 338 GLY B O 1
ATOM 5258 N N . PHE B 1 339 ? 4.855 -34.688 -3.188 1 96.94 339 PHE B N 1
ATOM 5259 C CA . PHE B 1 339 ? 4.434 -33.875 -2.045 1 96.94 339 PHE B CA 1
ATOM 5260 C C . PHE B 1 339 ? 5.434 -34 -0.901 1 96.94 339 PHE B C 1
ATOM 5262 O O . PHE B 1 339 ? 5.734 -33.031 -0.226 1 96.94 339 PHE B O 1
ATOM 5269 N N . ASP B 1 340 ? 5.988 -35.188 -0.701 1 96.56 340 ASP B N 1
ATOM 5270 C CA . ASP B 1 340 ? 7.008 -35.406 0.323 1 96.56 340 ASP B CA 1
ATOM 5271 C C . ASP B 1 340 ? 8.258 -34.562 0.031 1 96.56 340 ASP B C 1
ATOM 5273 O O . ASP B 1 340 ? 8.828 -33.969 0.939 1 96.56 340 ASP B O 1
ATOM 5277 N N . ALA B 1 341 ? 8.633 -34.562 -1.201 1 95.06 341 ALA B N 1
ATOM 5278 C CA . ALA B 1 341 ? 9.805 -33.781 -1.607 1 95.06 341 ALA B CA 1
ATOM 5279 C C . ALA B 1 341 ? 9.594 -32.281 -1.365 1 95.06 341 ALA B C 1
ATOM 5281 O O . ALA B 1 341 ? 10.547 -31.578 -1.045 1 95.06 341 ALA B O 1
ATOM 5282 N N . MET B 1 342 ? 8.383 -31.844 -1.593 1 93.81 342 MET B N 1
ATOM 5283 C CA . MET B 1 342 ? 8.055 -30.453 -1.302 1 93.81 342 MET B CA 1
ATOM 5284 C C . MET B 1 342 ? 8.156 -30.172 0.193 1 93.81 342 MET B C 1
ATOM 5286 O O . MET B 1 342 ? 8.68 -29.125 0.599 1 93.81 342 MET B O 1
ATOM 5290 N N . VAL B 1 343 ? 7.68 -31.047 1.032 1 91.38 343 VAL B N 1
ATOM 5291 C CA . VAL B 1 343 ? 7.695 -30.906 2.484 1 91.38 343 VAL B CA 1
ATOM 5292 C C . VAL B 1 343 ? 9.133 -30.812 2.98 1 91.38 343 VAL B C 1
ATOM 5294 O O . VAL B 1 343 ? 9.461 -29.969 3.816 1 91.38 343 VAL B O 1
ATOM 5297 N N . ASP B 1 344 ? 9.977 -31.672 2.428 1 89.19 344 ASP B N 1
ATOM 5298 C CA . ASP B 1 344 ? 11.344 -31.75 2.938 1 89.19 344 ASP B CA 1
ATOM 5299 C C . ASP B 1 344 ? 12.242 -30.719 2.271 1 89.19 344 ASP B C 1
ATOM 5301 O O . ASP B 1 344 ? 13.453 -30.703 2.484 1 89.19 344 ASP B O 1
ATOM 5305 N N . LYS B 1 345 ? 11.688 -29.891 1.389 1 88.19 345 LYS B N 1
ATOM 5306 C CA . LYS B 1 345 ? 12.312 -28.734 0.759 1 88.19 345 LYS B CA 1
ATOM 5307 C C . LYS B 1 345 ? 13.438 -29.172 -0.178 1 88.19 345 LYS B C 1
ATOM 5309 O O . LYS B 1 345 ? 14.359 -28.391 -0.453 1 88.19 345 LYS B O 1
ATOM 5314 N N . THR B 1 346 ? 13.352 -30.422 -0.583 1 91.31 346 THR B N 1
ATOM 5315 C CA . THR B 1 346 ? 14.297 -30.875 -1.604 1 91.31 346 THR B CA 1
ATOM 5316 C C . THR B 1 346 ? 13.773 -30.531 -3 1 91.31 346 THR B C 1
ATOM 5318 O O . THR B 1 346 ? 14.531 -30.578 -3.975 1 91.31 346 THR B O 1
ATOM 5321 N N . ALA B 1 347 ? 12.523 -30.234 -3.047 1 95.06 347 ALA B N 1
ATOM 5322 C CA . ALA B 1 347 ? 11.93 -29.859 -4.328 1 95.06 347 ALA B CA 1
ATOM 5323 C C . ALA B 1 347 ? 11.656 -28.359 -4.398 1 95.06 347 ALA B C 1
ATOM 5325 O O . ALA B 1 347 ? 11.406 -27.719 -3.377 1 95.06 347 ALA B O 1
ATOM 5326 N N . ILE B 1 348 ? 11.805 -27.828 -5.59 1 96.5 348 ILE B N 1
ATOM 5327 C CA . ILE B 1 348 ? 11.32 -26.484 -5.91 1 96.5 348 ILE B CA 1
ATOM 5328 C C . ILE B 1 348 ? 10.047 -26.578 -6.746 1 96.5 348 ILE B C 1
ATOM 5330 O O . ILE B 1 348 ? 8.953 -26.234 -6.273 1 96.5 348 ILE B O 1
ATOM 5334 N N . LYS B 1 349 ? 10.102 -27.156 -7.895 1 97.44 349 LYS B N 1
ATOM 5335 C CA . LYS B 1 349 ? 8.938 -27.469 -8.719 1 97.44 349 LYS B CA 1
ATOM 5336 C C . LYS B 1 349 ? 8.906 -28.953 -9.062 1 97.44 349 LYS B C 1
ATOM 5338 O O . LYS B 1 349 ? 9.898 -29.516 -9.523 1 97.44 349 LYS B O 1
ATOM 5343 N N . VAL B 1 350 ? 7.789 -29.594 -8.781 1 98.31 350 VAL B N 1
ATOM 5344 C CA . VAL B 1 350 ? 7.539 -31 -9.133 1 98.31 350 VAL B CA 1
ATOM 5345 C C . VAL B 1 350 ? 6.539 -31.062 -10.289 1 98.31 350 VAL B C 1
ATOM 5347 O O . VAL B 1 350 ? 5.402 -30.609 -10.156 1 98.31 350 VAL B O 1
ATOM 5350 N N . ILE B 1 351 ? 6.973 -31.625 -11.391 1 98.62 351 ILE B N 1
ATOM 5351 C CA . ILE B 1 351 ? 6.098 -31.859 -12.539 1 98.62 351 ILE B CA 1
ATOM 5352 C C . ILE B 1 351 ? 5.5 -33.25 -12.469 1 98.62 351 ILE B C 1
ATOM 5354 O O . ILE B 1 351 ? 6.219 -34.219 -12.234 1 98.62 351 ILE B O 1
ATOM 5358 N N . MET B 1 352 ? 4.211 -33.312 -12.641 1 98.31 352 MET B N 1
ATOM 5359 C CA . MET B 1 352 ? 3.512 -34.594 -12.664 1 98.31 352 MET B CA 1
ATOM 5360 C C . MET B 1 352 ? 2.84 -34.844 -14.016 1 98.31 352 MET B C 1
ATOM 5362 O O . MET B 1 352 ? 2.279 -33.906 -14.594 1 98.31 352 MET B O 1
ATOM 5366 N N . THR B 1 353 ? 2.945 -36.031 -14.477 1 98.12 353 THR B N 1
ATOM 5367 C CA . THR B 1 353 ? 2.279 -36.469 -15.703 1 98.12 353 THR B CA 1
ATOM 5368 C C . THR B 1 353 ? 1.354 -37.656 -15.438 1 98.12 353 THR B C 1
ATOM 5370 O O . THR B 1 353 ? 1.606 -38.438 -14.547 1 98.12 353 THR B O 1
ATOM 5373 N N . TYR B 1 354 ? 0.235 -37.719 -16.203 1 97.88 354 TYR B N 1
ATOM 5374 C CA . TYR B 1 354 ? -0.691 -38.844 -16.078 1 97.88 354 TYR B CA 1
ATOM 5375 C C . TYR B 1 354 ? -0.052 -40.125 -16.578 1 97.88 354 TYR B C 1
ATOM 5377 O O . TYR B 1 354 ? 0.348 -40.219 -17.734 1 97.88 354 TYR B O 1
ATOM 5385 N N . ASP B 1 355 ? 0.063 -41.156 -15.734 1 97.62 355 ASP B N 1
ATOM 5386 C CA . ASP B 1 355 ? 0.81 -42.344 -16.125 1 97.62 355 ASP B CA 1
ATOM 5387 C C . ASP B 1 355 ? -0.016 -43.625 -15.891 1 97.62 355 ASP B C 1
ATOM 5389 O O . ASP B 1 355 ? 0.533 -44.719 -15.82 1 97.62 355 ASP B O 1
ATOM 5393 N N . PHE B 1 356 ? -1.256 -43.469 -15.711 1 96.12 356 PHE B N 1
ATOM 5394 C CA . PHE B 1 356 ? -2.119 -44.625 -15.523 1 96.12 356 PHE B CA 1
ATOM 5395 C C . PHE B 1 356 ? -2.535 -45.188 -16.875 1 96.12 356 PHE B C 1
ATOM 5397 O O . PHE B 1 356 ? -2.717 -44.469 -17.844 1 96.12 356 PHE B O 1
ATOM 5404 N N . ASP B 1 357 ? -2.564 -46.5 -16.891 1 85.38 357 ASP B N 1
ATOM 5405 C CA . ASP B 1 357 ? -2.984 -47.219 -18.094 1 85.38 357 ASP B CA 1
ATOM 5406 C C . ASP B 1 357 ? -4.473 -47 -18.375 1 85.38 357 ASP B C 1
ATOM 5408 O O . ASP B 1 357 ? -5.262 -46.844 -17.438 1 85.38 357 ASP B O 1
ATOM 5412 N N . GLU B 1 358 ? -4.801 -46.812 -19.781 1 68.56 358 GLU B N 1
ATOM 5413 C CA . GLU B 1 358 ? -6.191 -46.656 -20.203 1 68.56 358 GLU B CA 1
ATOM 5414 C C . GLU B 1 358 ? -6.957 -47.969 -20.016 1 68.56 358 GLU B C 1
ATOM 5416 O O . GLU B 1 358 ? -6.375 -49.062 -20.094 1 68.56 358 GLU B O 1
#

Organism: Shigella flexneri (NCBI:txid623)